Protein AF-A0A3M2T4Y4-F1 (afdb_monomer_lite)

Radius of gyration: 35.03 Å; chains: 1; bounding box: 98×77×94 Å

Foldseek 3Di:
DPPLLVLLVQLPPPDPVSVLVSLVVCLVCLQVPVVSCPPPNNVSLVSLLVQLVPDQSSVQSSLSSLLSNLVDPSSLVVQLPDPVSVVVLLVLLLDQARLCNQSSLSNVLSSLLDPSNLCLLVDFDDASVLFFPDRRSVVSLLSSQLCQAPNNSHVNDRSLSVLSSLLSLLLDPSSLCQQLDQDPRPRARSLLSLLVCCPPPDPSSVLSNLSNLLSNLLPVVSLVQCCDPVHRNNVLSLLQLLAAQDDDDPVLLVQADPSNHPDDNHRHHHPDVSSLLSSLSSLLSLLPDPVSLVSCVSNNVLVSLVVSLVPDPDPSSVVSSVSNVVSSPDDDPPDPDPDDDDDDDDDDPDDDPDDPVVVLVVVLVVLVVVVVVLVVVVVPVPDDDPPDDDLVVVLLVLLVVCCVLPVQLQEDALSLLVNLVSCVVNVVLVSNCSNLVHHHLYYAAEPPQPVLVVDQDDSPDDDPDSNSQSHPVNPNHDDDDPVSQLSSLLSSLVSCVSVVVLVSSLVSLLCNQQDDDDPDDDVSNLLSLLVNLLSCCLPPVARDDRPRGDPVSVVVSCVVNVLSVQLRVCLVVLDLVSNVVSCVVCVVVCVVSVNNVSSVSSSVCSLVVQLVVCLVVDQKDWLVVSCVSRPPPDDDSVVSVVVVVVCVVVVNFQWDWDADDDDDGTTMIGGDDDDPPDDPVCVVVVVVVVVVVVVSVVSVVSSVVVVVVSVCSGPVNVVVVVVVVVVVVVVVVPPPDDDDDDDDDDDDDDDDDDD

Sequence (755 aa):
MSELQELVEFLHHGNTQIRQIACENLVGFSTAQPDLFKRHQLLPVRDLKLLIRDYTAIAKNALTMLINLSIDEEVLNNLAQDDVFLETLLNKMMNPKEPSADDASMLLANLIKSDELKRLLTLKRKAPESVSNSSNAIDQLMDCFVKGADGSLNKNANYNYLSYVFADISKSEEGRKYLTSRQEYDDVVPVTKLTVFTEHNSTIRRKGVASTLKNVAFDIPAHPMLFDEDEANILPYILLPI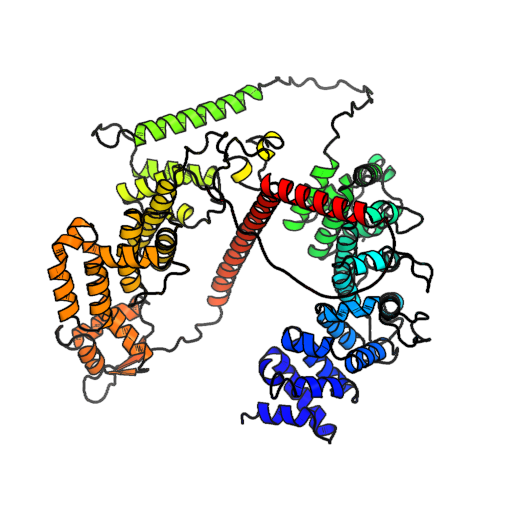MGPEEFGEEESMGMLPDLQLLPPDKKRDSDNTIIVSHLETLLLLTTTRDGRDRMRAIKVYPIIRECHLHVDDDEVREACDRLVQVLLRGEEGEETADGGRIGEGSRGRMMTSNDGDYDRQIRDYVAHLKQALSREASNISAADDSLLDPLLSVLLVRNAILRLDPSGATFTSTHLLLTKLCLHSKAYSHALPVLGKYICHFPPGADQAYLKYDKPRLCAQHESSATFITGASGLSSKLSHKDYQLYFLYGGMIYMAVKEWGKALHFLSIVISSPVINSVSMIMVEAYKKWILASLLKNGELSTPGMITSHVMRVCQSLAKPYIALANAFKSGNLQRLNSEVEVAKPVWDMDNNAGLVSQVVGAFHKHTLFGLGRSFAALTMADVAASISPHMGTAGDTESFVTSLIMSGSLNATLSHLRDHCDSTMLHFSATAPQSSILQDTHVQTQLAQGVRLLKILAGGIKESNHALELNDEHIDHLKRNQRRADTFKGRASIGDMPGGIGMDEDIMGDIH

Secondary structure (DSSP, 8-state):
--HHHHHHHGGG-S-HHHHHHHHHHHTTHHHH-GGGGGHHHHHHHHHHHHHTTS-HHHHHHHHHHHHHHTTSHHHHHHHHT-HHHHHHHHHHHT-TT-TTHHHHHHHHHHHTTSGGGGGGGT-B----TTT-S-SBHHHHHHHHHHHTGGGSSBTTB--TTHHHHHHHHTTSHHHHHHHHS--TTTS--HHHHHHGGGG-S-HHHHHHHHHHHHHHTT-GGGHHHHH-TTTT--HHHHHGGG--SPPPPHHHHHTS-GGGSS--TT----S-HHHHHHHHHHHHHHTTSHHHHHHHHHTTHHHHHHHHHHH---HHHHHHHHHHHHHHH---TT---------------------HHHHHHHHHHHHHHHHHHHHHHHH-TTS--TTPPPHHHHHHHHHHHHHHH-SS--B--HHHHHHHHHHHHHT-GGGGHHHHTSPP-BPPPPTT-THHHH----TTS--S-GGGTS-TTSSSSPPP-HHHHHHHHHHHHHHHHHTT-HHHHHHHHHHHHTS--SS---HHHHHHHHHHHHHHHHHHSS----SS--HHHHHHHHHH-HHHHHHHHHHHTT-HHHHHHHHHHTHHHHHHTT-HHHHHHHHHHHHHHHHHHHHHH-SEEEHHHHHHHH-SSS--HHHHHHHHHHHHHTTSS-EEEEE--SSS--EEEEEPP-----TTHHHHHHHHHHHHHHHHHHHHHHHHHHHHHHHHT-HHHHHHHHHHHHHHHHHHHHTTS------------------

pLDDT: mean 81.45, std 19.3, range [24.45, 98.44]

Structure (mmCIF, N/CA/C/O backbone):
data_AF-A0A3M2T4Y4-F1
#
_entry.id   AF-A0A3M2T4Y4-F1
#
loop_
_atom_site.group_PDB
_atom_site.id
_atom_site.type_symbol
_atom_site.label_atom_id
_atom_site.label_alt_id
_atom_site.label_comp_id
_atom_site.label_asym_id
_atom_site.label_entity_id
_atom_site.label_seq_id
_atom_site.pdbx_PDB_ins_code
_atom_site.Cartn_x
_atom_site.Cartn_y
_atom_site.Cartn_z
_atom_site.occupancy
_atom_site.B_iso_or_equiv
_atom_site.auth_seq_id
_atom_site.auth_comp_id
_atom_site.auth_asym_id
_atom_site.auth_atom_id
_atom_site.pdbx_PDB_model_num
ATOM 1 N N . MET A 1 1 ? -17.079 1.157 35.905 1.00 51.19 1 MET A N 1
ATOM 2 C CA . MET A 1 1 ? -15.906 0.548 35.253 1.00 51.19 1 MET A CA 1
ATOM 3 C C . MET A 1 1 ? -16.379 -0.701 34.539 1.00 51.19 1 MET A C 1
ATOM 5 O O . MET A 1 1 ? -17.252 -1.367 35.076 1.00 51.19 1 MET A O 1
ATOM 9 N N . SER A 1 2 ? -15.917 -0.978 33.318 1.00 74.44 2 SER A N 1
ATOM 10 C CA . SER A 1 2 ? -16.124 -2.315 32.739 1.00 74.44 2 SER A CA 1
ATOM 11 C C . SER A 1 2 ? -15.151 -3.306 33.392 1.00 74.44 2 SER A C 1
ATOM 13 O O . SER A 1 2 ? -14.063 -2.905 33.793 1.00 74.44 2 SER A O 1
ATOM 15 N N . GLU A 1 3 ? -15.513 -4.585 33.485 1.00 80.12 3 GLU A N 1
ATOM 16 C CA . GLU A 1 3 ? -14.696 -5.639 34.126 1.00 80.12 3 GLU A CA 1
ATOM 17 C C . GLU A 1 3 ? -13.259 -5.698 33.561 1.00 80.12 3 GLU A C 1
ATOM 19 O O . GLU A 1 3 ? -12.288 -5.898 34.286 1.00 80.12 3 GLU A O 1
ATOM 24 N N . LEU A 1 4 ? -13.096 -5.409 32.264 1.00 82.50 4 LEU A N 1
ATOM 25 C CA . LEU A 1 4 ? -11.790 -5.319 31.599 1.00 82.50 4 LEU A CA 1
ATOM 26 C C . LEU A 1 4 ? -10.922 -4.145 32.080 1.00 82.50 4 LEU A C 1
ATOM 28 O O . LEU A 1 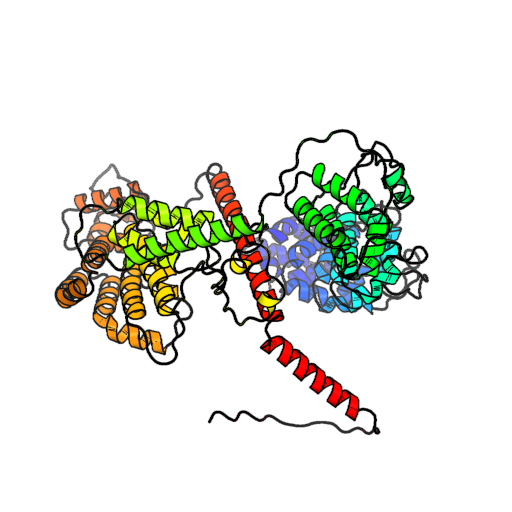4 ? -9.703 -4.222 31.987 1.00 82.50 4 LEU A O 1
ATOM 32 N N . GLN A 1 5 ? -11.517 -3.048 32.559 1.00 82.56 5 GLN A N 1
ATOM 33 C CA . GLN A 1 5 ? -10.749 -1.900 33.064 1.00 82.56 5 GLN A CA 1
ATOM 34 C C . GLN A 1 5 ? -10.069 -2.254 34.386 1.00 82.56 5 GLN A C 1
ATOM 36 O O . GLN A 1 5 ? -8.901 -1.937 34.566 1.00 82.56 5 GLN A O 1
ATOM 41 N N . GLU A 1 6 ? -10.788 -2.954 35.263 1.00 84.56 6 GLU A N 1
ATOM 42 C CA . GLU A 1 6 ? -10.277 -3.426 36.554 1.00 84.56 6 GLU A CA 1
ATOM 43 C C . GLU A 1 6 ? -9.183 -4.482 36.353 1.00 84.56 6 GLU A C 1
ATOM 45 O O . GLU A 1 6 ? -8.159 -4.466 37.031 1.00 84.56 6 GLU A O 1
ATOM 50 N N . LEU A 1 7 ? -9.342 -5.350 35.348 1.00 88.56 7 LEU A N 1
ATOM 51 C CA . LEU A 1 7 ? -8.345 -6.369 35.024 1.00 88.56 7 LEU A CA 1
ATOM 52 C C . LEU A 1 7 ? -6.979 -5.777 34.636 1.00 88.56 7 LEU A C 1
ATOM 54 O O . LEU A 1 7 ? -5.942 -6.356 34.953 1.00 88.56 7 LEU A O 1
ATOM 58 N N . VAL A 1 8 ? -6.964 -4.621 33.971 1.00 90.62 8 VAL A N 1
ATOM 59 C CA . VAL A 1 8 ? -5.728 -3.924 33.578 1.00 90.62 8 VAL A CA 1
ATOM 60 C C . VAL A 1 8 ? -4.999 -3.331 34.778 1.00 90.62 8 VAL A C 1
ATOM 62 O O . VAL A 1 8 ? -3.770 -3.332 34.801 1.00 90.62 8 VAL A O 1
ATOM 65 N N . GLU A 1 9 ? -5.726 -2.872 35.797 1.00 89.50 9 GLU A N 1
ATOM 66 C CA . GLU A 1 9 ? -5.121 -2.360 37.034 1.00 89.50 9 GLU A CA 1
ATOM 67 C C . GLU A 1 9 ? -4.342 -3.455 37.779 1.00 89.50 9 GLU A C 1
ATOM 69 O O . GLU A 1 9 ? -3.377 -3.178 38.489 1.00 89.50 9 GLU A O 1
ATOM 74 N N . PHE A 1 10 ? -4.673 -4.729 37.553 1.00 93.31 10 PHE A N 1
ATOM 75 C CA . PHE A 1 10 ? -3.935 -5.842 38.141 1.00 93.31 10 PHE A CA 1
ATOM 76 C C . PHE A 1 10 ? -2.550 -6.090 37.525 1.00 93.31 10 PHE A C 1
ATOM 78 O O . PHE A 1 10 ? -1.784 -6.870 38.097 1.00 93.31 10 PHE A O 1
ATOM 85 N N . LEU A 1 11 ? -2.174 -5.415 36.430 1.00 93.38 11 LEU A N 1
ATOM 86 C CA . LEU A 1 11 ? -0.836 -5.539 35.835 1.00 93.38 11 LEU A CA 1
ATOM 87 C C . LEU A 1 11 ? 0.282 -5.047 36.769 1.00 93.38 11 LEU A C 1
ATOM 89 O O . LEU A 1 11 ? 1.344 -5.662 36.811 1.00 93.38 11 LEU A O 1
ATOM 93 N N . HIS A 1 12 ? 0.045 -4.013 37.579 1.00 93.19 12 HIS A N 1
ATOM 94 C CA . HIS A 1 12 ? 1.016 -3.512 38.565 1.00 93.19 12 HIS A CA 1
ATOM 95 C C . HIS A 1 12 ? 0.760 -4.017 39.994 1.00 93.19 12 HIS A C 1
ATOM 97 O O . HIS A 1 12 ? 1.322 -3.493 40.959 1.00 93.19 12 HIS A O 1
ATOM 103 N N . HIS A 1 13 ? -0.079 -5.042 40.168 1.00 93.38 13 HIS A N 1
ATOM 104 C CA . HIS A 1 13 ? -0.392 -5.567 41.494 1.00 93.38 13 HIS A CA 1
ATOM 105 C C . HIS A 1 13 ? 0.840 -6.224 42.148 1.00 93.38 13 HIS A C 1
ATOM 107 O O . HIS A 1 13 ? 1.588 -6.944 41.492 1.00 93.38 13 HIS A O 1
ATOM 113 N N . GLY A 1 14 ? 1.048 -6.058 43.460 1.00 89.88 14 GLY A N 1
ATOM 114 C CA . GLY A 1 14 ? 2.232 -6.599 44.156 1.00 89.88 14 GLY A CA 1
ATOM 115 C C . GLY A 1 14 ? 2.326 -8.136 44.173 1.00 89.88 14 GLY A C 1
ATOM 116 O O . GLY A 1 14 ? 3.421 -8.696 44.188 1.00 89.88 14 GLY A O 1
ATOM 117 N N . ASN A 1 15 ? 1.187 -8.832 44.109 1.00 92.06 15 ASN A N 1
ATOM 118 C CA . ASN A 1 15 ? 1.121 -10.298 44.062 1.00 92.06 15 ASN A CA 1
ATOM 119 C C . ASN A 1 15 ? 1.325 -10.852 42.640 1.00 92.06 15 ASN A C 1
ATOM 121 O O . ASN A 1 15 ? 0.502 -10.634 41.752 1.00 92.06 15 ASN A O 1
ATOM 125 N N . THR A 1 16 ? 2.373 -11.656 42.476 1.00 92.56 16 THR A N 1
ATOM 126 C CA . THR A 1 16 ? 2.764 -12.341 41.239 1.00 92.56 16 THR A CA 1
ATOM 127 C C . THR A 1 16 ? 1.666 -13.221 40.624 1.00 92.56 16 THR A C 1
ATOM 129 O O . THR A 1 16 ? 1.507 -13.221 39.407 1.00 92.56 16 THR A O 1
ATOM 132 N N . GLN A 1 17 ? 0.869 -13.936 41.427 1.00 91.94 17 GLN A N 1
ATOM 133 C CA . GLN A 1 17 ? -0.225 -14.778 40.911 1.00 91.94 17 GLN A CA 1
ATOM 134 C C . GLN A 1 17 ? -1.346 -13.938 40.289 1.00 91.94 17 GLN A C 1
ATOM 136 O O . GLN A 1 17 ? -1.927 -14.319 39.279 1.00 91.94 17 GLN A O 1
ATOM 141 N N . ILE A 1 18 ? -1.623 -12.766 40.865 1.00 92.50 18 ILE A N 1
ATOM 142 C CA . ILE A 1 18 ? -2.643 -11.848 40.345 1.00 92.50 18 ILE A CA 1
ATOM 143 C C . ILE A 1 18 ? -2.182 -11.264 39.007 1.00 92.50 18 ILE A C 1
ATOM 145 O O . ILE A 1 18 ? -2.941 -11.286 38.040 1.00 92.50 18 ILE A O 1
ATOM 149 N N . ARG A 1 19 ? -0.913 -10.844 38.914 1.00 94.56 19 ARG A N 1
ATOM 150 C CA . ARG A 1 19 ? -0.331 -10.369 37.650 1.00 94.56 19 ARG A CA 1
ATOM 151 C C . ARG A 1 19 ? -0.342 -11.441 36.561 1.00 94.56 19 ARG A C 1
ATOM 153 O O . ARG A 1 19 ? -0.587 -11.122 35.402 1.00 94.56 19 ARG A O 1
ATOM 160 N N . GLN A 1 20 ? -0.107 -12.703 36.928 1.00 93.19 20 GLN A N 1
ATOM 161 C CA . GLN A 1 20 ? -0.177 -13.835 36.004 1.00 93.19 20 GLN A CA 1
ATOM 162 C C . GLN A 1 20 ? -1.555 -13.962 35.370 1.00 93.19 20 GLN A C 1
ATOM 164 O O . GLN A 1 20 ? -1.670 -13.923 34.148 1.00 93.19 20 GLN A O 1
ATOM 169 N N . ILE A 1 21 ? -2.584 -14.075 36.211 1.00 93.12 21 ILE A N 1
ATOM 170 C CA . ILE A 1 21 ? -3.970 -14.234 35.770 1.00 93.12 21 ILE A CA 1
ATOM 171 C C . ILE A 1 21 ? -4.384 -13.020 34.934 1.00 93.12 21 ILE A C 1
ATOM 173 O O . ILE A 1 21 ? -5.008 -13.183 33.886 1.00 93.12 21 ILE A O 1
ATOM 177 N N . ALA A 1 22 ? -3.993 -11.810 35.346 1.00 93.88 22 ALA A N 1
ATOM 178 C CA . ALA A 1 22 ? -4.243 -10.599 34.575 1.00 93.88 22 ALA A CA 1
ATOM 179 C C . ALA A 1 22 ? -3.610 -10.680 33.178 1.00 93.88 22 ALA A C 1
ATOM 181 O O . ALA A 1 22 ? -4.310 -10.515 32.183 1.00 93.88 22 ALA A O 1
ATOM 182 N N . CYS A 1 23 ? -2.319 -11.012 33.082 1.00 94.06 23 CYS A N 1
ATOM 183 C CA . CYS A 1 23 ? -1.632 -11.149 31.798 1.00 94.06 23 CYS A CA 1
ATOM 184 C C . CYS A 1 23 ? -2.268 -12.226 30.911 1.00 94.06 23 CYS A C 1
ATOM 186 O O . CYS A 1 23 ? -2.516 -11.966 29.740 1.00 94.06 23 CYS A O 1
ATOM 188 N N . GLU A 1 24 ? -2.559 -13.412 31.451 1.00 94.50 24 GLU A N 1
ATOM 189 C CA . GLU A 1 24 ? -3.163 -14.524 30.701 1.00 94.50 24 GLU A CA 1
ATOM 190 C C . GLU A 1 24 ? -4.511 -14.140 30.079 1.00 94.50 24 GLU A C 1
ATOM 192 O O . GLU A 1 24 ? -4.768 -14.454 28.918 1.00 94.50 24 GLU A O 1
ATOM 197 N N . ASN A 1 25 ? -5.346 -13.408 30.819 1.00 93.88 25 ASN A N 1
ATOM 198 C CA . ASN A 1 25 ? -6.647 -12.967 30.323 1.00 93.88 25 ASN A CA 1
ATOM 199 C C . ASN A 1 25 ? -6.543 -11.759 29.377 1.00 93.88 25 ASN A C 1
ATOM 201 O O . ASN A 1 25 ? -7.358 -11.634 28.468 1.00 93.88 25 ASN A O 1
ATOM 205 N N . LEU A 1 26 ? -5.545 -10.884 29.549 1.00 95.19 26 LEU A N 1
ATOM 206 C CA . LEU A 1 26 ? -5.385 -9.663 28.750 1.00 95.19 26 LEU A CA 1
ATOM 207 C C . LEU A 1 26 ? -4.717 -9.884 27.385 1.00 95.19 26 LEU A C 1
ATOM 209 O O . LEU A 1 26 ? -4.945 -9.081 26.479 1.00 95.19 26 LEU A O 1
ATOM 213 N N . VAL A 1 27 ? -3.950 -10.967 27.191 1.00 94.56 27 VAL A N 1
ATOM 214 C CA . VAL A 1 27 ? -3.234 -11.235 25.924 1.00 94.56 27 VAL A CA 1
ATOM 215 C C . VAL A 1 27 ? -4.166 -11.181 24.712 1.00 94.56 27 VAL A C 1
ATOM 217 O O . VAL A 1 27 ? -3.851 -10.494 23.741 1.00 94.56 27 VAL A O 1
ATOM 220 N N . GLY A 1 28 ? -5.338 -11.821 24.771 1.00 92.38 28 GLY A N 1
ATOM 221 C CA . GLY A 1 28 ? -6.305 -11.808 23.664 1.00 92.38 28 GLY A CA 1
ATOM 222 C C . GLY A 1 28 ? -6.863 -10.414 23.344 1.00 92.38 28 GLY A C 1
ATOM 223 O O . GLY A 1 28 ? -7.173 -10.112 22.194 1.00 92.38 28 GLY A O 1
ATOM 224 N N . PHE A 1 29 ? -6.926 -9.525 24.337 1.00 93.88 29 PHE A N 1
ATOM 225 C CA . PHE A 1 29 ? -7.435 -8.164 24.162 1.00 93.88 29 PHE A CA 1
ATOM 226 C C . PHE A 1 29 ? -6.395 -7.193 23.606 1.00 93.88 29 PHE A C 1
ATOM 228 O O . PHE A 1 29 ? -6.779 -6.143 23.100 1.00 93.88 29 PHE A O 1
ATOM 235 N N . SER A 1 30 ? -5.104 -7.539 23.621 1.00 94.00 30 SER A N 1
ATOM 236 C CA . SER A 1 30 ? -4.065 -6.709 22.989 1.00 94.00 30 SER A CA 1
ATOM 237 C C . SER A 1 30 ? -4.238 -6.563 21.471 1.00 94.00 30 SER A C 1
ATOM 239 O O . SER A 1 30 ? -3.761 -5.588 20.901 1.00 94.00 30 SER A O 1
ATOM 241 N N . THR A 1 31 ? -4.964 -7.485 20.827 1.00 92.06 31 THR A N 1
ATOM 242 C CA . THR A 1 31 ? -5.370 -7.383 19.413 1.00 92.06 31 THR A CA 1
ATOM 243 C C . THR A 1 31 ? -6.818 -6.921 19.257 1.00 92.06 31 THR A C 1
ATOM 245 O O . THR A 1 31 ? -7.104 -6.087 18.405 1.00 92.06 31 THR A O 1
ATOM 248 N N . ALA A 1 32 ? -7.739 -7.431 20.084 1.00 91.88 32 ALA A N 1
ATOM 249 C CA . ALA A 1 32 ? -9.166 -7.136 19.952 1.00 91.88 32 ALA A CA 1
ATOM 250 C C . ALA A 1 32 ? -9.566 -5.730 20.442 1.00 91.88 32 ALA A C 1
ATOM 252 O O . ALA A 1 32 ? -10.526 -5.158 19.929 1.00 91.88 32 ALA A O 1
ATOM 253 N N . GLN A 1 33 ? -8.882 -5.189 21.457 1.00 92.56 33 GLN A N 1
ATOM 254 C CA . GLN A 1 33 ? -9.189 -3.899 22.094 1.00 92.56 33 GLN A CA 1
ATOM 255 C C . GLN A 1 33 ? -7.903 -3.156 22.528 1.00 92.56 33 GLN A C 1
ATOM 257 O O . GLN A 1 33 ? -7.696 -2.930 23.724 1.00 92.56 33 GLN A O 1
ATOM 262 N N . PRO A 1 34 ? -7.028 -2.745 21.588 1.00 91.25 34 PRO A N 1
ATOM 263 C CA . PRO A 1 34 ? -5.736 -2.125 21.908 1.00 91.25 34 PRO A CA 1
ATOM 264 C C . PRO A 1 34 ? -5.858 -0.814 22.707 1.00 91.25 34 PRO A C 1
ATOM 266 O O . PRO A 1 34 ? -5.016 -0.530 23.559 1.00 91.25 34 PRO A O 1
ATOM 269 N N . ASP A 1 35 ? -6.946 -0.054 22.527 1.00 92.00 35 ASP A N 1
ATOM 270 C CA . ASP A 1 35 ? -7.212 1.197 23.259 1.00 92.00 35 ASP A CA 1
ATOM 271 C C . ASP A 1 35 ? -7.280 1.017 24.783 1.00 92.00 35 ASP A C 1
ATOM 273 O O . ASP A 1 35 ? -7.044 1.956 25.549 1.00 92.00 35 ASP A O 1
ATOM 277 N N . LEU A 1 36 ? -7.575 -0.200 25.250 1.00 92.94 36 LEU A N 1
ATOM 278 C CA . LEU A 1 36 ? -7.569 -0.543 26.668 1.00 92.94 36 LEU A CA 1
ATOM 279 C C . LEU A 1 36 ? -6.196 -0.281 27.312 1.00 92.94 36 LEU A C 1
ATOM 281 O O . LEU A 1 36 ? -6.127 0.167 28.458 1.00 92.94 36 LEU A O 1
ATOM 285 N N . PHE A 1 37 ? -5.117 -0.498 26.558 1.00 94.31 37 PHE A N 1
ATOM 286 C CA . PHE A 1 37 ? -3.741 -0.386 27.036 1.00 94.31 37 PHE A CA 1
ATOM 287 C C . PHE A 1 37 ? -3.184 1.038 26.954 1.00 94.31 37 PHE A C 1
ATOM 289 O O . PHE A 1 37 ? -2.142 1.319 27.542 1.00 94.31 37 PHE A O 1
ATOM 296 N N . LYS A 1 38 ? -3.888 1.966 26.294 1.00 93.12 38 LYS A N 1
ATOM 297 C CA . LYS A 1 38 ? -3.447 3.365 26.168 1.00 93.12 38 LYS A CA 1
ATOM 298 C C . LYS A 1 38 ? -3.859 4.271 27.328 1.00 93.12 38 LYS A C 1
ATOM 300 O O . LYS A 1 38 ? -3.525 5.455 27.388 1.00 93.12 38 LYS A O 1
ATOM 305 N N . ARG A 1 39 ? -4.609 3.729 28.280 1.00 88.19 39 ARG A N 1
ATOM 306 C CA . ARG A 1 39 ? -5.213 4.501 29.365 1.00 88.19 39 ARG A CA 1
ATOM 307 C C . ARG A 1 39 ? -4.194 5.061 30.338 1.00 88.19 39 ARG A C 1
ATOM 309 O O . ARG A 1 39 ? -3.086 4.549 30.472 1.00 88.19 39 ARG A O 1
ATOM 316 N N . HIS A 1 40 ? -4.613 6.114 31.038 1.00 89.12 40 HIS A N 1
ATOM 317 C CA . HIS A 1 40 ? -3.801 6.792 32.048 1.00 89.12 40 HIS A CA 1
ATOM 318 C C . HIS A 1 40 ? -2.394 7.130 31.528 1.00 89.12 40 HIS A C 1
ATOM 320 O O . HIS A 1 40 ? -1.407 6.910 32.221 1.00 89.12 40 HIS A O 1
ATOM 326 N N . GLN A 1 41 ? -2.317 7.653 30.295 1.00 91.00 41 GLN A N 1
ATOM 327 C CA . GLN A 1 41 ? -1.059 7.995 29.618 1.00 91.00 41 GLN A CA 1
ATOM 328 C C . GLN A 1 41 ? -0.141 6.772 29.443 1.00 91.00 41 GLN A C 1
ATOM 330 O O . GLN A 1 41 ? 1.027 6.789 29.842 1.00 91.00 41 GLN A O 1
ATOM 335 N N . LEU A 1 42 ? -0.694 5.708 28.848 1.00 94.38 42 LEU A N 1
ATOM 336 C CA . LEU A 1 42 ? -0.008 4.438 28.594 1.00 94.38 42 LEU A CA 1
ATOM 337 C C . LEU A 1 42 ? 0.491 3.726 29.869 1.00 94.38 42 LEU A C 1
ATOM 339 O O . LEU A 1 42 ? 1.489 3.006 29.817 1.00 94.38 42 LEU A O 1
ATOM 343 N N . LEU A 1 43 ? -0.171 3.903 31.020 1.00 94.62 43 LEU A N 1
ATOM 344 C CA . LEU A 1 43 ? 0.202 3.196 32.255 1.00 94.62 43 LEU A CA 1
ATOM 345 C C . LEU A 1 43 ? 0.266 1.667 32.057 1.00 94.62 43 LEU A C 1
ATOM 347 O O . LEU A 1 43 ? 1.287 1.090 32.421 1.00 94.62 43 LEU A O 1
ATOM 351 N N . PRO A 1 44 ? -0.711 1.011 31.395 1.00 96.06 44 PRO A N 1
ATOM 352 C CA . PRO A 1 44 ? -0.635 -0.428 31.144 1.00 96.06 44 PRO A CA 1
ATOM 353 C C . PRO A 1 44 ? 0.596 -0.826 30.325 1.00 96.06 44 PRO A C 1
ATOM 355 O O . PRO A 1 44 ? 1.242 -1.819 30.631 1.00 96.06 44 PRO A O 1
ATOM 358 N N . VAL A 1 45 ? 0.976 -0.035 29.316 1.00 96.88 45 VAL A N 1
ATOM 359 C CA . VAL A 1 45 ? 2.203 -0.272 28.535 1.00 96.88 45 VAL A CA 1
ATOM 360 C C . VAL A 1 45 ? 3.445 -0.142 29.419 1.00 96.88 45 VAL A C 1
ATOM 362 O O . VAL A 1 45 ? 4.361 -0.957 29.319 1.00 96.88 45 VAL A O 1
ATOM 365 N N . ARG A 1 46 ? 3.483 0.847 30.320 1.00 95.56 46 ARG A N 1
ATOM 366 C CA . ARG A 1 46 ? 4.582 1.012 31.287 1.00 95.56 46 ARG A CA 1
ATOM 367 C C . ARG A 1 46 ? 4.671 -0.167 32.253 1.00 95.56 46 ARG A C 1
ATOM 369 O O . ARG A 1 46 ? 5.778 -0.624 32.524 1.00 95.56 46 ARG A O 1
ATOM 376 N N . ASP A 1 47 ? 3.536 -0.694 32.702 1.00 95.94 47 ASP A N 1
ATOM 377 C CA . ASP A 1 47 ? 3.489 -1.896 33.533 1.00 95.94 47 ASP A CA 1
ATOM 378 C C . ASP A 1 47 ? 4.021 -3.104 32.751 1.00 95.94 47 ASP A C 1
ATOM 380 O O . ASP A 1 47 ? 4.915 -3.804 33.224 1.00 95.94 47 ASP A O 1
ATOM 384 N N . LEU A 1 48 ? 3.581 -3.294 31.501 1.00 97.25 48 LEU A N 1
ATOM 385 C CA . LEU A 1 48 ? 4.079 -4.359 30.624 1.00 97.25 48 LEU A CA 1
ATOM 386 C C . LEU A 1 48 ? 5.604 -4.295 30.423 1.00 97.25 48 LEU A C 1
ATOM 388 O O . LEU A 1 48 ? 6.257 -5.339 30.463 1.00 97.25 48 LEU A O 1
ATOM 392 N N . LYS A 1 49 ? 6.195 -3.095 30.294 1.00 96.75 49 LYS A N 1
ATOM 393 C CA . LYS A 1 49 ? 7.662 -2.913 30.235 1.00 96.75 49 LYS A CA 1
ATOM 394 C C . LYS A 1 49 ? 8.388 -3.437 31.474 1.00 96.75 49 LYS A C 1
ATOM 396 O O . LYS A 1 49 ? 9.533 -3.870 31.374 1.00 96.75 49 LYS A O 1
ATOM 401 N N . LEU A 1 50 ? 7.759 -3.393 32.645 1.00 95.25 50 LEU A N 1
ATOM 402 C CA . LEU A 1 50 ? 8.329 -3.953 33.870 1.00 95.25 50 LEU A CA 1
ATOM 403 C C . LEU A 1 50 ? 8.114 -5.467 33.932 1.00 95.25 50 LEU A C 1
ATOM 405 O O . LEU A 1 50 ? 9.023 -6.204 34.318 1.00 95.25 50 LEU A O 1
ATOM 409 N N . LEU A 1 51 ? 6.945 -5.936 33.495 1.00 96.06 51 LEU A N 1
ATOM 410 C CA . LEU A 1 51 ? 6.548 -7.342 33.558 1.00 96.06 51 LEU A CA 1
ATOM 411 C C . LEU A 1 51 ? 7.377 -8.269 32.675 1.00 96.06 51 LEU A C 1
ATOM 413 O O . LEU A 1 51 ? 7.490 -9.453 32.989 1.00 96.06 51 LEU A O 1
ATOM 417 N N . ILE A 1 52 ? 8.051 -7.760 31.639 1.00 96.06 52 ILE A N 1
ATOM 418 C CA . ILE A 1 52 ? 9.011 -8.590 30.898 1.00 96.06 52 ILE A CA 1
ATOM 419 C C . ILE A 1 52 ? 10.158 -9.094 31.793 1.00 96.06 52 ILE A C 1
ATOM 421 O O . ILE A 1 52 ? 10.775 -10.107 31.478 1.00 96.06 52 ILE A O 1
ATOM 425 N N . ARG A 1 53 ? 10.462 -8.414 32.908 1.00 93.25 53 ARG A N 1
ATOM 426 C CA . ARG A 1 53 ? 11.516 -8.801 33.867 1.00 93.25 53 ARG A CA 1
ATOM 427 C C . ARG A 1 53 ? 11.027 -9.777 34.937 1.00 93.25 53 ARG A C 1
ATOM 429 O O . ARG A 1 53 ? 11.827 -10.204 35.766 1.00 93.25 53 ARG A O 1
ATOM 436 N N . ASP A 1 54 ? 9.735 -10.083 34.942 1.00 92.75 54 ASP A N 1
ATOM 437 C CA . ASP A 1 54 ? 9.125 -11.035 35.862 1.00 92.75 54 ASP A CA 1
ATOM 438 C C . ASP A 1 54 ? 9.456 -12.482 35.444 1.00 92.75 54 ASP A C 1
ATOM 440 O O . ASP A 1 54 ? 10.227 -12.729 34.510 1.00 92.75 54 ASP A O 1
ATOM 444 N N . TYR A 1 55 ? 8.896 -13.469 36.140 1.00 89.31 55 TYR A N 1
ATOM 445 C CA . TYR A 1 55 ? 9.117 -14.870 35.787 1.00 89.31 55 TYR A CA 1
ATOM 446 C C . TYR A 1 55 ? 8.517 -15.226 34.409 1.00 89.31 55 TYR A C 1
ATOM 448 O O . TYR A 1 55 ? 7.627 -14.558 33.877 1.00 89.31 55 TYR A O 1
ATOM 456 N N . THR A 1 56 ? 9.006 -16.324 33.829 1.00 90.19 56 THR A N 1
ATOM 457 C CA . THR A 1 56 ? 8.889 -16.647 32.397 1.00 90.19 56 THR A CA 1
ATOM 458 C C . THR A 1 56 ? 7.471 -16.589 31.817 1.00 90.19 56 THR A C 1
ATOM 460 O O . THR A 1 56 ? 7.311 -16.111 30.696 1.00 90.19 56 THR A O 1
ATOM 463 N N . ALA A 1 57 ? 6.437 -17.043 32.539 1.00 90.31 57 ALA A N 1
ATOM 464 C CA . ALA A 1 57 ? 5.074 -17.060 31.992 1.00 90.31 57 ALA A CA 1
ATOM 465 C C . ALA A 1 57 ? 4.486 -15.646 31.845 1.00 90.31 57 ALA A C 1
ATOM 467 O O . ALA A 1 57 ? 3.903 -15.330 30.808 1.00 90.31 57 ALA A O 1
ATOM 468 N N . ILE A 1 58 ? 4.697 -14.773 32.840 1.00 94.44 58 ILE A N 1
ATOM 469 C CA . ILE A 1 58 ? 4.299 -13.361 32.747 1.00 94.44 58 ILE A CA 1
ATOM 470 C C . ILE A 1 58 ? 5.099 -12.669 31.656 1.00 94.44 58 ILE A C 1
ATOM 472 O O . ILE A 1 58 ? 4.510 -12.005 30.808 1.00 94.44 58 ILE A O 1
ATOM 476 N N . ALA A 1 59 ? 6.422 -12.851 31.646 1.00 95.06 59 ALA A N 1
ATOM 477 C CA . ALA A 1 59 ? 7.290 -12.182 30.687 1.00 95.06 59 ALA A CA 1
ATOM 478 C C . ALA A 1 59 ? 6.895 -12.495 29.236 1.00 95.06 59 ALA A C 1
ATOM 480 O O . ALA A 1 59 ? 6.841 -11.590 28.405 1.00 95.06 59 ALA A O 1
ATOM 481 N N . LYS A 1 60 ? 6.550 -13.756 28.947 1.00 94.94 60 LYS A N 1
ATOM 482 C CA . LYS A 1 60 ? 6.081 -14.186 27.625 1.00 94.94 60 LYS A CA 1
ATOM 483 C C . LYS A 1 60 ? 4.764 -13.514 27.223 1.00 94.94 60 LYS A C 1
ATOM 485 O O . LYS A 1 60 ? 4.653 -12.987 26.116 1.00 94.94 60 LYS A O 1
ATOM 490 N N . ASN A 1 61 ? 3.780 -13.490 28.122 1.00 96.50 61 ASN A N 1
ATOM 491 C CA . ASN A 1 61 ? 2.496 -12.831 27.867 1.00 96.50 61 ASN A CA 1
ATOM 492 C C . ASN A 1 61 ? 2.665 -11.312 27.704 1.00 96.50 61 ASN A C 1
ATOM 494 O O . ASN A 1 61 ? 2.073 -10.718 26.805 1.00 96.50 61 ASN A O 1
ATOM 498 N N . ALA A 1 62 ? 3.521 -10.692 28.520 1.00 97.56 62 ALA A N 1
ATOM 499 C CA . ALA A 1 62 ? 3.846 -9.274 28.426 1.00 97.56 62 ALA A CA 1
ATOM 500 C C . ALA A 1 62 ? 4.518 -8.926 27.092 1.00 97.56 62 ALA A C 1
ATOM 502 O O . ALA A 1 62 ? 4.082 -7.991 26.425 1.00 97.56 62 ALA A O 1
ATOM 503 N N . LEU A 1 63 ? 5.514 -9.707 26.658 1.00 97.75 63 LEU A N 1
ATOM 504 C CA . LEU A 1 63 ? 6.147 -9.535 25.347 1.00 97.75 63 LEU A CA 1
ATOM 505 C C . LEU A 1 63 ? 5.135 -9.699 24.211 1.00 97.75 63 LEU A C 1
ATOM 507 O O . LEU A 1 63 ? 5.099 -8.859 23.321 1.00 97.75 63 LEU A O 1
ATOM 511 N N . THR A 1 64 ? 4.264 -10.708 24.278 1.00 97.44 64 THR A N 1
ATOM 512 C CA . THR A 1 64 ? 3.204 -10.922 23.276 1.00 97.44 64 THR A CA 1
ATOM 513 C C . THR A 1 64 ? 2.279 -9.708 23.164 1.00 97.44 64 THR A C 1
ATOM 515 O O . THR A 1 64 ? 2.008 -9.233 22.062 1.00 97.44 64 THR A O 1
ATOM 518 N N . MET A 1 65 ? 1.830 -9.159 24.298 1.00 97.88 65 MET A N 1
ATOM 519 C CA . MET A 1 65 ? 1.010 -7.945 24.307 1.00 97.88 65 MET A CA 1
ATOM 520 C C . MET A 1 65 ? 1.769 -6.747 23.732 1.00 97.88 65 MET A C 1
ATOM 522 O O . MET A 1 65 ? 1.220 -6.028 22.906 1.00 97.88 65 MET A O 1
ATOM 526 N N . LEU A 1 66 ? 3.036 -6.548 24.108 1.00 98.19 66 LEU A N 1
ATOM 527 C CA . LEU A 1 66 ? 3.854 -5.456 23.574 1.00 98.19 66 LEU A CA 1
ATOM 528 C C . LEU A 1 66 ? 4.084 -5.585 22.063 1.00 98.19 66 LEU A C 1
ATOM 530 O O . LEU A 1 66 ? 4.016 -4.577 21.369 1.00 98.19 66 LEU A O 1
ATOM 534 N N . ILE A 1 67 ? 4.289 -6.797 21.536 1.00 98.06 67 ILE A N 1
ATOM 535 C CA . ILE A 1 67 ? 4.405 -7.043 20.089 1.00 98.06 67 ILE A CA 1
ATOM 536 C C . ILE A 1 67 ? 3.131 -6.582 19.379 1.00 98.06 67 ILE A C 1
ATOM 538 O O . ILE A 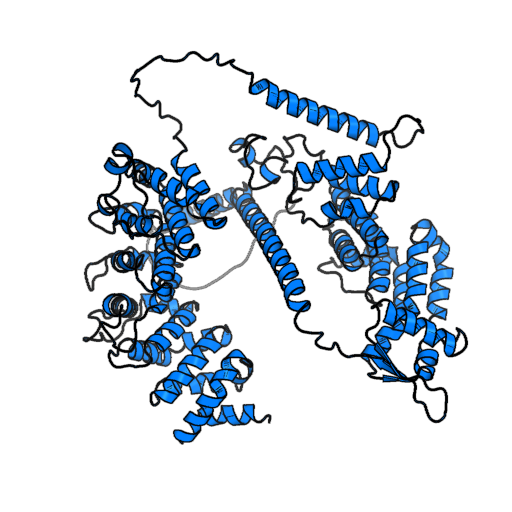1 67 ? 3.215 -5.796 18.437 1.00 98.06 67 ILE A O 1
ATOM 542 N N . ASN A 1 68 ? 1.961 -6.997 19.867 1.00 97.50 68 ASN A N 1
ATOM 543 C CA . ASN A 1 68 ? 0.676 -6.627 19.271 1.00 97.50 68 ASN A CA 1
ATOM 544 C C . ASN A 1 68 ? 0.413 -5.115 19.351 1.00 97.50 68 ASN A C 1
ATOM 546 O O . ASN A 1 68 ? -0.037 -4.510 18.382 1.00 97.50 68 ASN A O 1
ATOM 550 N N . LEU A 1 69 ? 0.729 -4.496 20.491 1.00 97.12 69 LEU A N 1
ATOM 551 C CA . LEU A 1 69 ? 0.487 -3.071 20.729 1.00 97.12 69 LEU A CA 1
ATOM 552 C C . LEU A 1 69 ? 1.496 -2.166 20.009 1.00 97.12 69 LEU A C 1
ATOM 554 O O . LEU A 1 69 ? 1.151 -1.045 19.658 1.00 97.12 69 LEU A O 1
ATOM 558 N N . SER A 1 70 ? 2.717 -2.641 19.743 1.00 96.69 70 SER A N 1
ATOM 559 C CA . SER A 1 70 ? 3.777 -1.877 19.055 1.00 96.69 70 SER A CA 1
ATOM 560 C C . SER A 1 70 ? 3.500 -1.572 17.576 1.00 96.69 70 SER A C 1
ATOM 562 O O . SER A 1 70 ? 4.308 -0.912 16.929 1.00 96.69 70 SER A O 1
ATOM 564 N N . ILE A 1 71 ? 2.375 -2.047 17.030 1.00 92.38 71 ILE A N 1
ATOM 565 C CA . ILE A 1 71 ? 1.873 -1.646 15.706 1.00 92.38 71 ILE A CA 1
ATOM 566 C C . ILE A 1 71 ? 1.350 -0.200 15.744 1.00 92.38 71 ILE A C 1
ATOM 568 O O . ILE A 1 71 ? 1.343 0.485 14.724 1.00 92.38 71 ILE A O 1
ATOM 572 N N . ASP A 1 72 ? 0.919 0.264 16.917 1.00 95.25 72 ASP A N 1
ATOM 573 C CA . ASP A 1 72 ? 0.466 1.628 17.134 1.00 95.25 72 ASP A CA 1
ATOM 574 C C . ASP A 1 72 ? 1.637 2.597 17.341 1.00 95.25 72 ASP A C 1
ATOM 576 O O . ASP A 1 72 ? 2.534 2.336 18.142 1.00 95.25 72 ASP A O 1
ATOM 580 N N . GLU A 1 73 ? 1.600 3.744 16.662 1.00 94.62 73 GLU A N 1
ATOM 581 C CA . GLU A 1 73 ? 2.692 4.726 16.643 1.00 94.62 73 GLU A CA 1
ATOM 582 C C . GLU A 1 73 ? 2.969 5.356 18.021 1.00 94.62 73 GLU A C 1
ATOM 584 O O . GLU A 1 73 ? 4.123 5.561 18.395 1.00 94.62 73 GLU A O 1
ATOM 589 N N . GLU A 1 74 ? 1.932 5.615 18.826 1.00 95.12 74 GLU A N 1
ATOM 590 C CA . GLU A 1 74 ? 2.093 6.202 20.163 1.00 95.12 74 GLU A CA 1
ATOM 591 C C . GLU A 1 74 ? 2.801 5.223 21.112 1.00 95.12 74 GLU A C 1
ATOM 593 O O . GLU A 1 74 ? 3.719 5.594 21.852 1.00 95.12 74 GLU A O 1
ATOM 598 N N . VAL A 1 75 ? 2.399 3.948 21.062 1.00 96.38 75 VAL A N 1
ATOM 599 C CA . VAL A 1 75 ? 3.027 2.872 21.836 1.00 96.38 75 VAL A CA 1
ATOM 600 C C . VAL A 1 75 ? 4.451 2.619 21.346 1.00 96.38 75 VAL A C 1
ATOM 602 O O . VAL A 1 75 ? 5.363 2.540 22.167 1.00 96.38 75 VAL A O 1
ATOM 605 N N . LEU A 1 76 ? 4.653 2.528 20.029 1.00 96.50 76 LEU A N 1
ATOM 606 C CA . LEU A 1 76 ? 5.958 2.338 19.398 1.00 96.50 76 LEU A CA 1
ATOM 607 C C . LEU A 1 76 ? 6.974 3.371 19.900 1.00 96.50 76 LEU A C 1
ATOM 609 O O . LEU A 1 76 ? 8.009 2.989 20.450 1.00 96.50 76 LEU A O 1
ATOM 613 N N . ASN A 1 77 ? 6.636 4.658 19.802 1.00 94.50 77 ASN A N 1
ATOM 614 C CA . ASN A 1 77 ? 7.508 5.752 20.229 1.00 94.50 77 ASN A CA 1
ATOM 615 C C . ASN A 1 77 ? 7.779 5.701 21.744 1.00 94.50 77 ASN A C 1
ATOM 617 O O . ASN A 1 77 ? 8.912 5.908 22.184 1.00 94.50 77 ASN A O 1
ATOM 621 N N . ASN A 1 78 ? 6.776 5.347 22.563 1.00 95.50 78 ASN A N 1
ATOM 622 C CA . ASN A 1 78 ? 6.963 5.194 24.011 1.00 95.50 78 ASN A CA 1
ATOM 623 C C . ASN A 1 78 ? 7.956 4.081 24.380 1.00 95.50 78 ASN A C 1
ATOM 625 O O . ASN A 1 78 ? 8.715 4.223 25.343 1.00 95.50 78 ASN A O 1
ATOM 629 N N . LEU A 1 79 ? 7.917 2.963 23.654 1.00 96.81 79 LEU A N 1
ATOM 630 C CA . LEU A 1 79 ? 8.823 1.837 23.865 1.00 96.81 79 LEU A CA 1
ATOM 631 C C . LEU A 1 79 ? 10.227 2.153 23.331 1.00 96.81 79 LEU A C 1
ATOM 633 O O . LEU A 1 79 ? 11.215 1.865 24.003 1.00 96.81 79 LEU A O 1
ATOM 637 N N . ALA A 1 80 ? 10.317 2.770 22.152 1.00 95.50 80 ALA A N 1
ATOM 638 C CA . ALA A 1 80 ? 11.573 3.068 21.473 1.00 95.50 80 ALA A CA 1
ATOM 639 C C . ALA A 1 80 ? 12.417 4.141 22.190 1.00 95.50 80 ALA A C 1
ATOM 641 O O . ALA A 1 80 ? 13.649 4.108 22.148 1.00 95.50 80 ALA A O 1
ATOM 642 N N . GLN A 1 81 ? 11.790 5.091 22.882 1.00 95.31 81 GLN A N 1
ATOM 643 C CA . GLN A 1 81 ? 12.495 6.151 23.616 1.00 95.31 81 GLN A CA 1
ATOM 644 C C . GLN A 1 81 ? 13.030 5.706 24.992 1.00 95.31 81 GLN A C 1
ATOM 646 O O . GLN A 1 81 ? 13.823 6.419 25.601 1.00 95.31 81 GLN A O 1
ATOM 651 N N . ASP A 1 82 ? 12.636 4.533 25.492 1.00 96.00 82 ASP A N 1
ATOM 652 C CA . ASP A 1 82 ? 13.021 4.047 26.820 1.00 96.00 82 ASP A CA 1
ATOM 653 C C . ASP A 1 82 ? 14.315 3.212 26.771 1.00 96.00 82 ASP A C 1
ATOM 655 O O . ASP A 1 82 ? 14.304 2.018 26.466 1.00 96.00 82 ASP A O 1
ATOM 659 N N . ASP A 1 83 ? 15.448 3.840 27.100 1.00 95.06 83 ASP A N 1
ATOM 660 C CA . ASP A 1 83 ? 16.768 3.188 27.100 1.00 95.06 83 ASP A CA 1
ATOM 661 C C . ASP A 1 83 ? 16.870 2.018 28.089 1.00 95.06 83 ASP A C 1
ATOM 663 O O . ASP A 1 83 ? 17.553 1.029 27.818 1.00 95.06 83 ASP A O 1
ATOM 667 N N . VAL A 1 84 ? 16.177 2.089 29.231 1.00 96.00 84 VAL A N 1
ATOM 668 C CA . VAL A 1 84 ? 16.199 1.021 30.244 1.00 96.00 84 VAL A CA 1
ATOM 669 C C . VAL A 1 84 ? 15.447 -0.202 29.730 1.00 96.00 84 VAL A C 1
ATOM 671 O O . VAL A 1 84 ? 15.879 -1.345 29.925 1.00 96.00 84 VAL A O 1
ATOM 674 N N . PHE A 1 85 ? 14.324 0.032 29.058 1.00 97.12 85 PHE A N 1
ATOM 675 C CA . PHE A 1 85 ? 13.561 -1.018 28.404 1.00 97.12 85 PHE A CA 1
ATOM 676 C C . PHE A 1 85 ? 14.342 -1.649 27.247 1.00 97.12 85 PHE A C 1
ATOM 678 O O . PHE A 1 85 ? 14.441 -2.877 27.186 1.00 97.12 85 PHE A O 1
ATOM 685 N N . LEU A 1 86 ? 14.967 -0.837 26.389 1.00 96.62 86 LEU A N 1
ATOM 686 C CA . LEU A 1 86 ? 15.804 -1.326 25.293 1.00 96.62 86 LEU A CA 1
ATOM 687 C C . LEU A 1 86 ? 16.967 -2.185 25.811 1.00 96.62 86 LEU A C 1
ATOM 689 O O . LEU A 1 86 ? 17.180 -3.295 25.327 1.00 96.62 86 LEU A O 1
ATOM 693 N N . GLU A 1 87 ? 17.672 -1.728 26.847 1.00 96.19 87 GLU A N 1
ATOM 694 C CA . GLU A 1 87 ? 18.754 -2.488 27.482 1.00 96.19 87 GLU A CA 1
ATOM 695 C C . GLU A 1 87 ? 18.244 -3.804 28.099 1.00 96.19 87 GLU A C 1
ATOM 697 O O . GLU A 1 87 ? 18.914 -4.837 28.030 1.00 96.19 87 GLU A O 1
ATOM 702 N N . THR A 1 88 ? 17.029 -3.813 28.654 1.00 96.31 88 THR A N 1
ATOM 703 C CA . THR A 1 88 ? 16.380 -5.038 29.150 1.00 96.31 88 THR A CA 1
ATOM 704 C C . THR A 1 88 ? 16.098 -6.025 28.012 1.00 96.31 88 THR A C 1
ATOM 706 O O . THR A 1 88 ? 16.373 -7.220 28.155 1.00 96.31 88 THR A O 1
ATOM 709 N N . LEU A 1 89 ? 15.588 -5.538 26.878 1.00 97.00 89 LEU A N 1
ATOM 710 C CA . LEU A 1 89 ? 15.297 -6.347 25.694 1.00 97.00 89 LEU A CA 1
ATOM 711 C C . LEU A 1 89 ? 16.578 -6.951 25.103 1.00 97.00 89 LEU A C 1
ATOM 713 O O . LEU A 1 89 ? 16.638 -8.155 24.849 1.00 97.00 89 LEU A O 1
ATOM 717 N N . LEU A 1 90 ? 17.625 -6.132 24.954 1.00 96.88 90 LEU A N 1
ATOM 718 C CA . LEU A 1 90 ? 18.937 -6.571 24.482 1.00 96.88 90 LEU A CA 1
ATOM 719 C C . LEU A 1 90 ? 19.527 -7.632 25.419 1.00 96.88 90 LEU A C 1
ATOM 721 O O . LEU A 1 90 ? 19.951 -8.683 24.950 1.00 96.88 90 LEU A O 1
ATOM 725 N N . ASN A 1 91 ? 19.490 -7.435 26.740 1.00 95.62 91 ASN A N 1
ATOM 726 C CA . ASN A 1 91 ? 19.981 -8.434 27.697 1.00 95.62 91 ASN A CA 1
ATOM 727 C C . ASN A 1 91 ? 19.247 -9.778 27.611 1.00 95.62 91 ASN A C 1
ATOM 729 O O . ASN A 1 91 ? 19.884 -10.823 27.736 1.00 95.62 91 ASN A O 1
ATOM 733 N N . LYS A 1 92 ? 17.934 -9.767 27.359 1.00 95.25 92 LYS A N 1
ATOM 734 C CA . LYS A 1 92 ? 17.165 -10.995 27.120 1.00 95.25 92 LYS A CA 1
ATOM 735 C C . LYS A 1 92 ? 17.619 -11.723 25.861 1.00 95.25 92 LYS A C 1
ATOM 737 O O . LYS A 1 92 ? 17.850 -12.926 25.914 1.00 95.25 92 LYS A O 1
ATOM 742 N N . MET A 1 93 ? 17.797 -11.010 24.749 1.00 95.81 93 MET A N 1
ATOM 743 C CA . MET A 1 93 ? 18.262 -11.626 23.499 1.00 95.81 93 MET A CA 1
ATOM 744 C C . MET A 1 93 ? 19.683 -12.187 23.621 1.00 95.81 93 MET A C 1
ATOM 746 O O . MET A 1 93 ? 19.950 -13.271 23.108 1.00 95.81 93 MET A O 1
ATOM 750 N N . MET A 1 94 ? 20.570 -11.495 24.343 1.00 94.88 94 MET A N 1
ATOM 751 C CA . MET A 1 94 ? 21.962 -11.918 24.556 1.00 94.88 94 MET A CA 1
ATOM 752 C C . MET A 1 94 ? 22.126 -13.008 25.627 1.00 94.88 94 MET A C 1
ATOM 754 O O . MET A 1 94 ? 23.253 -13.403 25.916 1.00 94.88 94 MET A O 1
ATOM 758 N N . ASN A 1 95 ? 21.046 -13.486 26.250 1.00 94.25 95 ASN A N 1
ATOM 759 C CA . ASN A 1 95 ? 21.097 -14.562 27.234 1.00 94.25 95 ASN A CA 1
ATOM 760 C C . ASN A 1 95 ? 20.786 -15.915 26.557 1.00 94.25 95 ASN A C 1
ATOM 762 O O . ASN A 1 95 ? 19.626 -16.174 26.228 1.00 94.25 95 ASN A O 1
ATOM 766 N N . PRO A 1 96 ? 21.768 -16.834 26.425 1.00 94.12 96 PRO A N 1
ATOM 767 C CA . PRO A 1 96 ? 21.573 -18.145 25.790 1.00 94.12 96 PRO A CA 1
ATOM 768 C C . PRO A 1 96 ? 20.536 -19.052 26.469 1.00 94.12 96 PRO A C 1
ATOM 770 O O . PRO A 1 96 ? 20.148 -20.078 25.914 1.00 94.12 96 PRO A O 1
ATOM 773 N N . LYS A 1 97 ? 20.124 -18.718 27.698 1.00 93.25 97 LYS A N 1
ATOM 774 C CA . LYS A 1 97 ? 19.134 -19.469 28.480 1.00 93.25 97 LYS A CA 1
ATOM 775 C C . LYS A 1 97 ? 17.754 -18.814 28.493 1.00 93.25 97 LYS A C 1
ATOM 777 O O . LYS A 1 97 ? 16.859 -19.355 29.134 1.00 93.25 97 LYS A O 1
ATOM 782 N N . GLU A 1 98 ? 17.578 -17.663 27.846 1.00 94.56 98 GLU A N 1
ATOM 783 C CA . GLU A 1 98 ? 16.313 -16.931 27.862 1.00 94.56 98 GLU A CA 1
ATOM 784 C C . GLU A 1 98 ? 15.265 -17.629 26.980 1.00 94.56 98 GLU A C 1
ATOM 786 O O . GLU A 1 98 ? 15.457 -17.708 25.765 1.00 94.56 98 GLU A O 1
ATOM 791 N N . PRO A 1 99 ? 14.136 -18.107 27.535 1.00 94.12 99 PRO A N 1
ATOM 792 C CA . PRO A 1 99 ? 13.126 -18.808 26.741 1.00 94.12 99 PRO A CA 1
ATOM 793 C C . PRO A 1 99 ? 12.360 -17.901 25.772 1.00 94.12 99 PRO A C 1
ATOM 795 O O . PRO A 1 99 ? 11.851 -18.382 24.769 1.00 94.12 99 PRO A O 1
ATOM 798 N N . SER A 1 100 ? 12.267 -16.602 26.068 1.00 94.69 100 SER A N 1
ATOM 799 C CA . SER A 1 100 ? 11.524 -15.611 25.278 1.00 94.69 100 SER A CA 1
ATOM 800 C C . SER A 1 100 ? 12.444 -14.703 24.450 1.00 94.69 100 SER A C 1
ATOM 802 O O . SER A 1 100 ? 12.130 -13.533 24.224 1.00 94.69 100 SER A O 1
ATOM 804 N N . ALA A 1 101 ? 13.623 -15.196 24.049 1.00 96.00 101 ALA A N 1
ATOM 805 C CA . ALA A 1 101 ? 14.550 -14.427 23.215 1.00 96.00 101 ALA A CA 1
ATOM 806 C C . ALA A 1 101 ? 13.979 -14.170 21.806 1.00 96.00 101 ALA A C 1
ATOM 808 O O . ALA A 1 101 ? 14.145 -13.069 21.280 1.00 96.00 101 ALA A O 1
ATOM 809 N N . ASP A 1 102 ? 13.233 -15.124 21.234 1.00 95.88 102 ASP A N 1
ATOM 810 C CA . ASP A 1 102 ? 12.536 -14.915 19.958 1.00 95.88 102 ASP A CA 1
ATOM 811 C C . ASP A 1 102 ? 11.424 -13.863 20.090 1.00 95.88 102 ASP A C 1
ATOM 813 O O . ASP A 1 102 ? 11.338 -12.975 19.244 1.00 95.88 102 ASP A O 1
ATOM 817 N N . ASP A 1 103 ? 10.647 -13.873 21.179 1.00 96.69 103 ASP A N 1
ATOM 818 C CA . ASP A 1 103 ? 9.644 -12.833 21.459 1.00 96.69 103 ASP A CA 1
ATOM 819 C C . ASP A 1 103 ? 10.280 -11.441 21.579 1.00 96.69 103 ASP A C 1
ATOM 821 O O . ASP A 1 103 ? 9.776 -10.458 21.035 1.00 96.69 103 ASP A O 1
ATOM 825 N N . ALA A 1 104 ? 11.443 -11.353 22.227 1.00 97.44 104 ALA A N 1
ATOM 826 C CA . ALA A 1 104 ? 12.204 -10.114 22.291 1.00 97.44 104 ALA A CA 1
ATOM 827 C C . ALA A 1 104 ? 12.680 -9.645 20.901 1.00 97.44 104 ALA A C 1
ATOM 829 O O . ALA A 1 104 ? 12.599 -8.453 20.598 1.00 97.44 104 ALA A O 1
ATOM 830 N N . SER A 1 105 ? 13.116 -10.571 20.039 1.00 97.31 105 SER A N 1
ATOM 831 C CA . SER A 1 105 ? 13.518 -10.257 18.660 1.00 97.31 105 SER A CA 1
ATOM 832 C C . SER A 1 105 ? 12.343 -9.803 17.785 1.00 97.31 105 SER A C 1
ATOM 834 O O . SER A 1 105 ? 12.496 -8.870 16.998 1.00 97.31 105 SER A O 1
ATOM 836 N N . MET A 1 106 ? 11.157 -10.398 17.970 1.00 97.44 106 MET A N 1
ATOM 837 C CA . MET A 1 106 ? 9.916 -9.984 17.306 1.00 97.44 106 MET A CA 1
ATOM 838 C C . MET A 1 106 ? 9.529 -8.563 17.703 1.00 97.44 106 MET A C 1
ATOM 840 O O . MET A 1 106 ? 9.203 -7.748 16.842 1.00 97.44 106 MET A O 1
ATOM 844 N N . LEU A 1 107 ? 9.605 -8.249 18.999 1.00 98.12 107 LEU A N 1
ATOM 845 C CA . LEU A 1 107 ? 9.326 -6.902 19.473 1.00 98.12 107 LEU A CA 1
ATOM 846 C C . LEU A 1 107 ? 10.335 -5.904 18.902 1.00 98.12 107 LEU A C 1
ATOM 848 O O . LEU A 1 107 ? 9.924 -4.875 18.374 1.00 98.12 107 LEU A O 1
ATOM 852 N N . LEU A 1 108 ? 11.636 -6.218 18.927 1.00 98.06 108 LEU A N 1
ATOM 853 C CA . LEU A 1 108 ? 12.662 -5.338 18.365 1.00 98.06 108 LEU A CA 1
ATOM 854 C C . LEU A 1 108 ? 12.434 -5.057 16.869 1.00 98.06 108 LEU A C 1
ATOM 856 O O . LEU A 1 108 ? 12.609 -3.920 16.437 1.00 98.06 108 LEU A O 1
ATOM 860 N N . ALA A 1 109 ? 11.996 -6.054 16.096 1.00 97.00 109 ALA A N 1
ATOM 861 C CA . ALA A 1 109 ? 11.649 -5.891 14.682 1.00 97.00 109 ALA A CA 1
ATOM 862 C C . ALA A 1 109 ? 10.455 -4.945 14.443 1.00 97.00 109 ALA A C 1
ATOM 864 O O . ALA A 1 109 ? 10.323 -4.379 13.361 1.00 97.00 109 ALA A O 1
ATOM 865 N N . ASN A 1 110 ? 9.592 -4.730 15.439 1.00 96.56 110 ASN A N 1
ATOM 866 C CA . ASN A 1 110 ? 8.610 -3.648 15.391 1.00 96.56 110 ASN A CA 1
ATOM 867 C C . ASN A 1 110 ? 9.217 -2.316 15.839 1.00 96.56 110 ASN A C 1
ATOM 869 O O . ASN A 1 110 ? 9.014 -1.314 15.161 1.00 96.56 110 ASN A O 1
ATOM 873 N N . LEU A 1 111 ? 9.997 -2.309 16.927 1.00 97.06 111 LEU A N 1
ATOM 874 C CA . LEU A 1 111 ? 10.590 -1.087 17.485 1.00 97.06 111 LEU A CA 1
ATOM 875 C C . LEU A 1 111 ? 11.538 -0.371 16.520 1.00 97.06 111 LEU A C 1
ATOM 877 O O . LEU A 1 111 ? 11.582 0.855 16.507 1.00 97.06 111 LEU A O 1
ATOM 881 N N . ILE A 1 112 ? 12.275 -1.118 15.696 1.00 95.94 112 ILE A N 1
ATOM 882 C CA . ILE A 1 112 ? 13.246 -0.558 14.747 1.00 95.94 112 ILE A CA 1
ATOM 883 C C . ILE A 1 112 ? 12.615 0.349 13.678 1.00 95.94 112 ILE A C 1
ATOM 885 O O . ILE A 1 112 ? 13.320 1.128 13.043 1.00 95.94 112 ILE A O 1
ATOM 889 N N . LYS A 1 113 ? 11.290 0.273 13.494 1.00 93.56 113 LYS A N 1
ATOM 890 C CA . LYS A 1 113 ? 10.533 1.150 12.589 1.00 93.56 113 LYS A CA 1
ATOM 891 C C . LYS A 1 113 ? 10.460 2.596 13.100 1.00 93.56 113 LYS A C 1
ATOM 893 O O . LYS A 1 113 ? 10.178 3.490 12.312 1.00 93.56 113 LYS A O 1
ATOM 898 N N . SER A 1 114 ? 10.715 2.815 14.392 1.00 94.75 114 SER A N 1
ATOM 899 C CA . SER A 1 114 ? 10.854 4.136 15.017 1.00 94.75 114 SER A CA 1
ATOM 900 C C . SER A 1 114 ? 12.198 4.756 14.637 1.00 94.75 114 SER A C 1
ATOM 902 O O . SER A 1 114 ? 13.244 4.116 14.791 1.00 94.75 114 SER A O 1
ATOM 904 N N . ASP A 1 115 ? 12.209 6.023 14.222 1.00 89.75 115 ASP A N 1
ATOM 905 C CA . ASP A 1 115 ? 13.451 6.729 13.878 1.00 89.75 115 ASP A CA 1
ATOM 906 C C . ASP A 1 115 ? 14.427 6.814 15.068 1.00 89.75 115 ASP A C 1
ATOM 908 O O . ASP A 1 115 ? 15.647 6.797 14.891 1.00 89.75 115 ASP A O 1
ATOM 912 N N . GLU A 1 116 ? 13.911 6.815 16.297 1.00 92.00 116 GLU A N 1
ATOM 913 C CA . GLU A 1 116 ? 14.679 6.834 17.539 1.00 92.00 116 GLU A CA 1
ATOM 914 C C . GLU A 1 116 ? 15.555 5.593 17.730 1.00 92.00 116 GLU A C 1
ATOM 916 O O . GLU A 1 116 ? 16.560 5.664 18.444 1.00 92.00 116 GLU A O 1
ATOM 921 N N . LEU A 1 117 ? 15.207 4.462 17.107 1.00 93.25 117 LEU A N 1
ATOM 922 C CA . LEU A 1 117 ? 15.971 3.216 17.207 1.00 93.25 117 LEU A CA 1
ATOM 923 C C . LEU A 1 117 ? 17.117 3.120 16.199 1.00 93.25 117 LEU A C 1
ATOM 925 O O . LEU A 1 117 ? 17.962 2.234 16.342 1.00 93.25 117 LEU A O 1
ATOM 929 N N . LYS A 1 118 ? 17.270 4.093 15.289 1.00 89.38 118 LYS A N 1
ATOM 930 C CA . LYS A 1 118 ? 18.491 4.230 14.471 1.00 89.38 118 LYS A CA 1
ATOM 931 C C . LYS A 1 118 ? 19.753 4.377 15.330 1.00 89.38 118 LYS A C 1
ATOM 933 O O . LYS A 1 118 ? 20.836 3.988 14.898 1.00 89.38 118 LYS A O 1
ATOM 938 N N . ARG A 1 119 ? 19.615 4.838 16.585 1.00 93.75 119 ARG A N 1
ATOM 939 C CA . ARG A 1 119 ? 20.714 4.905 17.568 1.00 93.75 119 ARG A CA 1
ATOM 940 C C . ARG A 1 119 ? 21.366 3.552 17.870 1.00 93.75 119 ARG A C 1
ATOM 942 O O . ARG A 1 119 ? 22.489 3.527 18.360 1.00 93.75 119 ARG A O 1
ATOM 949 N N . LEU A 1 120 ? 20.720 2.426 17.544 1.00 95.38 120 LEU A N 1
ATOM 950 C CA . LEU A 1 120 ? 21.318 1.092 17.672 1.00 95.38 120 LEU A CA 1
ATOM 951 C C . LEU A 1 120 ? 22.603 0.914 16.854 1.00 95.38 120 LEU A C 1
ATOM 953 O O . LEU A 1 120 ? 23.461 0.135 17.265 1.00 95.38 120 LEU A O 1
ATOM 957 N N . LEU A 1 121 ? 22.762 1.653 15.750 1.00 94.25 121 LEU A N 1
ATOM 958 C CA . LEU A 1 121 ? 23.974 1.628 14.922 1.00 94.25 121 LEU A CA 1
ATOM 959 C C . LEU A 1 121 ? 25.220 2.131 15.664 1.00 94.25 121 LEU A C 1
ATOM 961 O O . LEU A 1 121 ? 26.332 1.736 15.333 1.00 94.25 121 LEU A O 1
ATOM 965 N N . THR A 1 122 ? 25.046 3.000 16.662 1.00 94.50 122 THR A N 1
ATOM 966 C CA . THR A 1 122 ? 26.150 3.633 17.402 1.00 94.50 122 THR A CA 1
ATOM 967 C C . THR A 1 122 ? 26.139 3.314 18.897 1.00 94.50 122 THR A C 1
ATOM 969 O O . THR A 1 122 ? 27.086 3.659 19.608 1.00 94.50 122 THR A O 1
ATOM 972 N N . LEU A 1 123 ? 25.092 2.645 19.392 1.00 96.19 123 LEU A N 1
ATOM 973 C CA . LEU A 1 123 ? 24.933 2.295 20.798 1.00 96.19 123 LEU A CA 1
ATOM 974 C C . LEU A 1 123 ? 26.033 1.330 21.253 1.00 96.19 123 LEU A C 1
ATOM 976 O O . LEU A 1 123 ? 26.123 0.198 20.776 1.00 96.19 123 LEU A O 1
ATOM 980 N N . LYS A 1 124 ? 26.810 1.757 22.251 1.00 95.88 124 LYS A N 1
ATOM 981 C CA . LYS A 1 124 ? 27.803 0.921 22.929 1.00 95.88 124 LYS A CA 1
ATOM 982 C C . LYS A 1 124 ? 27.263 0.377 24.243 1.00 95.88 124 LYS A C 1
ATOM 984 O O . LYS A 1 124 ? 26.660 1.106 25.027 1.00 95.88 124 LYS A O 1
ATOM 989 N N . ARG A 1 125 ? 27.528 -0.899 24.502 1.00 94.88 125 ARG A N 1
ATOM 990 C CA . ARG A 1 125 ? 27.136 -1.618 25.715 1.00 94.88 125 ARG A CA 1
ATOM 991 C C . ARG A 1 125 ? 28.160 -2.687 26.082 1.00 94.88 125 ARG A C 1
ATOM 993 O O . ARG A 1 125 ? 29.095 -2.967 25.333 1.00 94.88 125 ARG A O 1
ATOM 1000 N N . LYS A 1 126 ? 28.002 -3.282 27.266 1.00 92.81 126 LYS A N 1
ATOM 1001 C CA . LYS A 1 126 ? 28.890 -4.355 27.729 1.00 92.81 126 LYS A CA 1
ATOM 1002 C C . LYS A 1 126 ? 28.822 -5.537 26.756 1.00 92.81 126 LYS A C 1
ATOM 1004 O O . LYS A 1 126 ? 27.727 -5.973 26.407 1.00 92.81 126 LYS A O 1
ATOM 1009 N N . ALA A 1 127 ? 29.982 -6.048 26.348 1.00 90.88 127 ALA A N 1
ATOM 1010 C CA . ALA A 1 127 ? 30.065 -7.223 25.490 1.00 90.88 127 ALA A CA 1
ATOM 1011 C C . ALA A 1 127 ? 29.546 -8.470 26.240 1.00 90.88 127 ALA A C 1
ATOM 1013 O O . ALA A 1 127 ? 30.028 -8.765 27.342 1.00 90.88 127 ALA A O 1
ATOM 1014 N N . PRO A 1 128 ? 28.549 -9.189 25.698 1.00 89.38 128 PRO A N 1
ATOM 1015 C CA . PRO A 1 128 ? 28.109 -10.463 26.244 1.00 89.38 128 PRO A CA 1
ATOM 1016 C C . PRO A 1 128 ? 29.085 -11.563 25.809 1.00 89.38 128 PRO A C 1
ATOM 1018 O O . PRO A 1 128 ? 28.905 -12.150 24.749 1.00 89.38 128 PRO A O 1
ATOM 1021 N N . GLU A 1 129 ? 30.090 -11.871 26.636 1.00 85.31 129 GLU A N 1
ATOM 1022 C CA . GLU A 1 129 ? 31.188 -12.811 26.313 1.00 85.31 129 GLU A CA 1
ATOM 1023 C C . GLU A 1 129 ? 30.726 -14.181 25.771 1.00 85.31 129 GLU A C 1
ATOM 1025 O O . GLU A 1 129 ? 31.435 -14.809 24.991 1.00 85.31 129 GLU A O 1
ATOM 1030 N N . SER A 1 130 ? 29.528 -14.655 26.137 1.00 86.69 130 SER A N 1
ATOM 1031 C CA . SER A 1 130 ? 28.966 -15.917 25.628 1.00 86.69 130 SER A CA 1
ATOM 1032 C C . SER A 1 130 ? 28.361 -15.834 24.221 1.00 86.69 130 SER A C 1
ATOM 1034 O O . SER A 1 130 ? 27.975 -16.862 23.673 1.00 86.69 130 SER A O 1
ATOM 1036 N N . VAL A 1 131 ? 28.208 -14.632 23.662 1.00 90.56 131 VAL A N 1
ATOM 1037 C CA . VAL A 1 131 ? 27.506 -14.369 22.394 1.00 90.56 131 VAL A CA 1
ATOM 1038 C C . VAL A 1 131 ? 28.376 -13.569 21.426 1.00 90.56 131 VAL A C 1
ATOM 1040 O O . VAL A 1 131 ? 28.526 -13.961 20.266 1.00 90.56 131 VAL A O 1
ATOM 1043 N N . SER A 1 132 ? 28.961 -12.462 21.888 1.00 93.69 132 SER A N 1
ATOM 1044 C CA . SER A 1 132 ? 29.692 -11.508 21.056 1.00 93.69 132 SER A CA 1
ATOM 1045 C C . SER A 1 132 ? 30.829 -10.834 21.818 1.00 93.69 132 SER A C 1
ATOM 1047 O O . SER A 1 132 ? 30.704 -10.513 23.000 1.00 93.69 132 SER A O 1
ATOM 1049 N N . ASN A 1 133 ? 31.913 -10.557 21.096 1.00 93.12 133 ASN A N 1
ATOM 1050 C CA . ASN A 1 133 ? 33.063 -9.809 21.601 1.00 93.12 133 ASN A CA 1
ATOM 1051 C C . ASN A 1 133 ? 32.966 -8.304 21.294 1.00 93.12 133 ASN A C 1
ATOM 1053 O O . ASN A 1 133 ? 33.820 -7.539 21.740 1.00 93.12 133 ASN A O 1
ATOM 1057 N N . SER A 1 134 ? 31.945 -7.862 20.547 1.00 94.81 134 SER A N 1
ATOM 1058 C CA . SER A 1 134 ? 31.772 -6.446 20.220 1.00 94.81 134 SER A CA 1
ATOM 1059 C C . SER A 1 134 ? 31.103 -5.675 21.356 1.00 94.81 134 SER A C 1
ATOM 1061 O O . SER A 1 134 ? 30.207 -6.163 22.053 1.00 94.81 134 SER A O 1
ATOM 1063 N N . SER A 1 135 ? 31.516 -4.417 21.508 1.00 95.25 135 SER A N 1
ATOM 1064 C CA . SER A 1 135 ? 30.840 -3.451 22.376 1.00 95.25 135 SER A CA 1
ATOM 1065 C C . SER A 1 135 ? 29.664 -2.748 21.690 1.00 95.25 135 SER A C 1
ATOM 1067 O O . SER A 1 135 ? 28.858 -2.135 22.383 1.00 95.25 135 SER A O 1
ATOM 1069 N N . ASN A 1 136 ? 29.522 -2.835 20.363 1.00 96.12 136 ASN A N 1
ATOM 1070 C CA . ASN A 1 136 ? 28.413 -2.199 19.651 1.00 96.12 136 ASN A CA 1
ATOM 1071 C C . ASN A 1 136 ? 27.173 -3.098 19.676 1.00 96.12 136 ASN A C 1
ATOM 1073 O O . ASN A 1 136 ? 27.251 -4.293 19.393 1.00 96.12 136 ASN A O 1
ATOM 1077 N N . ALA A 1 137 ? 26.006 -2.526 19.969 1.00 96.69 137 ALA A N 1
ATOM 1078 C CA . ALA A 1 137 ? 24.758 -3.277 20.064 1.00 96.69 137 ALA A CA 1
ATOM 1079 C C . ALA A 1 137 ? 24.374 -3.955 18.737 1.00 96.69 137 ALA A C 1
ATOM 1081 O O . ALA A 1 137 ? 23.918 -5.097 18.751 1.00 96.69 137 ALA A O 1
ATOM 1082 N N . ILE A 1 138 ? 24.585 -3.282 17.600 1.00 97.12 138 ILE A N 1
ATOM 1083 C CA . ILE A 1 138 ? 24.254 -3.840 16.283 1.00 97.12 138 ILE A CA 1
ATOM 1084 C C . ILE A 1 138 ? 25.100 -5.073 15.929 1.00 97.12 138 ILE A C 1
ATOM 1086 O O . ILE A 1 138 ? 24.560 -6.054 15.423 1.00 97.12 138 ILE A O 1
ATOM 1090 N N . ASP A 1 139 ? 26.383 -5.083 16.297 1.00 97.25 139 ASP A N 1
ATOM 1091 C CA . ASP A 1 139 ? 27.275 -6.234 16.101 1.00 97.25 139 ASP A CA 1
ATOM 1092 C C . ASP A 1 139 ? 26.852 -7.419 16.971 1.00 97.25 139 ASP A C 1
ATOM 1094 O O . ASP A 1 139 ? 26.841 -8.564 16.529 1.00 97.25 139 ASP A O 1
ATOM 1098 N N . GLN A 1 140 ? 26.433 -7.145 18.209 1.00 97.00 140 GLN A N 1
ATOM 1099 C CA . GLN A 1 140 ? 25.907 -8.180 19.097 1.00 97.00 140 GLN A CA 1
ATOM 1100 C C . GLN A 1 140 ? 24.620 -8.800 18.529 1.00 97.00 140 GLN A C 1
ATOM 1102 O O . GLN A 1 140 ? 24.418 -10.010 18.626 1.00 97.00 140 GLN A O 1
ATOM 1107 N N . LEU A 1 141 ? 23.745 -7.988 17.919 1.00 97.75 141 LEU A N 1
ATOM 1108 C CA . LEU A 1 141 ? 22.543 -8.476 17.235 1.00 97.75 141 LEU A CA 1
ATOM 1109 C C . LEU A 1 141 ? 22.901 -9.301 15.993 1.00 97.75 141 LEU A C 1
ATOM 1111 O O . LEU A 1 141 ? 22.271 -10.333 15.758 1.00 97.75 141 LEU A O 1
ATOM 1115 N N . MET A 1 142 ? 23.919 -8.887 15.232 1.00 97.62 142 MET A N 1
ATOM 1116 C CA . MET A 1 142 ? 24.436 -9.652 14.093 1.00 97.62 142 MET A CA 1
ATOM 1117 C C . MET A 1 142 ? 24.950 -11.020 14.546 1.00 97.62 142 MET A C 1
ATOM 1119 O O . MET A 1 142 ? 24.564 -12.042 13.985 1.00 97.62 142 MET A O 1
ATOM 1123 N N . ASP A 1 143 ? 25.723 -11.067 15.628 1.00 96.94 143 ASP A N 1
ATOM 1124 C CA . ASP A 1 143 ? 26.216 -12.318 16.201 1.00 96.94 143 ASP A CA 1
ATOM 1125 C C . ASP A 1 143 ? 25.078 -13.224 16.697 1.00 96.94 143 ASP A C 1
ATOM 1127 O O . ASP A 1 143 ? 25.121 -14.430 16.454 1.00 96.94 143 ASP A O 1
ATOM 1131 N N . CYS A 1 144 ? 24.034 -12.674 17.329 1.00 97.00 144 CYS A N 1
ATOM 1132 C CA . CYS A 1 144 ? 22.823 -13.430 17.675 1.00 97.00 144 CYS A CA 1
ATOM 1133 C C . CYS A 1 144 ? 22.147 -14.026 16.438 1.00 97.00 144 CYS A C 1
ATOM 1135 O O . CYS A 1 144 ? 21.770 -15.197 16.436 1.00 97.00 144 CYS A O 1
ATOM 1137 N N . PHE A 1 145 ? 21.994 -13.234 15.378 1.00 97.81 145 PHE A N 1
ATOM 1138 C CA . PHE A 1 145 ? 21.368 -13.690 14.145 1.00 97.81 145 PHE A CA 1
ATOM 1139 C C . PHE A 1 145 ? 22.181 -14.795 13.466 1.00 97.81 145 PHE A C 1
ATOM 1141 O O . PHE A 1 145 ? 21.610 -15.810 13.072 1.00 97.81 145 PHE A O 1
ATOM 1148 N N . VAL A 1 146 ? 23.498 -14.632 13.355 1.00 96.38 146 VAL A N 1
ATOM 1149 C CA . VAL A 1 146 ? 24.377 -15.577 12.653 1.00 96.38 146 VAL A CA 1
ATOM 1150 C C . VAL A 1 146 ? 24.593 -16.842 13.484 1.00 96.38 146 VAL A C 1
ATOM 1152 O O . VAL A 1 146 ? 24.329 -17.947 13.018 1.00 96.38 146 VAL A O 1
ATOM 1155 N N . LYS A 1 147 ? 25.026 -16.694 14.741 1.00 95.06 147 LYS A N 1
ATOM 1156 C CA . LYS A 1 147 ? 25.381 -17.820 15.621 1.00 95.06 147 LYS A CA 1
ATOM 1157 C C . LYS A 1 147 ? 24.167 -18.484 16.258 1.00 95.06 147 LYS A C 1
ATOM 1159 O O . LYS A 1 147 ? 24.332 -19.531 16.876 1.00 95.06 147 LYS A O 1
ATOM 1164 N N . GLY A 1 148 ? 22.985 -17.872 16.183 1.00 94.44 148 GLY A N 1
ATOM 1165 C CA . GLY A 1 148 ? 21.742 -18.373 16.771 1.00 94.44 148 GLY A CA 1
ATOM 1166 C C . GLY A 1 148 ? 20.807 -19.094 15.805 1.00 94.44 148 GLY A C 1
ATOM 1167 O O . GLY A 1 148 ? 19.730 -19.502 16.232 1.00 94.44 148 GLY A O 1
ATOM 1168 N N . ALA A 1 149 ? 21.181 -19.253 14.533 1.00 92.88 149 ALA A N 1
ATOM 1169 C CA . ALA A 1 149 ? 20.407 -20.051 13.585 1.00 92.88 149 ALA A CA 1
ATOM 1170 C C . ALA A 1 149 ? 20.245 -21.504 14.078 1.00 92.88 149 ALA A C 1
ATOM 1172 O O . ALA A 1 149 ? 21.134 -22.051 14.723 1.00 92.88 149 ALA A O 1
ATOM 1173 N N . ASP A 1 150 ? 19.089 -22.117 13.819 1.00 90.75 150 ASP A N 1
ATOM 1174 C CA . ASP A 1 150 ? 18.793 -23.515 14.180 1.00 90.75 150 ASP A CA 1
ATOM 1175 C C . ASP A 1 150 ? 19.080 -23.899 15.654 1.00 90.75 150 ASP A C 1
ATOM 1177 O O . ASP A 1 150 ? 19.409 -25.043 15.984 1.00 90.75 150 ASP A O 1
ATOM 1181 N N . GLY A 1 151 ? 18.954 -22.939 16.575 1.00 91.62 151 GLY A N 1
ATOM 1182 C CA . GLY A 1 151 ? 19.060 -23.156 18.016 1.00 91.62 151 GLY A CA 1
ATOM 1183 C C . GLY A 1 151 ? 20.478 -23.492 18.491 1.00 91.62 151 GLY A C 1
ATOM 1184 O O . GLY A 1 151 ? 20.660 -24.160 19.524 1.00 91.62 151 GLY A O 1
ATOM 1185 N N . SER A 1 152 ? 21.506 -23.080 17.742 1.00 93.06 152 SER A N 1
ATOM 1186 C CA . SER A 1 152 ? 22.911 -23.278 18.119 1.00 93.06 152 SER A CA 1
ATOM 1187 C C . SER A 1 152 ? 23.324 -22.419 19.315 1.00 93.06 152 SER A C 1
ATOM 1189 O O . SER A 1 152 ? 24.018 -22.924 20.197 1.00 93.06 152 SER A O 1
ATOM 1191 N N . LEU A 1 153 ? 22.852 -21.169 19.393 1.00 93.88 153 LEU A N 1
ATOM 1192 C CA . LEU A 1 153 ? 23.141 -20.266 20.515 1.00 93.88 153 LEU A CA 1
ATOM 1193 C C . LEU A 1 153 ? 22.194 -20.479 21.702 1.00 93.88 153 LEU A C 1
ATOM 1195 O O . LEU A 1 153 ? 22.639 -20.566 22.842 1.00 93.88 153 LEU A O 1
ATOM 1199 N N . ASN A 1 154 ? 20.891 -20.572 21.440 1.00 94.94 154 ASN A N 1
ATOM 1200 C CA . ASN A 1 154 ? 19.850 -20.722 22.453 1.00 94.94 154 ASN A CA 1
ATOM 1201 C C . ASN A 1 154 ? 18.895 -21.839 22.024 1.00 94.94 154 ASN A C 1
ATOM 1203 O O . ASN A 1 154 ? 18.337 -21.802 20.935 1.00 94.94 154 ASN A O 1
ATOM 1207 N N . LYS A 1 155 ? 18.666 -22.837 22.882 1.00 94.25 155 LYS A N 1
ATOM 1208 C CA . LYS A 1 155 ? 17.801 -23.983 22.542 1.00 94.25 155 LYS A CA 1
ATOM 1209 C C . LYS A 1 155 ? 16.319 -23.632 22.400 1.00 94.25 155 LYS A C 1
ATOM 1211 O O . LYS A 1 155 ? 15.563 -24.446 21.884 1.00 94.25 155 LYS A O 1
ATOM 1216 N N . ASN A 1 156 ? 15.918 -22.447 22.851 1.00 92.81 156 ASN A N 1
ATOM 1217 C CA . ASN A 1 156 ? 14.544 -21.959 22.794 1.00 92.81 156 ASN A CA 1
ATOM 1218 C C . ASN A 1 156 ? 14.341 -20.854 21.747 1.00 92.81 156 ASN A C 1
ATOM 1220 O O . ASN A 1 156 ? 13.226 -20.355 21.635 1.00 92.81 156 ASN A O 1
ATOM 1224 N N . ALA A 1 157 ? 15.391 -20.431 21.033 1.00 95.00 157 ALA A N 1
ATOM 1225 C CA . ALA A 1 157 ? 15.311 -19.288 20.132 1.00 95.00 157 ALA A CA 1
ATOM 1226 C C . ALA A 1 157 ? 16.191 -19.460 18.895 1.00 95.00 157 ALA A C 1
ATOM 1228 O O . ALA A 1 157 ? 17.334 -19.905 18.986 1.00 95.00 157 ALA A O 1
ATOM 1229 N N . ASN A 1 158 ? 15.648 -19.048 17.751 1.00 95.56 158 ASN A N 1
ATOM 1230 C CA . ASN A 1 158 ? 16.324 -19.114 16.458 1.00 95.56 158 ASN A CA 1
ATOM 1231 C C . ASN A 1 158 ? 16.637 -17.731 15.885 1.00 95.56 158 ASN A C 1
ATOM 1233 O O . ASN A 1 158 ? 17.188 -17.653 14.794 1.00 95.56 158 ASN A O 1
ATOM 1237 N N . TYR A 1 159 ? 16.261 -16.640 16.556 1.00 97.25 159 TYR A N 1
ATOM 1238 C CA . TYR A 1 159 ? 16.568 -15.250 16.199 1.00 97.25 159 TYR A CA 1
ATOM 1239 C C . TYR A 1 159 ? 16.143 -14.842 14.780 1.00 97.25 159 TYR A C 1
ATOM 1241 O O . TYR A 1 159 ? 16.679 -13.895 14.206 1.00 97.25 159 TYR A O 1
ATOM 1249 N N . ASN A 1 160 ? 15.163 -15.542 14.198 1.00 97.56 160 ASN A N 1
ATOM 1250 C CA . ASN A 1 160 ? 14.763 -15.356 12.803 1.00 97.56 160 ASN A CA 1
ATOM 1251 C C . ASN A 1 160 ? 14.322 -13.915 12.514 1.00 97.56 160 ASN A C 1
ATOM 1253 O O . ASN A 1 160 ? 14.672 -13.380 11.471 1.00 97.56 160 ASN A O 1
ATOM 1257 N N . TYR A 1 161 ? 13.598 -13.282 13.442 1.00 97.31 161 TYR A N 1
ATOM 1258 C CA . TYR A 1 161 ? 13.034 -11.940 13.268 1.00 97.31 161 TYR A CA 1
ATOM 1259 C C . TYR A 1 161 ? 14.071 -10.812 13.287 1.00 97.31 161 TYR A C 1
ATOM 1261 O O . TYR A 1 161 ? 13.760 -9.708 12.842 1.00 97.31 161 TYR A O 1
ATOM 1269 N N . LEU A 1 162 ? 15.315 -11.075 13.709 1.00 98.31 162 LEU A N 1
ATOM 1270 C CA . LEU A 1 162 ? 16.400 -10.108 13.516 1.00 98.31 162 LEU A CA 1
ATOM 1271 C C . LEU A 1 162 ? 16.687 -9.860 12.026 1.00 98.31 162 LEU A C 1
ATOM 1273 O O . LEU A 1 162 ? 17.203 -8.799 11.689 1.00 98.31 162 LEU A O 1
ATOM 1277 N N . SER A 1 163 ? 16.277 -10.760 11.119 1.00 97.81 163 SER A N 1
ATOM 1278 C CA . SER A 1 163 ? 16.336 -10.500 9.675 1.00 97.81 163 SER A CA 1
ATOM 1279 C C . SER A 1 163 ? 15.567 -9.228 9.293 1.00 97.81 163 SER A C 1
ATOM 1281 O O . SER A 1 163 ? 16.050 -8.440 8.483 1.00 97.81 163 SER A O 1
ATOM 1283 N N . TYR A 1 164 ? 14.413 -8.971 9.919 1.00 97.69 164 TYR A N 1
ATOM 1284 C CA . TYR A 1 164 ? 13.635 -7.754 9.681 1.00 97.69 164 TYR A CA 1
ATOM 1285 C C . TYR A 1 164 ? 14.273 -6.516 10.313 1.00 97.69 164 TYR A C 1
ATOM 1287 O O . TYR A 1 164 ? 14.167 -5.438 9.741 1.00 97.69 164 TYR A O 1
ATOM 1295 N N . VAL A 1 165 ? 15.019 -6.668 11.412 1.00 97.81 165 VAL A N 1
ATOM 1296 C CA . VAL A 1 165 ? 15.814 -5.570 11.987 1.00 97.81 165 VAL A CA 1
ATOM 1297 C C . VAL A 1 165 ? 16.864 -5.085 10.984 1.00 97.81 165 VAL A C 1
ATOM 1299 O O . VAL A 1 165 ? 16.958 -3.886 10.727 1.00 97.81 165 VAL A O 1
ATOM 1302 N N . PHE A 1 166 ? 17.609 -5.996 10.352 1.00 98.06 166 PHE A N 1
ATOM 1303 C CA . PHE A 1 166 ? 18.585 -5.621 9.320 1.00 98.06 166 PHE A CA 1
ATOM 1304 C C . PHE A 1 166 ? 17.919 -5.114 8.035 1.00 98.06 166 PHE A C 1
ATOM 1306 O O . PHE A 1 166 ? 18.431 -4.195 7.389 1.00 98.06 166 PHE A O 1
ATOM 1313 N N . ALA A 1 167 ? 16.761 -5.664 7.661 1.00 97.62 167 ALA A N 1
ATOM 1314 C CA . ALA A 1 167 ? 15.974 -5.161 6.538 1.00 97.62 167 ALA A CA 1
ATOM 1315 C C . ALA A 1 167 ? 15.508 -3.714 6.766 1.00 97.62 167 ALA A C 1
ATOM 1317 O O . ALA A 1 167 ? 15.612 -2.898 5.855 1.00 97.62 167 ALA A O 1
ATOM 1318 N N . ASP A 1 168 ? 15.053 -3.361 7.969 1.00 96.88 168 ASP A N 1
ATOM 1319 C CA . ASP A 1 168 ? 14.638 -1.992 8.289 1.00 96.88 168 ASP A CA 1
ATOM 1320 C C . ASP A 1 168 ? 15.829 -1.031 8.401 1.00 96.88 168 ASP A C 1
ATOM 1322 O O . ASP A 1 168 ? 15.804 0.039 7.793 1.00 96.88 168 ASP A O 1
ATOM 1326 N N . ILE A 1 169 ? 16.914 -1.422 9.080 1.00 96.00 169 ILE A N 1
ATOM 1327 C CA . ILE A 1 169 ? 18.125 -0.590 9.206 1.00 96.00 169 ILE A CA 1
ATOM 1328 C C . ILE A 1 169 ? 18.737 -0.273 7.836 1.00 96.00 169 ILE A C 1
ATOM 1330 O O . ILE A 1 169 ? 19.120 0.865 7.576 1.00 96.00 169 ILE A O 1
ATOM 1334 N N . SER A 1 170 ? 18.785 -1.251 6.927 1.00 96.62 170 SER A N 1
ATOM 1335 C CA . SER A 1 170 ? 19.339 -1.069 5.574 1.00 96.62 170 SER A CA 1
ATOM 1336 C C . SER A 1 170 ? 18.561 -0.082 4.692 1.00 96.62 170 SER A C 1
ATOM 1338 O O . SER A 1 170 ? 19.044 0.300 3.625 1.00 96.62 170 SER A O 1
ATOM 1340 N N . LYS A 1 171 ? 17.381 0.389 5.114 1.00 94.88 171 LYS A N 1
ATOM 1341 C CA . LYS A 1 171 ? 16.666 1.464 4.409 1.00 94.88 171 LYS A CA 1
ATOM 1342 C C . LYS A 1 171 ? 17.384 2.812 4.536 1.00 94.88 171 LYS A C 1
ATOM 1344 O O . LYS A 1 171 ? 17.287 3.631 3.621 1.00 94.88 171 LYS A O 1
ATOM 1349 N N . SER A 1 172 ? 18.122 3.047 5.625 1.00 94.38 172 SER A N 1
ATOM 1350 C CA . SER A 1 172 ? 18.901 4.277 5.820 1.00 94.38 172 SER A CA 1
ATOM 1351 C C . SER A 1 172 ? 20.299 4.175 5.199 1.00 94.38 172 SER A C 1
ATOM 1353 O O . SER A 1 172 ? 20.833 3.082 5.003 1.00 94.38 172 SER A O 1
ATOM 1355 N N . GLU A 1 173 ? 20.900 5.319 4.871 1.00 94.38 173 GLU A N 1
ATOM 1356 C CA . GLU A 1 173 ? 22.258 5.374 4.314 1.00 94.38 173 GLU A CA 1
ATOM 1357 C C . GLU A 1 173 ? 23.301 4.868 5.320 1.00 94.38 173 GLU A C 1
ATOM 1359 O O . GLU A 1 173 ? 24.184 4.090 4.965 1.00 94.38 173 GLU A O 1
ATOM 1364 N N . GLU A 1 174 ? 23.156 5.229 6.595 1.00 94.50 174 GLU A N 1
ATOM 1365 C CA . GLU A 1 174 ? 24.039 4.793 7.679 1.00 94.50 174 GLU A CA 1
ATOM 1366 C C . GLU A 1 174 ? 23.972 3.277 7.881 1.00 94.50 174 GLU A C 1
ATOM 1368 O O . GLU A 1 174 ? 25.000 2.629 8.083 1.00 94.50 174 GLU A O 1
ATOM 1373 N N . GLY A 1 175 ? 22.770 2.702 7.786 1.00 95.94 175 GLY A N 1
ATOM 1374 C CA . GLY A 1 175 ? 22.565 1.264 7.874 1.00 95.94 175 GLY A CA 1
ATOM 1375 C C . GLY A 1 175 ? 23.174 0.504 6.698 1.00 95.94 175 GLY A C 1
ATOM 1376 O O . GLY A 1 175 ? 23.834 -0.513 6.912 1.00 95.94 175 GLY A O 1
ATOM 1377 N N . ARG A 1 176 ? 23.023 1.006 5.461 1.00 96.25 176 ARG A N 1
ATOM 1378 C CA . ARG A 1 176 ? 23.717 0.425 4.294 1.00 96.25 176 ARG A CA 1
ATOM 1379 C C . ARG A 1 176 ? 25.223 0.495 4.464 1.00 96.25 176 ARG A C 1
ATOM 1381 O O . ARG A 1 176 ? 25.883 -0.523 4.295 1.00 96.25 176 ARG A O 1
ATOM 1388 N N . LYS A 1 177 ? 25.743 1.647 4.890 1.00 95.50 177 LYS A N 1
ATOM 1389 C CA . LYS A 1 177 ? 27.173 1.840 5.130 1.00 95.50 177 LYS A CA 1
ATOM 139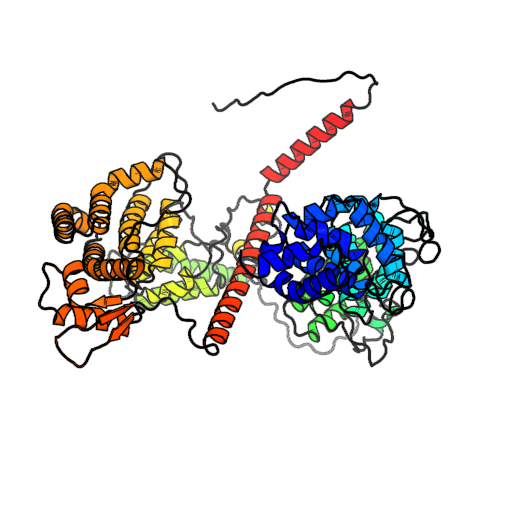0 C C . LYS A 1 177 ? 27.720 0.872 6.176 1.00 95.50 177 LYS A C 1
ATOM 1392 O O . LYS A 1 177 ? 28.797 0.326 5.972 1.00 95.50 177 LYS A O 1
ATOM 1397 N N . TYR A 1 178 ? 26.995 0.625 7.269 1.00 96.50 178 TYR A N 1
ATOM 1398 C CA . TYR A 1 178 ? 27.363 -0.412 8.239 1.00 96.50 178 TYR A CA 1
ATOM 1399 C C . TYR A 1 178 ? 27.476 -1.789 7.571 1.00 96.50 178 TYR A C 1
ATOM 1401 O O . TYR A 1 178 ? 28.482 -2.475 7.734 1.00 96.50 178 TYR A O 1
ATOM 1409 N N . LEU A 1 179 ? 26.474 -2.169 6.773 1.00 97.25 179 LEU A N 1
ATOM 1410 C CA . LEU A 1 179 ? 26.430 -3.472 6.109 1.00 97.25 179 LEU A CA 1
ATOM 1411 C C . LEU A 1 179 ? 27.509 -3.652 5.034 1.00 97.25 179 LEU A C 1
ATOM 1413 O O . LEU A 1 179 ? 27.921 -4.787 4.799 1.00 97.25 179 LEU A O 1
ATOM 1417 N N . THR A 1 180 ? 27.968 -2.565 4.408 1.00 95.69 180 THR A N 1
ATOM 1418 C CA . THR A 1 180 ? 28.974 -2.566 3.331 1.00 95.69 180 THR A CA 1
ATOM 1419 C C . THR A 1 180 ? 30.383 -2.186 3.788 1.00 95.69 180 THR A C 1
ATOM 1421 O O . THR A 1 180 ? 31.302 -2.183 2.975 1.00 95.69 180 THR A O 1
ATOM 1424 N N . SER A 1 181 ? 30.590 -1.899 5.077 1.00 94.06 181 SER A N 1
ATOM 1425 C CA . SER A 1 181 ? 31.907 -1.553 5.628 1.00 94.06 181 SER A CA 1
ATOM 1426 C C . SER A 1 181 ? 32.442 -2.662 6.524 1.00 94.06 181 SER A C 1
ATOM 1428 O O . SER A 1 181 ? 31.708 -3.224 7.338 1.00 94.06 181 SER A O 1
ATOM 1430 N N . ARG A 1 182 ? 33.742 -2.942 6.414 1.00 94.75 182 ARG A N 1
ATOM 1431 C CA . ARG A 1 182 ? 34.450 -3.894 7.278 1.00 94.75 182 ARG A CA 1
ATOM 1432 C C . ARG A 1 182 ? 34.397 -3.425 8.734 1.00 94.75 182 ARG A C 1
ATOM 1434 O O . ARG A 1 182 ? 34.682 -2.260 9.012 1.00 94.75 182 ARG A O 1
ATOM 1441 N N . GLN A 1 183 ? 33.989 -4.308 9.646 1.00 95.12 183 GLN A N 1
ATOM 1442 C CA . GLN A 1 183 ? 33.829 -3.967 11.062 1.00 95.12 183 GLN A CA 1
ATOM 1443 C C . GLN A 1 183 ? 35.067 -4.353 11.872 1.00 95.12 183 GLN A C 1
ATOM 1445 O O . GLN A 1 183 ? 35.602 -5.444 11.719 1.00 95.12 183 GLN A O 1
ATOM 1450 N N . GLU A 1 184 ? 35.487 -3.483 12.791 1.00 92.94 184 GLU A N 1
ATOM 1451 C CA . GLU A 1 184 ? 36.723 -3.668 13.572 1.00 92.94 184 GLU A CA 1
ATOM 1452 C C . GLU A 1 184 ? 36.706 -4.905 14.487 1.00 92.94 184 GLU A C 1
ATOM 1454 O O . GLU A 1 184 ? 37.763 -5.414 14.849 1.00 92.94 184 GLU A O 1
ATOM 1459 N N . TYR A 1 185 ? 35.524 -5.376 14.905 1.00 94.19 185 TYR A N 1
ATOM 1460 C CA . TYR A 1 185 ? 35.416 -6.421 15.930 1.00 94.19 185 TYR A CA 1
ATOM 1461 C C . TYR A 1 185 ? 35.716 -7.833 15.414 1.00 94.19 185 TYR A C 1
ATOM 1463 O O . TYR A 1 185 ? 36.118 -8.691 16.203 1.00 94.19 185 TYR A O 1
ATOM 1471 N N . ASP A 1 186 ? 35.495 -8.085 14.124 1.00 93.81 186 ASP A N 1
ATOM 1472 C CA . ASP A 1 186 ? 35.740 -9.382 13.494 1.00 93.81 186 ASP A CA 1
ATOM 1473 C C . ASP A 1 186 ? 36.381 -9.298 12.107 1.00 93.81 186 ASP A C 1
ATOM 1475 O O . ASP A 1 186 ? 36.611 -10.334 11.493 1.00 93.81 186 ASP A O 1
ATOM 1479 N N . ASP A 1 187 ? 36.720 -8.091 11.648 1.00 93.25 187 ASP A N 1
ATOM 1480 C CA . ASP A 1 187 ? 37.373 -7.808 10.368 1.00 93.25 187 ASP A CA 1
ATOM 1481 C C . ASP A 1 187 ? 36.582 -8.298 9.141 1.00 93.25 187 ASP A C 1
ATOM 1483 O O . ASP A 1 187 ? 37.145 -8.549 8.077 1.00 93.25 187 ASP A O 1
ATOM 1487 N N . VAL A 1 188 ? 35.254 -8.412 9.266 1.00 93.75 188 VAL A N 1
ATOM 1488 C CA . VAL A 1 188 ? 34.359 -8.908 8.209 1.00 93.75 188 VAL A CA 1
ATOM 1489 C C . VAL A 1 188 ? 33.332 -7.844 7.817 1.00 93.75 188 VAL A C 1
ATOM 1491 O O . VAL A 1 188 ? 32.838 -7.077 8.648 1.00 93.75 188 VAL A O 1
ATOM 1494 N N . VAL A 1 189 ? 32.973 -7.807 6.531 1.00 94.69 189 VAL A N 1
ATOM 1495 C CA . VAL A 1 189 ? 31.883 -6.968 6.011 1.00 94.69 189 VAL A CA 1
ATOM 1496 C C . VAL A 1 189 ? 30.529 -7.612 6.366 1.00 94.69 189 VAL A C 1
ATOM 1498 O O . VAL A 1 189 ? 30.280 -8.746 5.950 1.00 94.69 189 VAL A O 1
ATOM 1501 N N . PRO A 1 190 ? 29.621 -6.953 7.114 1.00 96.69 190 PRO A N 1
ATOM 1502 C CA . PRO A 1 190 ? 28.442 -7.615 7.678 1.00 96.69 190 PRO A CA 1
ATOM 1503 C C . PRO A 1 190 ? 27.480 -8.236 6.663 1.00 96.69 190 PRO A C 1
ATOM 1505 O O . PRO A 1 190 ? 26.877 -9.260 6.976 1.00 96.69 190 PRO A O 1
ATOM 1508 N N . VAL A 1 191 ? 27.350 -7.679 5.451 1.00 96.56 191 VAL A N 1
ATOM 1509 C CA . VAL A 1 191 ? 26.470 -8.248 4.413 1.00 96.56 191 VAL A CA 1
ATOM 1510 C C . VAL A 1 191 ? 26.832 -9.699 4.065 1.00 96.56 191 VAL A C 1
ATOM 1512 O O . VAL A 1 191 ? 25.940 -10.514 3.844 1.00 96.56 191 VAL A O 1
ATOM 1515 N N . THR A 1 192 ? 28.116 -10.061 4.120 1.00 96.06 192 THR A N 1
ATOM 1516 C CA . THR A 1 192 ? 28.616 -11.423 3.833 1.00 96.06 192 THR A CA 1
ATOM 1517 C C . THR A 1 192 ? 28.138 -12.457 4.846 1.00 96.06 192 THR A C 1
ATOM 1519 O O . THR A 1 192 ? 27.928 -13.620 4.522 1.00 96.06 192 THR A O 1
ATOM 1522 N N . LYS A 1 193 ? 27.879 -12.024 6.084 1.00 96.50 193 LYS A N 1
ATOM 1523 C CA . LYS A 1 193 ? 27.345 -12.882 7.145 1.00 96.50 193 LYS A CA 1
ATOM 1524 C C . LYS A 1 193 ? 25.864 -13.196 6.916 1.00 96.50 193 LYS A C 1
ATOM 1526 O O . LYS A 1 193 ? 25.335 -14.126 7.518 1.00 96.50 193 LYS A O 1
ATOM 1531 N N . LEU A 1 194 ? 25.184 -12.409 6.076 1.00 97.06 194 LEU A N 1
ATOM 1532 C CA . LEU A 1 194 ? 23.765 -12.561 5.762 1.00 97.06 194 LEU A CA 1
ATOM 1533 C C . LEU A 1 194 ? 23.529 -13.448 4.536 1.00 97.06 194 LEU A C 1
ATOM 1535 O O . LEU A 1 194 ? 22.531 -14.165 4.509 1.00 97.06 194 LEU A O 1
ATOM 1539 N N . THR A 1 195 ? 24.419 -13.416 3.540 1.00 95.12 195 THR A N 1
ATOM 1540 C CA . THR A 1 195 ? 24.221 -14.080 2.237 1.00 95.12 195 THR A CA 1
ATOM 1541 C C . THR A 1 195 ? 23.974 -15.582 2.358 1.00 95.12 195 THR A C 1
ATOM 1543 O O . THR A 1 195 ? 23.093 -16.108 1.688 1.00 95.12 195 THR A O 1
ATOM 1546 N N . VAL A 1 196 ? 24.647 -16.263 3.286 1.00 93.00 196 VAL A N 1
ATOM 1547 C CA . VAL A 1 196 ? 24.466 -17.705 3.541 1.00 93.00 196 VAL A CA 1
ATOM 1548 C C . VAL A 1 196 ? 23.035 -18.094 3.932 1.00 93.00 196 VAL A C 1
ATOM 1550 O O . VAL A 1 196 ? 22.656 -19.259 3.838 1.00 93.00 196 VAL A O 1
ATOM 1553 N N . PHE A 1 197 ? 22.217 -17.133 4.371 1.00 97.06 197 PHE A N 1
ATOM 1554 C CA . PHE A 1 197 ? 20.845 -17.374 4.803 1.00 97.06 197 PHE A CA 1
ATOM 1555 C C . PHE A 1 197 ? 19.800 -17.207 3.692 1.00 97.06 197 PHE A C 1
ATOM 1557 O O . PHE A 1 197 ? 18.611 -17.347 3.986 1.00 97.06 197 PHE A O 1
ATOM 1564 N N . THR A 1 198 ? 20.192 -16.939 2.440 1.00 96.81 198 THR A N 1
ATOM 1565 C CA . THR A 1 198 ? 19.247 -16.863 1.309 1.00 96.81 198 THR A CA 1
ATOM 1566 C C . THR A 1 198 ? 18.619 -18.212 0.959 1.00 96.81 198 THR A C 1
ATOM 1568 O O . THR A 1 198 ? 17.509 -18.230 0.451 1.00 96.81 198 THR A O 1
ATOM 1571 N N . GLU A 1 199 ? 19.252 -19.332 1.323 1.00 93.19 199 GLU A N 1
ATOM 1572 C CA . GLU A 1 199 ? 18.743 -20.707 1.141 1.00 93.19 199 GLU A CA 1
ATOM 1573 C C . GLU A 1 199 ? 18.355 -21.375 2.481 1.00 93.19 199 GLU A C 1
ATOM 1575 O O . GLU A 1 199 ? 18.211 -22.591 2.587 1.00 93.19 199 GLU A O 1
ATOM 1580 N N . HIS A 1 200 ? 18.189 -20.596 3.554 1.00 96.00 200 HIS A N 1
ATOM 1581 C CA . HIS A 1 200 ? 17.902 -21.137 4.886 1.00 96.00 200 HIS A CA 1
ATOM 1582 C C . HIS A 1 200 ? 16.480 -21.718 4.999 1.00 96.00 200 HIS A C 1
ATOM 1584 O O . HIS A 1 200 ? 15.538 -21.175 4.433 1.00 96.00 200 HIS A O 1
ATOM 1590 N N . ASN A 1 201 ? 16.257 -22.739 5.836 1.00 94.12 201 ASN A N 1
ATOM 1591 C CA . ASN A 1 201 ? 14.939 -23.383 6.008 1.00 94.12 201 ASN A CA 1
ATOM 1592 C C . ASN A 1 201 ? 13.809 -22.415 6.426 1.00 94.12 201 ASN A C 1
ATOM 1594 O O . ASN A 1 201 ? 12.657 -22.552 6.012 1.00 94.12 201 ASN A O 1
ATOM 1598 N N . SER A 1 202 ? 14.137 -21.415 7.246 1.00 96.31 202 SER A N 1
ATOM 1599 C CA . SER A 1 202 ? 13.202 -20.379 7.715 1.00 96.31 202 SER A CA 1
ATOM 1600 C C . SER A 1 202 ? 12.895 -19.321 6.649 1.00 96.31 202 SER A C 1
ATOM 1602 O O . SER A 1 202 ? 13.762 -18.516 6.304 1.00 96.31 202 SER A O 1
ATOM 1604 N N . THR A 1 203 ? 11.630 -19.244 6.226 1.00 96.81 203 THR A N 1
ATOM 1605 C CA . THR A 1 203 ? 11.113 -18.218 5.298 1.00 96.81 203 THR A CA 1
ATOM 1606 C C . THR A 1 203 ? 11.315 -16.794 5.823 1.00 96.81 203 THR A C 1
ATOM 1608 O O . THR A 1 203 ? 11.652 -15.898 5.058 1.00 96.81 203 THR A O 1
ATOM 1611 N N . ILE A 1 204 ? 11.182 -16.581 7.139 1.00 96.31 204 ILE A N 1
ATOM 1612 C CA . ILE A 1 204 ? 11.382 -15.274 7.792 1.00 96.31 204 ILE A CA 1
ATOM 1613 C C . ILE A 1 204 ? 12.826 -14.786 7.607 1.00 96.31 204 ILE A C 1
ATOM 1615 O O . ILE A 1 204 ? 13.058 -13.607 7.327 1.00 96.31 204 ILE A O 1
ATOM 1619 N N . ARG A 1 205 ? 13.809 -15.689 7.740 1.00 97.38 205 ARG A N 1
ATOM 1620 C CA . ARG A 1 205 ? 15.224 -15.351 7.523 1.00 97.38 205 ARG A CA 1
ATOM 1621 C C . ARG A 1 205 ? 15.475 -14.994 6.070 1.00 97.38 205 ARG A C 1
ATOM 1623 O O . ARG A 1 205 ? 15.955 -13.893 5.818 1.00 97.38 205 ARG A O 1
ATOM 1630 N N . ARG A 1 206 ? 15.079 -15.880 5.148 1.00 98.06 206 ARG A N 1
ATOM 1631 C CA . ARG A 1 206 ? 15.253 -15.668 3.705 1.00 98.06 206 ARG A CA 1
ATOM 1632 C C . ARG A 1 206 ? 14.639 -14.340 3.259 1.00 98.06 206 ARG A C 1
ATOM 1634 O O . ARG A 1 206 ? 15.312 -13.542 2.621 1.00 98.06 206 ARG A O 1
ATOM 1641 N N . LYS A 1 207 ? 13.412 -14.039 3.698 1.00 97.88 207 LYS A N 1
ATOM 1642 C CA . LYS A 1 207 ? 12.696 -12.804 3.348 1.00 97.88 207 LYS A CA 1
ATOM 1643 C C . LYS A 1 207 ? 13.377 -11.535 3.857 1.00 97.88 207 LYS A C 1
ATOM 1645 O O . LYS A 1 207 ? 13.545 -10.585 3.095 1.00 97.88 207 LYS A O 1
ATOM 1650 N N . GLY A 1 208 ? 13.776 -11.505 5.131 1.00 97.38 208 GLY A N 1
ATOM 1651 C CA . GLY A 1 208 ? 14.481 -10.346 5.683 1.00 97.38 208 GLY A CA 1
ATOM 1652 C C . GLY A 1 208 ? 15.848 -10.145 5.026 1.00 97.38 208 GLY A C 1
ATOM 1653 O O . GLY A 1 208 ? 16.161 -9.034 4.616 1.00 97.38 208 GLY A O 1
ATOM 1654 N N . VAL A 1 209 ? 16.607 -11.225 4.815 1.00 98.38 209 VAL A N 1
ATOM 1655 C CA . VAL A 1 209 ? 17.917 -11.188 4.143 1.00 98.38 209 VAL A CA 1
ATOM 1656 C C . VAL A 1 209 ? 17.793 -10.724 2.693 1.00 98.38 209 VAL A C 1
ATOM 1658 O O . VAL A 1 209 ? 18.527 -9.826 2.292 1.00 98.38 209 VAL A O 1
ATOM 1661 N N . ALA A 1 210 ? 16.841 -11.255 1.921 1.00 98.38 210 ALA A N 1
ATOM 1662 C CA . ALA A 1 210 ? 16.591 -10.813 0.550 1.00 98.38 210 ALA A CA 1
ATOM 1663 C C . ALA A 1 210 ? 16.252 -9.313 0.495 1.00 98.38 210 ALA A C 1
ATOM 1665 O O . ALA A 1 210 ? 16.790 -8.584 -0.339 1.00 98.38 210 ALA A O 1
ATOM 1666 N N . SER A 1 211 ? 15.435 -8.822 1.436 1.00 98.31 211 SER A N 1
ATOM 1667 C CA . SER A 1 211 ? 15.157 -7.389 1.562 1.00 98.31 211 SER A CA 1
ATOM 1668 C C . SER A 1 211 ? 16.404 -6.579 1.930 1.00 98.31 211 SER A C 1
ATOM 1670 O O . SER A 1 211 ? 16.581 -5.484 1.398 1.00 98.31 211 SER A O 1
ATOM 1672 N N . THR A 1 212 ? 17.269 -7.079 2.818 1.00 98.44 212 THR A N 1
ATOM 1673 C CA . THR A 1 212 ? 18.530 -6.414 3.173 1.00 98.44 212 THR A CA 1
ATOM 1674 C C . THR A 1 212 ? 19.475 -6.326 1.975 1.00 98.44 212 THR A C 1
ATOM 1676 O O . THR A 1 212 ? 20.022 -5.255 1.723 1.00 98.44 212 THR A O 1
ATOM 1679 N N . LEU A 1 213 ? 19.638 -7.411 1.210 1.00 98.25 213 LEU A N 1
ATOM 1680 C CA . LEU A 1 213 ? 20.484 -7.440 0.011 1.00 98.25 213 LEU A CA 1
ATOM 1681 C C . LEU A 1 213 ? 19.977 -6.464 -1.056 1.00 98.25 213 LEU A C 1
ATOM 1683 O O . LEU A 1 213 ? 20.764 -5.678 -1.585 1.00 98.25 213 LEU A O 1
ATOM 1687 N N . LYS A 1 214 ? 18.660 -6.436 -1.299 1.00 98.31 214 LYS A N 1
ATOM 1688 C CA . LYS A 1 214 ? 18.026 -5.448 -2.182 1.00 98.31 214 LYS A CA 1
ATOM 1689 C C . LYS A 1 214 ? 18.323 -4.019 -1.729 1.00 98.31 214 LYS A C 1
ATOM 1691 O O . LYS A 1 214 ? 18.714 -3.187 -2.540 1.00 98.31 214 LYS A O 1
ATOM 1696 N N . ASN A 1 215 ? 18.149 -3.733 -0.438 1.00 97.69 215 ASN A N 1
ATOM 1697 C CA . ASN A 1 215 ? 18.394 -2.404 0.115 1.00 97.69 215 ASN A CA 1
ATOM 1698 C C . ASN A 1 215 ? 19.864 -1.990 -0.039 1.00 97.69 215 ASN A C 1
ATOM 1700 O O . ASN A 1 215 ? 20.138 -0.874 -0.465 1.00 97.69 215 ASN A O 1
ATOM 1704 N N . VAL A 1 216 ? 20.809 -2.890 0.242 1.00 97.06 216 VAL A N 1
ATOM 1705 C CA . VAL A 1 216 ? 22.248 -2.648 0.053 1.00 97.06 216 VAL A CA 1
ATOM 1706 C C . VAL A 1 216 ? 22.591 -2.384 -1.418 1.00 97.06 216 VAL A C 1
ATOM 1708 O O . VAL A 1 216 ? 23.380 -1.487 -1.697 1.00 97.06 216 VAL A O 1
ATOM 1711 N N . ALA A 1 217 ? 21.949 -3.072 -2.366 1.00 96.12 217 ALA A N 1
ATOM 1712 C CA . ALA A 1 217 ? 22.175 -2.867 -3.798 1.00 96.12 217 ALA A CA 1
ATOM 1713 C C . ALA A 1 217 ? 21.737 -1.483 -4.328 1.00 96.12 217 ALA A C 1
ATOM 1715 O O . ALA A 1 217 ? 22.121 -1.121 -5.439 1.00 96.12 217 ALA A O 1
ATOM 1716 N N . PHE A 1 218 ? 20.992 -0.673 -3.561 1.00 92.38 218 PHE A N 1
ATOM 1717 C CA . PHE A 1 218 ? 20.762 0.739 -3.912 1.00 92.38 218 PHE A CA 1
ATOM 1718 C C . PHE A 1 218 ? 22.027 1.603 -3.793 1.00 92.38 218 PHE A C 1
ATOM 1720 O O . PHE A 1 218 ? 22.088 2.678 -4.389 1.00 92.38 218 PHE A O 1
ATOM 1727 N N . ASP A 1 219 ? 23.032 1.163 -3.031 1.00 92.00 219 ASP A N 1
ATOM 1728 C CA . ASP A 1 219 ? 24.294 1.880 -2.862 1.00 92.00 219 ASP A CA 1
ATOM 1729 C C . ASP A 1 219 ? 25.256 1.556 -4.017 1.00 92.00 219 ASP A C 1
ATOM 1731 O O . ASP A 1 219 ? 26.053 0.621 -3.951 1.00 92.00 219 ASP A O 1
ATOM 1735 N N . ILE A 1 220 ? 25.155 2.319 -5.111 1.00 93.00 220 ILE A N 1
ATOM 1736 C CA . ILE A 1 220 ? 25.956 2.124 -6.336 1.00 93.00 220 ILE A CA 1
ATOM 1737 C C . ILE A 1 220 ? 27.474 2.054 -6.054 1.00 93.00 220 ILE A C 1
ATOM 1739 O O . ILE A 1 220 ? 28.125 1.156 -6.592 1.00 93.00 220 ILE A O 1
ATOM 1743 N N . PRO A 1 221 ? 28.068 2.919 -5.202 1.00 93.69 221 PRO A N 1
ATOM 1744 C CA . PRO A 1 221 ? 29.478 2.812 -4.818 1.00 93.69 221 PRO A CA 1
ATOM 1745 C C . PRO A 1 221 ? 29.893 1.466 -4.211 1.00 93.69 221 PRO A C 1
ATOM 1747 O O . PRO A 1 221 ? 31.069 1.118 -4.288 1.00 93.69 221 PRO A O 1
ATOM 1750 N N . ALA A 1 222 ? 28.965 0.707 -3.621 1.00 94.62 222 ALA A N 1
ATOM 1751 C CA . ALA A 1 222 ? 29.256 -0.600 -3.044 1.00 94.62 222 ALA A CA 1
ATOM 1752 C C . ALA A 1 222 ? 29.282 -1.730 -4.090 1.00 94.62 222 ALA A C 1
ATOM 1754 O O . ALA A 1 222 ? 29.841 -2.786 -3.804 1.00 94.62 222 ALA A O 1
ATOM 1755 N N . HIS A 1 223 ? 28.725 -1.533 -5.296 1.00 95.56 223 HIS A N 1
ATOM 1756 C CA . HIS A 1 223 ? 28.602 -2.584 -6.324 1.00 95.56 223 HIS A CA 1
ATOM 1757 C C . HIS A 1 223 ? 29.914 -3.323 -6.627 1.00 95.56 223 HIS A C 1
ATOM 1759 O O . HIS A 1 223 ? 29.863 -4.551 -6.663 1.00 95.56 223 HIS A O 1
ATOM 1765 N N . PRO A 1 224 ? 31.081 -2.659 -6.785 1.00 94.25 224 PRO A N 1
ATOM 1766 C CA . PRO A 1 224 ? 32.340 -3.368 -7.007 1.00 94.25 224 PRO A CA 1
ATOM 1767 C C . PRO A 1 224 ? 32.647 -4.391 -5.906 1.00 94.25 224 PRO A C 1
ATOM 1769 O O . PRO A 1 224 ? 32.897 -5.549 -6.211 1.00 94.25 224 PRO A O 1
ATOM 1772 N N . MET A 1 225 ? 32.522 -3.998 -4.634 1.00 94.31 225 MET A N 1
ATOM 1773 C CA . MET A 1 225 ? 32.747 -4.880 -3.480 1.00 94.31 225 MET A CA 1
ATOM 1774 C C . MET A 1 225 ? 31.702 -6.004 -3.395 1.00 94.31 225 MET A C 1
ATOM 1776 O O . MET A 1 225 ? 32.031 -7.128 -3.026 1.00 94.31 225 MET A O 1
ATOM 1780 N N . LEU A 1 226 ? 30.450 -5.732 -3.780 1.00 95.44 226 LEU A N 1
ATOM 1781 C CA . LEU A 1 226 ? 29.390 -6.747 -3.812 1.00 95.44 226 LEU A CA 1
ATOM 1782 C C . LEU A 1 226 ? 29.654 -7.851 -4.852 1.00 95.44 226 LEU A C 1
ATOM 1784 O O . LEU A 1 226 ? 29.238 -8.991 -4.642 1.00 95.44 226 LEU A O 1
ATOM 1788 N N . PHE A 1 227 ? 30.322 -7.523 -5.962 1.00 93.69 227 PHE A N 1
ATOM 1789 C CA . PHE A 1 227 ? 30.669 -8.473 -7.024 1.00 93.69 227 PHE A CA 1
ATOM 1790 C C . PHE A 1 227 ? 32.018 -9.170 -6.840 1.00 93.69 227 PHE A C 1
ATOM 1792 O O . PHE A 1 227 ? 32.251 -10.186 -7.496 1.00 93.69 227 PHE A O 1
ATOM 1799 N N . ASP A 1 228 ? 32.901 -8.607 -6.022 1.00 91.94 228 ASP A N 1
ATOM 1800 C CA . ASP A 1 228 ? 34.266 -9.088 -5.845 1.00 91.94 228 ASP A CA 1
ATOM 1801 C C . ASP A 1 228 ? 34.282 -10.459 -5.146 1.00 91.94 228 ASP A C 1
ATOM 1803 O O . ASP A 1 228 ? 33.588 -10.668 -4.146 1.00 91.94 228 ASP A O 1
ATOM 1807 N N . GLU A 1 229 ? 35.044 -11.397 -5.715 1.00 86.88 229 GLU A N 1
ATOM 1808 C CA . GLU A 1 229 ? 35.159 -12.788 -5.259 1.00 86.88 229 GLU A CA 1
ATOM 1809 C C . GLU A 1 229 ? 35.899 -12.910 -3.919 1.00 86.88 229 GLU A C 1
ATOM 1811 O O . GLU A 1 229 ? 35.601 -13.829 -3.155 1.00 86.88 229 GLU A O 1
ATOM 1816 N N . ASP A 1 230 ? 36.803 -11.971 -3.620 1.00 86.62 230 ASP A N 1
ATOM 1817 C CA . ASP A 1 230 ? 37.600 -11.925 -2.391 1.00 86.62 230 ASP A CA 1
ATOM 1818 C C . ASP A 1 230 ? 36.931 -11.086 -1.281 1.00 86.62 230 ASP A C 1
ATOM 1820 O O . ASP A 1 230 ? 37.375 -11.106 -0.128 1.00 86.62 230 ASP A O 1
ATOM 1824 N N . GLU A 1 231 ? 35.853 -10.360 -1.600 1.00 89.12 231 GLU A N 1
ATOM 1825 C CA . GLU A 1 231 ? 35.076 -9.565 -0.642 1.00 89.12 231 GLU A CA 1
ATOM 1826 C C . GLU A 1 231 ? 33.701 -10.191 -0.361 1.00 89.12 231 GLU A C 1
ATOM 1828 O O . GLU A 1 231 ? 33.603 -11.145 0.413 1.00 89.12 231 GLU A O 1
ATOM 1833 N N . ALA A 1 232 ? 32.609 -9.641 -0.915 1.00 91.25 232 ALA A N 1
ATOM 1834 C CA . ALA A 1 232 ? 31.262 -10.067 -0.538 1.00 91.25 232 ALA A CA 1
ATOM 1835 C C . ALA A 1 232 ? 30.632 -11.116 -1.448 1.00 91.25 232 ALA A C 1
ATOM 1837 O O . ALA A 1 232 ? 29.762 -11.850 -0.973 1.00 91.25 232 ALA A O 1
ATOM 1838 N N . ASN A 1 233 ? 31.033 -11.165 -2.721 1.00 93.31 233 ASN A N 1
ATOM 1839 C CA . ASN A 1 233 ? 30.572 -12.109 -3.736 1.00 93.31 233 ASN A CA 1
ATOM 1840 C C . ASN A 1 233 ? 29.096 -12.530 -3.588 1.00 93.31 233 ASN A C 1
ATOM 1842 O O . ASN A 1 233 ? 28.772 -13.691 -3.326 1.00 93.31 233 ASN A O 1
ATOM 1846 N N . ILE A 1 234 ? 28.167 -11.577 -3.703 1.00 95.88 234 ILE A N 1
ATOM 1847 C CA . ILE A 1 234 ? 26.755 -11.836 -3.368 1.00 95.88 234 ILE A CA 1
ATOM 1848 C C . ILE A 1 234 ? 25.993 -12.603 -4.463 1.00 95.88 234 ILE A C 1
ATOM 1850 O O . ILE A 1 234 ? 24.886 -13.083 -4.219 1.00 95.88 234 ILE A O 1
ATOM 1854 N N . LEU A 1 235 ? 26.557 -12.717 -5.672 1.00 95.38 235 LEU A N 1
ATOM 1855 C CA . LEU A 1 235 ? 25.867 -13.258 -6.848 1.00 95.38 235 LEU A CA 1
ATOM 1856 C C . LEU A 1 235 ? 25.426 -14.726 -6.709 1.00 95.38 235 LEU A C 1
ATOM 1858 O O . LEU A 1 235 ? 24.248 -14.976 -6.978 1.00 95.38 235 LEU A O 1
ATOM 1862 N N . PRO A 1 236 ? 26.266 -15.682 -6.255 1.00 95.75 236 PRO A N 1
ATOM 1863 C CA . PRO A 1 236 ? 25.820 -17.057 -6.016 1.00 95.75 236 PRO A CA 1
ATOM 1864 C C . PRO A 1 236 ? 24.582 -17.119 -5.116 1.00 95.75 236 PRO A C 1
ATOM 1866 O O . PRO A 1 236 ? 23.598 -17.784 -5.426 1.00 95.75 236 PRO A O 1
ATOM 1869 N N . TYR A 1 237 ? 24.584 -16.338 -4.037 1.00 96.94 237 TYR A N 1
ATOM 1870 C CA . TYR A 1 237 ? 23.540 -16.355 -3.015 1.00 96.94 237 TYR A CA 1
ATOM 1871 C C . TYR A 1 237 ? 22.220 -15.719 -3.462 1.00 96.94 237 TYR A C 1
ATOM 1873 O O . TYR A 1 237 ? 21.179 -16.022 -2.885 1.00 96.94 237 TYR A O 1
ATOM 1881 N N . ILE A 1 238 ? 22.246 -14.846 -4.470 1.00 97.31 238 ILE A N 1
ATOM 1882 C CA . ILE A 1 238 ? 21.044 -14.246 -5.072 1.00 97.31 238 ILE A CA 1
ATOM 1883 C C . ILE A 1 238 ? 20.506 -15.120 -6.209 1.00 97.31 238 ILE A C 1
ATOM 1885 O O . ILE A 1 238 ? 19.296 -15.164 -6.428 1.00 97.31 238 ILE A O 1
ATOM 1889 N N . LEU A 1 239 ? 21.391 -15.817 -6.928 1.00 97.44 239 LEU A N 1
ATOM 1890 C CA . LEU A 1 239 ? 21.030 -16.656 -8.069 1.00 97.44 239 LEU A CA 1
ATOM 1891 C C . LEU A 1 239 ? 20.532 -18.046 -7.641 1.00 97.44 239 LEU A C 1
ATOM 1893 O O . LEU A 1 239 ? 19.583 -18.557 -8.230 1.00 97.44 239 LEU A O 1
ATOM 1897 N N . LEU A 1 240 ? 21.085 -18.639 -6.580 1.00 96.50 240 LEU A N 1
ATOM 1898 C CA . LEU A 1 240 ? 20.647 -19.951 -6.087 1.00 96.50 240 LEU A CA 1
ATOM 1899 C C . LEU A 1 240 ? 19.137 -20.016 -5.758 1.00 96.50 240 LEU A C 1
ATOM 1901 O O . LEU A 1 240 ? 18.493 -20.967 -6.212 1.00 96.50 240 LEU A O 1
ATOM 1905 N N . PRO A 1 241 ? 18.516 -19.031 -5.075 1.00 97.12 241 PRO A N 1
ATOM 1906 C CA . PRO A 1 241 ? 17.076 -19.057 -4.784 1.00 97.12 241 PRO A CA 1
ATOM 1907 C C . PRO A 1 241 ? 16.162 -18.985 -6.009 1.00 97.12 241 PRO A C 1
ATOM 1909 O O . PRO A 1 241 ? 15.002 -19.389 -5.933 1.00 97.12 241 PRO A O 1
ATOM 1912 N N . ILE A 1 242 ? 16.656 -18.493 -7.149 1.00 97.25 242 ILE A N 1
ATOM 1913 C CA . ILE A 1 242 ? 15.871 -18.372 -8.389 1.00 97.25 242 ILE A CA 1
ATOM 1914 C C . ILE A 1 242 ? 16.109 -19.535 -9.369 1.00 97.25 242 ILE A C 1
ATOM 1916 O O . ILE A 1 242 ? 15.423 -19.634 -10.391 1.00 97.25 242 ILE A O 1
ATOM 1920 N N . MET A 1 243 ? 17.042 -20.439 -9.052 1.00 96.06 243 MET A N 1
ATOM 1921 C CA . MET A 1 243 ? 17.363 -21.628 -9.846 1.00 96.06 243 MET A CA 1
ATOM 1922 C C . MET A 1 243 ? 16.562 -22.856 -9.400 1.00 96.06 243 MET A C 1
ATOM 1924 O O . MET A 1 243 ? 16.361 -23.094 -8.208 1.00 96.06 243 MET A O 1
ATOM 1928 N N . GLY A 1 244 ? 16.093 -23.634 -10.376 1.00 93.44 244 GLY A N 1
ATOM 1929 C CA . GLY A 1 244 ? 15.444 -24.926 -10.170 1.00 93.44 244 GLY A CA 1
ATOM 1930 C C . GLY A 1 244 ? 16.355 -26.093 -10.572 1.00 93.44 244 GLY A C 1
ATOM 1931 O O . GLY A 1 244 ? 17.565 -25.906 -10.696 1.00 93.44 244 GLY A O 1
ATOM 1932 N N . PRO A 1 245 ? 15.789 -27.298 -10.758 1.00 92.06 245 PRO A N 1
ATOM 1933 C CA . PRO A 1 245 ? 16.536 -28.507 -11.104 1.00 92.06 245 PRO A CA 1
ATOM 1934 C C . PRO A 1 245 ? 16.846 -28.619 -12.609 1.00 92.06 245 PRO A C 1
ATOM 1936 O O . PRO A 1 245 ? 17.144 -29.709 -13.091 1.00 92.06 245 PRO A O 1
ATOM 1939 N N . GLU A 1 246 ? 16.690 -27.540 -13.382 1.00 91.31 246 GLU A N 1
ATOM 1940 C CA . GLU A 1 246 ? 16.885 -27.567 -14.831 1.00 91.31 246 GLU A CA 1
ATOM 1941 C C . GLU A 1 246 ? 18.364 -27.727 -15.211 1.00 91.31 246 GLU A C 1
ATOM 1943 O O . GLU A 1 246 ? 19.256 -27.159 -14.581 1.00 91.31 246 GLU A O 1
ATOM 1948 N N . GLU A 1 247 ? 18.618 -28.476 -16.287 1.00 86.12 247 GLU A N 1
ATOM 1949 C CA . GLU A 1 247 ? 19.951 -28.624 -16.870 1.00 86.12 247 GLU A CA 1
ATOM 1950 C C . GLU A 1 247 ? 20.188 -27.548 -17.937 1.00 86.12 247 GLU A C 1
ATOM 1952 O O . GLU A 1 247 ? 19.365 -27.343 -18.833 1.00 86.12 247 GLU A O 1
ATOM 1957 N N . PHE A 1 248 ? 21.337 -26.878 -17.864 1.00 89.31 248 PHE A N 1
ATOM 1958 C CA . PHE A 1 248 ? 21.773 -25.898 -18.858 1.00 89.31 248 PHE A CA 1
ATOM 1959 C C . PHE A 1 248 ? 22.694 -26.561 -19.885 1.00 89.31 248 PHE A C 1
ATOM 1961 O O . PHE A 1 248 ? 23.468 -27.457 -19.547 1.00 89.31 248 PHE A O 1
ATOM 1968 N N . GLY A 1 249 ? 22.636 -26.118 -21.145 1.00 87.00 249 GLY A N 1
ATOM 1969 C CA . GLY A 1 249 ? 23.533 -26.629 -22.188 1.00 87.00 249 GLY A CA 1
ATOM 1970 C C . GLY A 1 249 ? 25.006 -26.372 -21.849 1.00 87.00 249 GLY A C 1
ATOM 1971 O O . GLY A 1 249 ? 25.314 -25.406 -21.155 1.00 87.00 249 GLY A O 1
ATOM 1972 N N . GLU A 1 250 ? 25.926 -27.200 -22.357 1.00 85.94 250 GLU A N 1
ATOM 1973 C CA . GLU A 1 250 ? 27.358 -27.142 -21.998 1.00 85.94 250 GLU A CA 1
ATOM 1974 C C . GLU A 1 250 ? 27.963 -25.736 -22.166 1.00 85.94 250 GLU A C 1
ATOM 1976 O O . GLU A 1 250 ? 28.636 -25.241 -21.265 1.00 85.94 250 GLU A O 1
ATOM 1981 N N . GLU A 1 251 ? 27.657 -25.044 -23.268 1.00 85.25 251 GLU A N 1
ATOM 1982 C CA . GLU A 1 251 ? 28.136 -23.676 -23.524 1.00 85.25 251 GLU A CA 1
ATOM 1983 C C . GLU A 1 251 ? 27.548 -22.627 -22.561 1.00 85.25 251 GLU A C 1
ATOM 1985 O O . GLU A 1 251 ? 28.233 -21.669 -22.192 1.00 85.25 251 GLU A O 1
ATOM 1990 N N . GLU A 1 252 ? 26.285 -22.786 -22.145 1.00 87.38 252 GLU A N 1
ATOM 1991 C CA . GLU A 1 252 ? 25.656 -21.912 -21.146 1.00 87.38 252 GLU A CA 1
ATOM 1992 C C . GLU A 1 252 ? 26.260 -22.188 -19.762 1.00 87.38 252 GLU A C 1
ATOM 1994 O O . GLU A 1 252 ? 26.670 -21.251 -19.079 1.00 87.38 252 GLU A O 1
ATOM 1999 N N . SER A 1 253 ? 26.397 -23.464 -19.389 1.00 88.31 253 SER A N 1
ATOM 2000 C CA . SER A 1 253 ? 26.940 -23.897 -18.099 1.00 88.31 253 SER A CA 1
ATOM 2001 C C . SER A 1 253 ? 28.411 -23.516 -17.921 1.00 88.31 253 SER A C 1
ATOM 2003 O O . SER A 1 253 ? 28.793 -23.117 -16.826 1.00 88.31 253 SER A O 1
ATOM 2005 N N . MET A 1 254 ? 29.238 -23.582 -18.973 1.00 88.75 254 MET A N 1
ATOM 2006 C CA . MET A 1 254 ? 30.655 -23.187 -18.914 1.00 88.75 254 MET A CA 1
ATOM 2007 C C . MET A 1 254 ? 30.856 -21.717 -18.531 1.00 88.75 254 MET A C 1
ATOM 2009 O O . MET A 1 254 ? 31.887 -21.370 -17.959 1.00 88.75 254 MET A O 1
ATOM 2013 N N . GLY A 1 255 ? 29.896 -20.853 -18.870 1.00 89.00 255 GLY A N 1
ATOM 2014 C CA . GLY A 1 255 ? 29.943 -19.439 -18.516 1.00 89.00 255 GLY A CA 1
ATOM 2015 C C . GLY A 1 255 ? 29.364 -19.121 -17.138 1.00 89.00 255 GLY A C 1
ATOM 2016 O O . GLY A 1 255 ? 29.530 -17.998 -16.690 1.00 89.00 255 GLY A O 1
ATOM 2017 N N . MET A 1 256 ? 28.682 -20.051 -16.464 1.00 93.31 256 MET A N 1
ATOM 2018 C CA . MET A 1 256 ? 28.070 -19.798 -15.154 1.00 93.31 256 MET A CA 1
ATOM 2019 C C . MET A 1 256 ? 29.092 -19.811 -14.016 1.00 93.31 256 MET A C 1
ATOM 2021 O O . MET A 1 256 ? 30.145 -20.442 -14.114 1.00 93.31 256 MET A O 1
ATOM 2025 N N . LEU A 1 257 ? 28.748 -19.164 -12.898 1.00 92.56 257 LEU A N 1
ATOM 2026 C CA . LEU A 1 257 ? 29.527 -19.270 -11.661 1.00 92.56 257 LEU A CA 1
ATOM 2027 C C . LEU A 1 257 ? 29.631 -20.740 -11.211 1.00 92.56 257 LEU A C 1
ATOM 2029 O O . LEU A 1 257 ? 28.635 -21.458 -11.322 1.00 92.56 257 LEU A O 1
ATOM 2033 N N . PRO A 1 258 ? 30.780 -21.188 -10.665 1.00 90.31 258 PRO A N 1
ATOM 2034 C CA . PRO A 1 258 ? 30.975 -22.581 -10.252 1.00 90.31 258 PRO A CA 1
ATOM 2035 C C . PRO A 1 258 ? 29.899 -23.099 -9.292 1.00 90.31 258 PRO A C 1
ATOM 2037 O O . PRO A 1 258 ? 29.434 -24.222 -9.452 1.00 90.31 258 PRO A O 1
ATOM 2040 N N . ASP A 1 259 ? 29.449 -22.261 -8.353 1.00 89.62 259 ASP A N 1
ATOM 2041 C CA . ASP A 1 259 ? 28.409 -22.603 -7.371 1.00 89.62 259 ASP A CA 1
ATOM 2042 C C . ASP A 1 259 ? 27.026 -22.867 -7.994 1.00 89.62 259 ASP A C 1
ATOM 2044 O O . ASP A 1 259 ? 26.141 -23.412 -7.338 1.00 89.62 259 ASP A O 1
ATOM 2048 N N . LEU A 1 260 ? 26.821 -22.454 -9.249 1.00 91.31 260 LEU A N 1
ATOM 2049 C CA . LEU A 1 260 ? 25.559 -22.584 -9.984 1.00 91.31 260 LEU A CA 1
ATOM 2050 C C . LEU A 1 260 ? 25.579 -23.754 -10.977 1.00 91.31 260 LEU A C 1
ATOM 2052 O O . LEU A 1 260 ? 24.565 -24.045 -11.609 1.00 91.31 260 LEU A O 1
ATOM 2056 N N . GLN A 1 261 ? 26.724 -24.419 -11.131 1.00 89.62 261 GLN A N 1
ATOM 2057 C CA . GLN A 1 261 ? 26.881 -25.574 -12.007 1.00 89.62 261 GLN A CA 1
ATOM 2058 C C . GLN A 1 261 ? 26.584 -26.868 -11.240 1.00 89.62 261 GLN A C 1
ATOM 2060 O O . GLN A 1 261 ? 26.847 -26.970 -10.045 1.00 89.62 261 GLN A O 1
ATOM 2065 N N . LEU A 1 262 ? 26.081 -27.887 -11.948 1.00 87.25 262 LEU A N 1
ATOM 2066 C CA . LEU A 1 262 ? 25.857 -29.236 -11.401 1.00 87.25 262 LEU A CA 1
ATOM 2067 C C . LEU A 1 262 ? 25.017 -29.246 -10.109 1.00 87.25 262 LEU A C 1
ATOM 2069 O O . LEU A 1 262 ? 25.328 -29.961 -9.153 1.00 87.25 262 LEU A O 1
ATOM 2073 N N . LEU A 1 263 ? 23.947 -28.447 -10.084 1.00 90.12 263 LEU A N 1
ATOM 2074 C CA . LEU A 1 263 ? 23.012 -28.417 -8.964 1.00 90.12 263 LEU A CA 1
ATOM 2075 C C . LEU A 1 263 ? 22.374 -29.803 -8.755 1.00 90.12 263 LEU A C 1
ATOM 2077 O O . LEU A 1 263 ? 22.146 -30.539 -9.720 1.00 90.12 263 LEU A O 1
ATOM 2081 N N . PRO A 1 264 ? 22.085 -30.191 -7.502 1.00 89.88 264 PRO A N 1
ATOM 2082 C CA . PRO A 1 264 ? 21.522 -31.501 -7.225 1.00 89.88 264 PRO A CA 1
ATOM 2083 C C . PRO A 1 264 ? 20.080 -31.600 -7.764 1.00 89.88 264 PRO A C 1
ATOM 2085 O O . PRO A 1 264 ? 19.376 -30.591 -7.842 1.00 89.88 264 PRO A O 1
ATOM 2088 N N . PRO A 1 265 ? 19.594 -32.805 -8.117 1.00 89.06 265 PRO A N 1
ATOM 2089 C CA . PRO A 1 265 ? 18.294 -32.980 -8.775 1.00 89.06 265 PRO A CA 1
ATOM 2090 C C . PRO A 1 265 ? 17.092 -32.606 -7.892 1.00 89.06 265 PRO A C 1
ATOM 2092 O O . PRO A 1 265 ? 15.981 -32.431 -8.388 1.00 89.06 265 PRO A O 1
ATOM 2095 N N . ASP A 1 266 ? 17.285 -32.509 -6.578 1.00 91.56 266 ASP A N 1
ATOM 2096 C CA . ASP A 1 266 ? 16.291 -32.049 -5.611 1.00 91.56 266 ASP A CA 1
ATOM 2097 C C . ASP A 1 266 ? 16.328 -30.531 -5.371 1.00 91.56 266 ASP A C 1
ATOM 2099 O O . ASP A 1 266 ? 15.508 -30.027 -4.594 1.00 91.56 266 ASP A O 1
ATOM 2103 N N . LYS A 1 267 ? 17.216 -29.789 -6.054 1.00 94.88 267 LYS A N 1
ATOM 2104 C CA . LYS A 1 267 ? 17.256 -28.326 -6.008 1.00 94.88 267 LYS A CA 1
ATOM 2105 C C . LYS A 1 267 ? 15.922 -27.747 -6.467 1.00 94.88 267 LYS A C 1
ATOM 2107 O O . LYS A 1 267 ? 15.368 -28.105 -7.504 1.00 94.88 267 LYS A O 1
ATOM 2112 N N . LYS A 1 268 ? 15.406 -26.809 -5.679 1.00 94.31 268 LYS A N 1
ATOM 2113 C CA . LYS A 1 268 ? 14.177 -26.069 -5.964 1.00 94.31 268 LYS A CA 1
ATOM 2114 C C . LYS A 1 268 ? 14.435 -24.577 -5.868 1.00 94.31 268 LYS A C 1
ATOM 2116 O O . LYS A 1 268 ? 15.253 -24.142 -5.055 1.00 94.31 268 LYS A O 1
ATOM 2121 N N . ARG A 1 269 ? 13.670 -23.820 -6.651 1.00 96.12 269 ARG A N 1
ATOM 2122 C CA . ARG A 1 269 ? 13.495 -22.378 -6.450 1.00 96.12 269 ARG A CA 1
ATOM 2123 C C . ARG A 1 269 ? 12.886 -22.121 -5.076 1.00 96.12 269 ARG A C 1
ATOM 2125 O O . ARG A 1 269 ? 12.251 -23.017 -4.507 1.00 96.12 269 ARG A O 1
ATOM 2132 N N . ASP A 1 270 ? 13.042 -20.906 -4.562 1.00 97.44 270 ASP A N 1
ATOM 2133 C CA . ASP A 1 270 ? 12.333 -20.510 -3.350 1.00 97.44 270 ASP A CA 1
ATOM 2134 C C . ASP A 1 270 ? 10.823 -20.699 -3.547 1.00 97.44 270 ASP A C 1
ATOM 2136 O O . ASP A 1 270 ? 10.255 -20.390 -4.591 1.00 97.44 270 ASP A O 1
ATOM 2140 N N . SER A 1 271 ? 10.164 -21.245 -2.532 1.00 95.44 271 SER A N 1
ATOM 2141 C CA . SER A 1 271 ? 8.719 -21.451 -2.533 1.00 95.44 271 SER A CA 1
ATOM 2142 C C . SER A 1 271 ? 7.917 -20.151 -2.405 1.00 95.44 271 SER A C 1
ATOM 2144 O O . SER A 1 271 ? 6.721 -20.155 -2.681 1.00 95.44 271 SER A O 1
ATOM 2146 N N . ASP A 1 272 ? 8.529 -19.070 -1.905 1.00 97.12 272 ASP A N 1
ATOM 2147 C CA . ASP A 1 272 ? 7.879 -17.767 -1.742 1.00 97.12 272 ASP A CA 1
ATOM 2148 C C . ASP A 1 272 ? 8.262 -16.827 -2.897 1.00 97.12 272 ASP A C 1
ATOM 2150 O O . ASP A 1 272 ? 9.376 -16.298 -2.958 1.00 97.12 272 ASP A O 1
ATOM 2154 N N . ASN A 1 273 ? 7.301 -16.566 -3.786 1.00 97.69 273 ASN A N 1
ATOM 2155 C CA . ASN A 1 273 ? 7.474 -15.686 -4.945 1.00 97.69 273 ASN A CA 1
ATOM 2156 C C . ASN A 1 273 ? 7.926 -14.269 -4.555 1.00 97.69 273 ASN A C 1
ATOM 2158 O O . ASN A 1 273 ? 8.666 -13.636 -5.303 1.00 97.69 273 ASN A O 1
ATOM 2162 N N . THR A 1 274 ? 7.570 -13.775 -3.362 1.00 96.94 274 THR A N 1
ATOM 2163 C CA . THR A 1 274 ? 8.008 -12.443 -2.908 1.00 96.94 274 THR A CA 1
ATOM 2164 C C . THR A 1 274 ? 9.516 -12.380 -2.643 1.00 96.94 274 THR A C 1
ATOM 2166 O O . THR A 1 274 ? 10.130 -11.316 -2.777 1.00 96.94 274 THR A O 1
ATOM 2169 N N . ILE A 1 275 ? 10.137 -13.517 -2.310 1.00 97.94 275 ILE A N 1
ATOM 2170 C CA . ILE A 1 275 ? 11.590 -13.648 -2.148 1.00 97.94 275 ILE A CA 1
ATOM 2171 C C . ILE A 1 275 ? 12.266 -13.707 -3.521 1.00 97.94 275 ILE A C 1
ATOM 2173 O O . ILE A 1 275 ? 13.232 -12.977 -3.746 1.00 97.94 275 ILE A O 1
ATOM 2177 N N . ILE A 1 276 ? 11.708 -14.476 -4.466 1.00 98.25 276 ILE A N 1
ATOM 2178 C CA . ILE A 1 276 ? 12.172 -14.510 -5.865 1.00 98.25 276 ILE A CA 1
ATOM 2179 C C . ILE A 1 276 ? 12.172 -13.098 -6.463 1.00 98.25 276 ILE A C 1
ATOM 2181 O O . ILE A 1 276 ? 13.200 -12.648 -6.967 1.00 98.25 276 ILE A O 1
ATOM 2185 N N . VAL A 1 277 ? 11.057 -12.365 -6.350 1.00 98.25 277 VAL A N 1
ATOM 2186 C CA . VAL A 1 277 ? 10.953 -10.973 -6.821 1.00 98.25 277 VAL A CA 1
ATOM 2187 C C . VAL A 1 277 ? 12.024 -10.094 -6.171 1.00 98.25 277 VAL A C 1
ATOM 2189 O O . VAL A 1 277 ? 12.689 -9.332 -6.865 1.00 98.25 277 VAL A O 1
ATOM 2192 N N . SER A 1 278 ? 12.259 -10.232 -4.862 1.00 97.75 278 SER A N 1
ATOM 2193 C CA . SER A 1 278 ? 13.285 -9.448 -4.157 1.00 97.75 278 SER A CA 1
ATOM 2194 C C . SER A 1 278 ? 14.696 -9.704 -4.707 1.00 97.75 278 SER A C 1
ATOM 2196 O O . SER A 1 278 ? 15.476 -8.762 -4.866 1.00 97.75 278 SER A O 1
ATOM 2198 N N . HIS A 1 279 ? 15.025 -10.952 -5.052 1.00 98.38 279 HIS A N 1
ATOM 2199 C CA . HIS A 1 279 ? 16.299 -11.300 -5.683 1.00 98.38 279 HIS A CA 1
ATOM 2200 C C . HIS A 1 279 ? 16.404 -10.782 -7.123 1.00 98.38 279 HIS A C 1
ATOM 2202 O O . HIS A 1 279 ? 17.427 -10.197 -7.476 1.00 98.38 279 HIS A O 1
ATOM 2208 N N . LEU A 1 280 ? 15.341 -10.894 -7.927 1.00 98.31 280 LEU A N 1
ATOM 2209 C CA . LEU A 1 280 ? 15.288 -10.327 -9.282 1.00 98.31 280 LEU A CA 1
ATOM 2210 C C . LEU A 1 280 ? 15.449 -8.801 -9.274 1.00 98.31 280 LEU A C 1
ATOM 2212 O O . LEU A 1 280 ? 16.176 -8.246 -10.094 1.00 98.31 280 LEU A O 1
ATOM 2216 N N . GLU A 1 281 ? 14.833 -8.113 -8.314 1.00 97.56 281 GLU A N 1
ATOM 2217 C CA . GLU A 1 281 ? 15.002 -6.670 -8.136 1.00 97.56 281 GLU A CA 1
ATOM 2218 C C . GLU A 1 281 ? 16.401 -6.302 -7.642 1.00 97.56 281 GLU A C 1
ATOM 2220 O O . GLU A 1 281 ? 16.939 -5.277 -8.055 1.00 97.56 281 GLU A O 1
ATOM 2225 N N . THR A 1 282 ? 17.019 -7.143 -6.808 1.00 98.12 282 THR A N 1
ATOM 2226 C CA . THR A 1 282 ? 18.426 -6.969 -6.420 1.00 98.12 282 THR A CA 1
ATOM 2227 C C . THR A 1 282 ? 19.330 -7.055 -7.650 1.00 98.12 282 THR A C 1
ATOM 2229 O O . THR A 1 282 ? 20.171 -6.181 -7.850 1.00 98.12 282 THR A O 1
ATOM 2232 N N . LEU A 1 283 ? 19.119 -8.049 -8.523 1.00 98.00 283 LEU A N 1
ATOM 2233 C CA . LEU A 1 283 ? 19.848 -8.163 -9.789 1.00 98.00 283 LEU A CA 1
ATOM 2234 C C . LEU A 1 283 ? 19.603 -6.941 -10.686 1.00 98.00 283 LEU A C 1
ATOM 2236 O O . LEU A 1 283 ? 20.550 -6.370 -11.214 1.00 98.00 283 LEU A O 1
ATOM 2240 N N . LEU A 1 284 ? 18.359 -6.475 -10.803 1.00 96.94 284 LEU A N 1
ATOM 2241 C CA . LEU A 1 284 ? 18.039 -5.277 -11.580 1.00 96.94 284 LEU A CA 1
ATOM 2242 C C . LEU A 1 284 ? 18.782 -4.037 -11.055 1.00 96.94 284 LEU A C 1
ATOM 2244 O O . LEU A 1 284 ? 19.373 -3.306 -11.845 1.00 96.94 284 LEU A O 1
ATOM 2248 N N . LEU A 1 285 ? 18.829 -3.817 -9.740 1.00 96.00 285 LEU A N 1
ATOM 2249 C CA . LEU A 1 285 ? 19.595 -2.710 -9.150 1.00 96.00 285 LEU A CA 1
ATOM 2250 C C . LEU A 1 285 ? 21.089 -2.817 -9.471 1.00 96.00 285 LEU A C 1
ATOM 2252 O O . LEU A 1 285 ? 21.717 -1.827 -9.845 1.00 96.00 285 LEU A O 1
ATOM 2256 N N . LEU A 1 286 ? 21.644 -4.024 -9.409 1.00 95.56 286 LEU A N 1
ATOM 2257 C CA . LEU A 1 286 ? 23.035 -4.307 -9.757 1.00 95.56 286 LEU A CA 1
ATOM 2258 C C . LEU A 1 286 ? 23.347 -4.084 -11.256 1.00 95.56 286 LEU A C 1
ATOM 2260 O O . LEU A 1 286 ? 24.504 -3.878 -11.607 1.00 95.56 286 LEU A O 1
ATOM 2264 N N . THR A 1 287 ? 22.342 -4.035 -12.143 1.00 94.69 287 THR A N 1
ATOM 2265 C CA . THR A 1 287 ? 22.519 -3.651 -13.564 1.00 94.69 287 THR A CA 1
ATOM 2266 C C . THR A 1 287 ? 22.584 -2.139 -13.822 1.00 94.69 287 THR A C 1
ATOM 2268 O O . THR A 1 287 ? 22.746 -1.710 -14.972 1.00 94.69 287 THR A O 1
ATOM 2271 N N . THR A 1 288 ? 22.479 -1.310 -12.777 1.00 91.75 288 THR A N 1
ATOM 2272 C CA . THR A 1 288 ? 22.558 0.157 -12.903 1.00 91.75 288 THR A CA 1
ATOM 2273 C C . THR A 1 288 ? 23.903 0.599 -13.491 1.00 91.75 288 THR A C 1
ATOM 2275 O O . THR A 1 288 ? 23.958 1.520 -14.308 1.00 91.75 288 THR A O 1
ATOM 2278 N N . THR A 1 289 ? 24.992 -0.084 -13.131 1.00 88.62 289 THR A N 1
ATOM 2279 C CA . THR A 1 289 ? 26.330 0.162 -13.681 1.00 88.62 289 THR A CA 1
ATOM 2280 C C . THR A 1 289 ? 26.583 -0.685 -14.927 1.00 88.62 289 THR A C 1
ATOM 2282 O O . THR A 1 289 ? 26.025 -1.772 -15.090 1.00 88.62 289 THR A O 1
ATOM 2285 N N . ARG A 1 290 ? 27.440 -0.187 -15.828 1.00 88.81 290 ARG A N 1
ATOM 2286 C CA . ARG A 1 290 ? 27.893 -0.964 -16.991 1.00 88.81 290 ARG A CA 1
ATOM 2287 C C . ARG A 1 290 ? 28.627 -2.229 -16.554 1.00 88.81 290 ARG A C 1
ATOM 2289 O O . ARG A 1 290 ? 28.255 -3.311 -16.992 1.00 88.81 290 ARG A O 1
ATOM 2296 N N . ASP A 1 291 ? 29.572 -2.090 -15.629 1.00 89.44 291 ASP A N 1
ATOM 2297 C CA . ASP A 1 291 ? 30.349 -3.213 -15.098 1.00 89.44 291 ASP A CA 1
ATOM 2298 C C . ASP A 1 291 ? 29.445 -4.308 -14.516 1.00 89.44 291 ASP A C 1
ATOM 2300 O O . ASP A 1 291 ? 29.668 -5.492 -14.763 1.00 89.44 291 ASP A O 1
ATOM 2304 N N . GLY A 1 292 ? 28.370 -3.927 -13.816 1.00 92.94 292 GLY A N 1
ATOM 2305 C CA . GLY A 1 292 ? 27.378 -4.873 -13.313 1.00 92.94 292 GLY A CA 1
ATOM 2306 C C . GLY A 1 292 ? 26.648 -5.632 -14.424 1.00 92.94 292 GLY A C 1
ATOM 2307 O O . GLY A 1 292 ? 26.513 -6.854 -14.342 1.00 92.94 292 GLY A O 1
ATOM 2308 N N . ARG A 1 293 ? 26.232 -4.952 -15.505 1.00 93.25 293 ARG A N 1
ATOM 2309 C CA . ARG A 1 293 ? 25.638 -5.616 -16.684 1.00 93.25 293 ARG A CA 1
ATOM 2310 C C . ARG A 1 293 ? 26.622 -6.565 -17.353 1.00 93.25 293 ARG A C 1
ATOM 2312 O O . ARG A 1 293 ? 26.259 -7.701 -17.654 1.00 93.25 293 ARG A O 1
ATOM 2319 N N . ASP A 1 294 ? 27.851 -6.114 -17.569 1.00 91.81 294 ASP A N 1
ATOM 2320 C CA . ASP A 1 294 ? 28.883 -6.890 -18.254 1.00 91.81 294 ASP A CA 1
ATOM 2321 C C . ASP A 1 294 ? 29.268 -8.126 -17.435 1.00 91.81 294 ASP A C 1
ATOM 2323 O O . ASP A 1 294 ? 29.341 -9.227 -17.985 1.00 91.81 294 ASP A O 1
ATOM 2327 N N . ARG A 1 295 ? 29.373 -7.996 -16.106 1.00 92.69 295 ARG A N 1
ATOM 2328 C CA . ARG A 1 295 ? 29.572 -9.132 -15.199 1.00 92.69 295 ARG A CA 1
ATOM 2329 C C . ARG A 1 295 ? 28.411 -10.121 -15.275 1.00 92.69 295 ARG A C 1
ATOM 2331 O O . ARG A 1 295 ? 28.660 -11.311 -15.437 1.00 92.69 295 ARG A O 1
ATOM 2338 N N . MET A 1 296 ? 27.157 -9.662 -15.227 1.00 94.06 296 MET A N 1
ATOM 2339 C CA . MET A 1 296 ? 25.981 -10.542 -15.334 1.00 94.06 296 MET A CA 1
ATOM 2340 C C . MET A 1 296 ? 25.878 -11.264 -16.683 1.00 94.06 296 MET A C 1
ATOM 2342 O O . MET A 1 296 ? 25.465 -12.425 -16.737 1.00 94.06 296 MET A O 1
ATOM 2346 N N . ARG A 1 297 ? 26.264 -10.605 -17.781 1.00 93.62 297 ARG A N 1
ATOM 2347 C CA . ARG A 1 297 ? 26.355 -11.240 -19.105 1.00 93.62 297 ARG A CA 1
ATOM 2348 C C . ARG A 1 297 ? 27.468 -12.279 -19.146 1.00 93.62 297 ARG A C 1
ATOM 2350 O O . ARG A 1 297 ? 27.241 -13.377 -19.656 1.00 93.62 297 ARG A O 1
ATOM 2357 N N . ALA A 1 298 ? 28.636 -11.947 -18.591 1.00 92.50 298 ALA A N 1
ATOM 2358 C CA . ALA A 1 298 ? 29.789 -12.837 -18.537 1.00 92.50 298 ALA A CA 1
ATOM 2359 C C . ALA A 1 298 ? 29.459 -14.134 -17.793 1.00 92.50 298 ALA A C 1
ATOM 2361 O O . ALA A 1 298 ? 29.764 -15.206 -18.307 1.00 92.50 298 ALA A O 1
ATOM 2362 N N . ILE A 1 299 ? 28.750 -14.039 -16.660 1.00 94.06 299 ILE A N 1
ATOM 2363 C CA . ILE A 1 299 ? 28.378 -15.208 -15.851 1.00 94.06 299 ILE A CA 1
ATOM 2364 C C . ILE A 1 299 ? 27.080 -15.911 -16.296 1.00 94.06 299 ILE A C 1
ATOM 2366 O O . ILE A 1 299 ? 26.509 -16.699 -15.544 1.00 94.06 299 ILE A O 1
ATOM 2370 N N . LYS A 1 300 ? 26.555 -15.576 -17.482 1.00 93.50 300 LYS A N 1
ATOM 2371 C CA . LYS A 1 300 ? 25.331 -16.167 -18.050 1.00 93.50 300 LYS A CA 1
ATOM 2372 C C . LYS A 1 300 ? 24.114 -16.093 -17.107 1.00 93.50 300 LYS A C 1
ATOM 2374 O O . LYS A 1 300 ? 23.403 -17.077 -16.921 1.00 93.50 300 LYS A O 1
ATOM 2379 N N . VAL A 1 301 ? 23.799 -14.904 -16.576 1.00 95.44 301 VAL A N 1
ATOM 2380 C CA . VAL A 1 301 ? 22.555 -14.697 -15.798 1.00 95.44 301 VAL A CA 1
ATOM 2381 C C . VAL A 1 301 ? 21.299 -14.901 -16.657 1.00 95.44 301 VAL A C 1
ATOM 2383 O O . VAL A 1 301 ? 20.317 -15.454 -16.176 1.00 95.44 301 VAL A O 1
ATOM 2386 N N . TYR A 1 302 ? 21.306 -14.504 -17.935 1.00 94.31 302 TYR A N 1
ATOM 2387 C CA . TYR A 1 302 ? 20.112 -14.563 -18.798 1.00 94.31 302 TYR A CA 1
ATOM 2388 C C . TYR A 1 302 ? 19.438 -15.954 -18.868 1.00 94.31 302 TYR A C 1
ATOM 2390 O O . TYR A 1 302 ? 18.229 -16.010 -18.633 1.00 94.31 302 TYR A O 1
ATOM 2398 N N . PRO A 1 303 ? 20.157 -17.070 -19.126 1.00 94.50 303 PRO A N 1
ATOM 2399 C CA . PRO A 1 303 ? 19.575 -18.413 -19.067 1.00 94.50 303 PRO A CA 1
ATOM 2400 C C . PRO A 1 303 ? 18.863 -18.725 -17.746 1.00 94.50 303 PRO A C 1
ATOM 2402 O O . PRO A 1 303 ? 17.763 -19.267 -17.764 1.00 94.50 303 PRO A O 1
ATOM 2405 N N . ILE A 1 304 ? 19.428 -18.314 -16.607 1.00 95.38 304 ILE A N 1
ATOM 2406 C CA . ILE A 1 304 ? 18.818 -18.524 -15.284 1.00 95.38 304 ILE A CA 1
ATOM 2407 C C . ILE A 1 304 ? 17.462 -17.807 -15.197 1.00 95.38 304 ILE A C 1
ATOM 2409 O O . ILE A 1 304 ? 16.468 -18.387 -14.757 1.00 95.38 304 ILE A O 1
ATOM 2413 N N . ILE A 1 305 ? 17.404 -16.555 -15.663 1.00 97.44 305 ILE A N 1
ATOM 2414 C CA . ILE A 1 305 ? 16.175 -15.747 -15.653 1.00 97.44 305 ILE A CA 1
ATOM 2415 C C . ILE A 1 305 ? 15.130 -16.310 -16.618 1.00 97.44 305 ILE A C 1
ATOM 2417 O O . ILE A 1 305 ? 13.946 -16.342 -16.284 1.00 97.44 305 ILE A O 1
ATOM 2421 N N . ARG A 1 306 ? 15.559 -16.807 -17.785 1.00 94.94 306 ARG A N 1
ATOM 2422 C CA . ARG A 1 306 ? 14.693 -17.482 -18.761 1.00 94.94 306 ARG A CA 1
ATOM 2423 C C . ARG A 1 306 ? 14.011 -18.699 -18.138 1.00 94.94 306 ARG A C 1
ATOM 2425 O O . ARG A 1 306 ? 12.787 -18.794 -18.201 1.00 94.94 306 ARG A O 1
ATOM 2432 N N . GLU A 1 307 ? 14.771 -19.590 -17.500 1.00 95.19 307 GLU A N 1
ATOM 2433 C CA . GLU A 1 307 ? 14.193 -20.780 -16.864 1.00 95.19 307 GLU A CA 1
ATOM 2434 C C . GLU A 1 307 ? 13.286 -20.416 -15.682 1.00 95.19 307 GLU A C 1
ATOM 2436 O O . GLU A 1 307 ? 12.226 -21.021 -15.519 1.00 95.19 307 GLU A O 1
ATOM 2441 N N . CYS A 1 308 ? 13.641 -19.389 -14.900 1.00 96.19 308 CYS A N 1
ATOM 2442 C CA . CYS A 1 308 ? 12.778 -18.855 -13.843 1.00 96.19 308 CYS A CA 1
ATOM 2443 C C . CYS A 1 308 ? 11.438 -18.337 -14.396 1.00 96.19 308 CYS A C 1
ATOM 2445 O O . CYS A 1 308 ? 10.379 -18.744 -13.924 1.00 96.19 308 CYS A O 1
ATOM 2447 N N . HIS A 1 309 ? 11.467 -17.515 -15.449 1.00 96.25 309 HIS A N 1
ATOM 2448 C CA . HIS A 1 309 ? 10.266 -16.986 -16.106 1.00 96.25 309 HIS A CA 1
ATOM 2449 C C . HIS A 1 309 ? 9.358 -18.097 -16.673 1.00 96.25 309 HIS A C 1
ATOM 2451 O O . HIS A 1 309 ? 8.130 -18.001 -16.604 1.00 96.25 309 HIS A O 1
ATOM 2457 N N . LEU A 1 310 ? 9.948 -19.151 -17.252 1.00 95.38 310 LEU A N 1
ATOM 2458 C CA . LEU A 1 310 ? 9.207 -20.273 -17.838 1.00 95.38 310 LEU A CA 1
ATOM 2459 C C . LEU A 1 310 ? 8.513 -21.145 -16.784 1.00 95.38 310 LEU A C 1
ATOM 2461 O O . LEU A 1 310 ? 7.385 -21.584 -17.009 1.00 95.38 310 LEU A O 1
ATOM 2465 N N . HIS A 1 311 ? 9.174 -21.395 -15.651 1.00 95.06 311 HIS A N 1
ATOM 2466 C CA . HIS A 1 311 ? 8.730 -22.388 -14.669 1.00 95.06 311 HIS A CA 1
ATOM 2467 C C . HIS A 1 311 ? 7.990 -21.803 -13.460 1.00 95.06 311 HIS A C 1
ATOM 2469 O O . HIS A 1 311 ? 7.386 -22.564 -12.702 1.00 95.06 311 HIS A O 1
ATOM 2475 N N . VAL A 1 312 ? 8.000 -20.480 -13.269 1.00 93.75 312 VAL A N 1
ATOM 2476 C CA . VAL A 1 312 ? 7.239 -19.809 -12.205 1.00 93.75 312 VAL A CA 1
ATOM 2477 C C . VAL A 1 312 ? 5.995 -19.139 -12.796 1.00 93.75 312 VAL A C 1
ATOM 2479 O O . VAL A 1 312 ? 6.087 -18.206 -13.593 1.00 93.75 312 VAL A O 1
ATOM 2482 N N . ASP A 1 313 ? 4.812 -19.630 -12.416 1.00 93.44 313 ASP A N 1
ATOM 2483 C CA . ASP A 1 313 ? 3.515 -19.087 -12.849 1.00 93.44 313 ASP A CA 1
ATOM 2484 C C . ASP A 1 313 ? 3.012 -18.005 -11.887 1.00 93.44 313 ASP A C 1
ATOM 2486 O O . ASP A 1 313 ? 2.056 -18.195 -11.138 1.00 93.44 313 ASP A O 1
ATOM 2490 N N . ASP A 1 314 ? 3.719 -16.877 -11.878 1.00 96.25 314 ASP A N 1
ATOM 2491 C CA . ASP A 1 314 ? 3.403 -15.703 -11.069 1.00 96.25 314 ASP A CA 1
ATOM 2492 C C . ASP A 1 314 ? 3.687 -14.428 -11.868 1.00 96.25 314 ASP A C 1
ATOM 2494 O O . ASP A 1 314 ? 4.785 -14.249 -12.401 1.00 96.25 314 ASP A O 1
ATOM 2498 N N . ASP A 1 315 ? 2.684 -13.554 -11.974 1.00 93.19 315 ASP A N 1
ATOM 2499 C CA . ASP A 1 315 ? 2.764 -12.348 -12.803 1.00 93.19 315 ASP A CA 1
ATOM 2500 C C . ASP A 1 315 ? 3.856 -11.379 -12.314 1.00 93.19 315 ASP A C 1
ATOM 2502 O O . ASP A 1 315 ? 4.542 -10.775 -13.137 1.00 93.19 315 ASP A O 1
ATOM 2506 N N . GLU A 1 316 ? 4.064 -11.252 -10.995 1.00 90.31 316 GLU A N 1
ATOM 2507 C CA . GLU A 1 316 ? 5.058 -10.329 -10.426 1.00 90.31 316 GLU A CA 1
ATOM 2508 C C . GLU A 1 316 ? 6.486 -10.849 -10.653 1.00 90.31 316 GLU A C 1
ATOM 2510 O O . GLU A 1 316 ? 7.394 -10.072 -10.961 1.00 90.31 316 GLU A O 1
ATOM 2515 N N . VAL A 1 317 ? 6.684 -12.171 -10.575 1.00 92.44 317 VAL A N 1
ATOM 2516 C CA . VAL A 1 317 ? 7.959 -12.816 -10.931 1.00 92.44 317 VAL A CA 1
ATOM 2517 C C . VAL A 1 317 ? 8.262 -12.648 -12.419 1.00 92.44 317 VAL A C 1
ATOM 2519 O O . VAL A 1 317 ? 9.374 -12.246 -12.765 1.00 92.44 317 VAL A O 1
ATOM 2522 N N . ARG A 1 318 ? 7.292 -12.912 -13.307 1.00 93.88 318 ARG A N 1
ATOM 2523 C CA . ARG A 1 318 ? 7.487 -12.775 -14.761 1.00 93.88 318 ARG A CA 1
ATOM 2524 C C . ARG A 1 318 ? 7.808 -11.339 -15.163 1.00 93.88 318 ARG A C 1
ATOM 2526 O O . ARG A 1 318 ? 8.782 -11.123 -15.876 1.00 93.88 318 ARG A O 1
ATOM 2533 N N . GLU A 1 319 ? 7.081 -10.363 -14.621 1.00 92.19 319 GLU A N 1
ATOM 2534 C CA . GLU A 1 319 ? 7.361 -8.941 -14.844 1.00 92.19 319 GLU A CA 1
ATOM 2535 C C . GLU A 1 319 ? 8.774 -8.556 -14.366 1.00 92.19 319 GLU A C 1
ATOM 2537 O O . GLU A 1 319 ? 9.504 -7.837 -15.052 1.00 92.19 319 GLU A O 1
ATOM 2542 N N . ALA A 1 320 ? 9.202 -9.037 -13.193 1.00 89.06 320 ALA A N 1
ATOM 2543 C CA . ALA A 1 320 ? 10.553 -8.787 -12.693 1.00 89.06 320 ALA A CA 1
ATOM 2544 C C . ALA A 1 320 ? 11.637 -9.425 -13.586 1.00 89.06 320 ALA A C 1
ATOM 2546 O O . ALA A 1 320 ? 12.658 -8.782 -13.851 1.00 89.06 320 ALA A O 1
ATOM 2547 N N . CYS A 1 321 ? 11.404 -10.641 -14.094 1.00 93.81 321 CYS A N 1
ATOM 2548 C CA . CYS A 1 321 ? 12.268 -11.286 -15.083 1.00 93.81 321 CYS A CA 1
ATOM 2549 C C . CYS A 1 321 ? 12.360 -10.462 -16.377 1.00 93.81 321 CYS A C 1
ATOM 2551 O O . CYS A 1 321 ? 13.467 -10.193 -16.844 1.00 93.81 321 CYS A O 1
ATOM 2553 N N . ASP A 1 322 ? 11.226 -10.016 -16.924 1.00 88.19 322 ASP A N 1
ATOM 2554 C CA . ASP A 1 322 ? 11.166 -9.242 -18.169 1.00 88.19 322 ASP A CA 1
ATOM 2555 C C . ASP A 1 322 ? 11.937 -7.923 -18.057 1.00 88.19 322 ASP A C 1
ATOM 2557 O O . ASP A 1 322 ? 12.757 -7.605 -18.926 1.00 88.19 322 ASP A O 1
ATOM 2561 N N . ARG A 1 323 ? 11.755 -7.186 -16.950 1.00 88.88 323 ARG A N 1
ATOM 2562 C CA . ARG A 1 323 ? 12.505 -5.949 -16.670 1.00 88.88 323 ARG A CA 1
ATOM 2563 C C . ARG A 1 323 ? 14.014 -6.193 -16.645 1.00 88.88 323 ARG A C 1
ATOM 2565 O O . ARG A 1 323 ? 14.769 -5.442 -17.263 1.00 88.88 323 ARG A O 1
ATOM 2572 N N . LEU A 1 324 ? 14.463 -7.244 -15.958 1.00 91.19 324 LEU A N 1
ATOM 2573 C CA . LEU A 1 324 ? 15.883 -7.589 -15.867 1.00 91.19 324 LEU A CA 1
ATOM 2574 C C . LEU A 1 324 ? 16.461 -7.984 -17.234 1.00 91.19 324 LEU A C 1
ATOM 2576 O O . LEU A 1 324 ? 17.517 -7.489 -17.634 1.00 91.19 324 LEU A O 1
ATOM 2580 N N . VAL A 1 325 ? 15.750 -8.826 -17.986 1.00 90.38 325 VAL A N 1
ATOM 2581 C CA . VAL A 1 325 ? 16.148 -9.256 -19.334 1.00 90.38 325 VAL A CA 1
ATOM 2582 C C . VAL A 1 325 ? 16.239 -8.068 -20.287 1.00 90.38 325 VAL A C 1
ATOM 2584 O O . VAL A 1 325 ? 17.204 -7.971 -21.046 1.00 90.38 325 VAL A O 1
ATOM 2587 N N . GLN A 1 326 ? 15.288 -7.134 -20.230 1.00 86.50 326 GLN A N 1
ATOM 2588 C CA . GLN A 1 326 ? 15.300 -5.944 -21.075 1.00 86.50 326 GLN A CA 1
ATOM 2589 C C . GLN A 1 326 ? 16.568 -5.108 -20.861 1.00 86.50 326 GLN A C 1
ATOM 2591 O O . GLN A 1 326 ? 17.116 -4.578 -21.826 1.00 86.50 326 GLN A O 1
ATOM 2596 N N . VAL A 1 327 ? 17.057 -5.001 -19.623 1.00 87.19 327 VAL A N 1
ATOM 2597 C CA . VAL A 1 327 ? 18.302 -4.280 -19.324 1.00 87.19 327 VAL A CA 1
ATOM 2598 C C . VAL A 1 327 ? 19.534 -5.076 -19.765 1.00 87.19 327 VAL A C 1
ATOM 2600 O O . VAL A 1 327 ? 20.458 -4.498 -20.338 1.00 87.19 327 VAL A O 1
ATOM 2603 N N . LEU A 1 328 ? 19.547 -6.399 -19.574 1.00 84.44 328 LEU A N 1
ATOM 2604 C CA . LEU A 1 328 ? 20.674 -7.249 -19.977 1.00 84.44 328 LEU A CA 1
ATOM 2605 C C . LEU A 1 328 ? 20.827 -7.364 -21.506 1.00 84.44 328 LEU A C 1
ATOM 2607 O O . LEU A 1 328 ? 21.960 -7.407 -21.989 1.00 84.44 328 LEU A O 1
ATOM 2611 N N . LEU A 1 329 ? 19.725 -7.366 -22.268 1.00 75.50 329 LEU A N 1
ATOM 2612 C CA . LEU A 1 329 ? 19.716 -7.507 -23.735 1.00 75.50 329 LEU A CA 1
ATOM 2613 C C . LEU A 1 329 ? 19.920 -6.197 -24.509 1.00 75.50 329 LEU A C 1
ATOM 2615 O O . LEU A 1 329 ? 20.137 -6.236 -25.720 1.00 75.50 329 LEU A O 1
ATOM 2619 N N . ARG A 1 330 ? 19.861 -5.034 -23.852 1.00 70.56 330 ARG A N 1
ATOM 2620 C CA . ARG A 1 330 ? 20.233 -3.764 -24.493 1.00 70.56 330 ARG A CA 1
ATOM 2621 C C . ARG A 1 330 ? 21.738 -3.771 -24.785 1.00 70.56 330 ARG A C 1
ATOM 2623 O O . ARG A 1 330 ? 22.544 -3.669 -23.861 1.00 70.56 330 ARG A O 1
ATOM 2630 N N . GLY A 1 331 ? 22.106 -3.905 -26.060 1.00 56.06 331 GLY A N 1
ATOM 2631 C CA . GLY A 1 331 ? 23.456 -3.590 -26.532 1.00 56.06 331 GLY A CA 1
ATOM 2632 C C . GLY A 1 331 ? 23.730 -2.094 -26.377 1.00 56.06 331 GLY A C 1
ATOM 2633 O O . GLY A 1 331 ? 22.803 -1.284 -26.463 1.00 56.06 331 GLY A O 1
ATOM 2634 N N . GLU A 1 332 ? 24.977 -1.723 -26.106 1.00 51.84 332 GLU A N 1
ATOM 2635 C CA . GLU A 1 332 ? 25.359 -0.312 -26.019 1.00 51.84 332 GLU A CA 1
ATOM 2636 C C . GLU A 1 332 ? 25.583 0.265 -27.431 1.00 51.84 332 GLU A C 1
ATOM 2638 O O . GLU A 1 332 ? 26.076 -0.423 -28.329 1.00 51.84 332 GLU A O 1
ATOM 2643 N N . GLU A 1 333 ? 25.199 1.528 -27.656 1.00 40.06 333 GLU A N 1
ATOM 2644 C CA . GLU A 1 333 ? 25.484 2.231 -28.912 1.00 40.06 333 GLU A CA 1
ATOM 2645 C C . GLU A 1 333 ? 27.004 2.275 -29.145 1.00 40.06 333 GLU A C 1
ATOM 2647 O O . GLU A 1 333 ? 27.730 2.978 -28.444 1.00 40.06 333 GLU A O 1
ATOM 2652 N N . GLY A 1 334 ? 27.482 1.509 -30.131 1.00 44.53 334 GLY A N 1
ATOM 2653 C CA . GLY A 1 334 ? 28.896 1.453 -30.522 1.00 44.53 334 GLY A CA 1
ATOM 2654 C C . GLY A 1 334 ? 29.528 0.059 -30.543 1.00 44.53 334 GLY A C 1
ATOM 2655 O O . GLY A 1 334 ? 30.669 -0.062 -30.982 1.00 44.53 334 GLY A O 1
ATOM 2656 N N . GLU A 1 335 ? 28.824 -0.999 -30.135 1.00 37.28 335 GLU A N 1
ATOM 2657 C CA . GLU A 1 335 ? 29.334 -2.371 -30.261 1.00 37.28 335 GLU A CA 1
ATOM 2658 C C . GLU A 1 335 ? 29.023 -2.957 -31.648 1.00 37.28 335 GLU A C 1
ATOM 2660 O O . GLU A 1 335 ? 28.029 -3.652 -31.865 1.00 37.28 335 GLU A O 1
ATOM 2665 N N . GLU A 1 336 ? 29.908 -2.691 -32.614 1.00 35.34 336 GLU A N 1
ATOM 2666 C CA . GLU A 1 336 ? 30.086 -3.596 -33.751 1.00 35.34 336 GLU A CA 1
ATOM 2667 C C . GLU A 1 336 ? 30.606 -4.929 -33.201 1.00 35.34 336 GLU A C 1
ATOM 2669 O O . GLU A 1 336 ? 31.771 -5.059 -32.822 1.00 35.34 336 GLU A O 1
ATOM 2674 N N . THR A 1 337 ? 29.733 -5.932 -33.124 1.00 32.88 337 THR A N 1
ATOM 2675 C CA . THR A 1 337 ? 30.148 -7.296 -32.801 1.00 32.88 337 THR A CA 1
ATOM 2676 C C . THR A 1 337 ? 30.985 -7.845 -33.952 1.00 32.88 337 THR A C 1
ATOM 2678 O O . THR A 1 337 ? 30.491 -8.305 -34.981 1.00 32.88 337 THR A O 1
ATOM 2681 N N . ALA A 1 338 ? 32.298 -7.777 -33.761 1.00 36.03 338 ALA A N 1
ATOM 2682 C CA . ALA A 1 338 ? 33.274 -8.562 -34.486 1.00 36.03 338 ALA A CA 1
ATOM 2683 C C . ALA A 1 338 ? 33.171 -10.027 -34.036 1.00 36.03 338 ALA A C 1
ATOM 2685 O O . ALA A 1 338 ? 33.936 -10.469 -33.189 1.00 36.03 338 ALA A O 1
ATOM 2686 N N . ASP A 1 339 ? 32.240 -10.782 -34.615 1.00 29.23 339 ASP A N 1
ATOM 2687 C CA . ASP A 1 339 ? 32.476 -12.208 -34.842 1.00 29.23 339 ASP A CA 1
ATOM 2688 C C . ASP A 1 339 ? 31.757 -12.681 -36.110 1.00 29.23 339 ASP A C 1
ATOM 2690 O O . ASP A 1 339 ? 30.594 -13.088 -36.133 1.00 29.23 339 ASP A O 1
ATOM 2694 N N . GLY A 1 340 ? 32.469 -12.544 -37.227 1.00 38.25 340 GLY A N 1
ATOM 2695 C CA . GLY A 1 340 ? 32.101 -13.137 -38.500 1.00 38.25 340 GLY A CA 1
ATOM 2696 C C . GLY A 1 340 ? 32.619 -14.569 -38.575 1.00 38.25 340 GLY A C 1
ATOM 2697 O O . GLY A 1 340 ? 33.718 -14.793 -39.076 1.00 38.25 340 GLY A O 1
ATOM 2698 N N . GLY A 1 341 ? 31.804 -15.537 -38.156 1.00 27.52 341 GLY A N 1
ATOM 2699 C CA . GLY A 1 341 ? 32.090 -16.969 -38.271 1.00 27.52 341 GLY A CA 1
ATOM 2700 C C . GLY A 1 341 ? 30.985 -17.729 -39.008 1.00 27.52 341 GLY A C 1
ATOM 2701 O O . GLY A 1 341 ? 30.013 -18.174 -38.413 1.00 27.52 341 GLY A O 1
ATOM 2702 N N . ARG A 1 342 ? 31.127 -17.886 -40.329 1.00 33.34 342 ARG A N 1
ATOM 2703 C CA . ARG A 1 342 ? 30.263 -18.715 -41.195 1.00 33.34 342 ARG A CA 1
ATOM 2704 C C . ARG A 1 342 ? 30.270 -20.190 -40.774 1.00 33.34 342 ARG A C 1
ATOM 2706 O O . ARG A 1 342 ? 31.338 -20.784 -40.863 1.00 33.34 342 ARG A O 1
ATOM 2713 N N . ILE A 1 343 ? 29.099 -20.818 -40.600 1.00 29.61 343 ILE A N 1
ATOM 2714 C CA . ILE A 1 343 ? 28.849 -22.213 -41.028 1.00 29.61 343 ILE A CA 1
ATOM 2715 C C . ILE A 1 343 ? 27.394 -22.377 -41.520 1.00 29.61 343 ILE A C 1
ATOM 2717 O O . ILE A 1 343 ? 26.451 -22.183 -40.764 1.00 29.61 343 ILE A O 1
ATOM 2721 N N . GLY A 1 344 ? 27.239 -22.806 -42.782 1.00 28.02 344 GLY A N 1
ATOM 2722 C CA . GLY A 1 344 ? 26.193 -23.758 -43.190 1.00 28.02 344 GLY A CA 1
ATOM 2723 C C . GLY A 1 344 ? 24.896 -23.229 -43.812 1.00 28.02 344 GLY A C 1
ATOM 2724 O O . GLY A 1 344 ? 23.850 -23.246 -43.175 1.00 28.02 344 GLY A O 1
ATOM 2725 N N . GLU A 1 345 ? 24.924 -22.880 -45.103 1.00 29.92 345 GLU A N 1
ATOM 2726 C CA . GLU A 1 345 ? 23.717 -22.816 -45.940 1.00 29.92 345 GLU A CA 1
ATOM 2727 C C . GLU A 1 345 ? 23.010 -24.180 -45.996 1.00 29.92 345 GLU A C 1
ATOM 2729 O O . GLU A 1 345 ? 23.608 -25.183 -46.385 1.00 29.92 345 GLU A O 1
ATOM 2734 N N . GLY A 1 346 ? 21.712 -24.210 -45.680 1.00 26.94 346 GLY A N 1
ATOM 2735 C CA . GLY A 1 346 ? 20.931 -25.441 -45.776 1.00 26.94 346 GLY A CA 1
ATOM 2736 C C . GLY A 1 346 ? 19.434 -25.294 -45.529 1.00 26.94 346 GLY A C 1
ATOM 2737 O O . GLY A 1 346 ? 18.901 -26.071 -44.752 1.00 26.94 346 GLY A O 1
ATOM 2738 N N . SER A 1 347 ? 18.767 -24.310 -46.154 1.00 28.09 347 SER A N 1
ATOM 2739 C CA . SER A 1 347 ? 17.360 -24.368 -46.633 1.00 28.09 347 SER A CA 1
ATOM 2740 C C . SER A 1 347 ? 16.837 -22.965 -46.956 1.00 28.09 347 SER A C 1
ATOM 2742 O O . SER A 1 347 ? 16.315 -22.243 -46.111 1.00 28.09 347 SER A O 1
ATOM 2744 N N . ARG A 1 348 ? 16.967 -22.567 -48.226 1.00 27.31 348 ARG A N 1
ATOM 2745 C CA . ARG A 1 348 ? 16.398 -21.330 -48.779 1.00 27.31 348 ARG A CA 1
ATOM 2746 C C . ARG A 1 348 ? 14.874 -21.465 -48.925 1.00 27.31 348 ARG A C 1
ATOM 2748 O O . ARG A 1 348 ? 14.369 -21.816 -49.986 1.00 27.31 348 ARG A O 1
ATOM 2755 N N . GLY A 1 349 ? 14.144 -21.133 -47.864 1.00 26.84 349 GLY A N 1
ATOM 2756 C CA . GLY A 1 349 ? 12.728 -20.767 -47.910 1.00 26.84 349 GLY A CA 1
ATOM 2757 C C . GLY A 1 349 ? 12.579 -19.245 -47.971 1.00 26.84 349 GLY A C 1
ATOM 2758 O O . GLY A 1 349 ? 12.544 -18.588 -46.944 1.00 26.84 349 GLY A O 1
ATOM 2759 N N . ARG A 1 350 ? 12.567 -18.696 -49.191 1.00 26.95 350 ARG A N 1
ATOM 2760 C CA . ARG A 1 350 ? 12.149 -17.339 -49.611 1.00 26.95 350 ARG A CA 1
ATOM 2761 C C . ARG A 1 350 ? 11.675 -16.382 -48.491 1.00 26.95 350 ARG A C 1
ATOM 2763 O O . ARG A 1 350 ? 10.484 -16.300 -48.208 1.00 26.95 350 ARG A O 1
ATOM 2770 N N . MET A 1 351 ? 12.588 -15.575 -47.950 1.00 24.55 351 MET A N 1
ATOM 2771 C CA . MET A 1 351 ? 12.249 -14.424 -47.108 1.00 24.55 351 MET A CA 1
ATOM 2772 C C . MET A 1 351 ? 12.000 -13.211 -48.020 1.00 24.55 351 MET A C 1
ATOM 2774 O O . MET A 1 351 ? 12.918 -12.688 -48.649 1.00 24.55 351 MET A O 1
ATOM 2778 N N . MET A 1 352 ? 10.731 -12.823 -48.160 1.00 24.45 352 MET A N 1
ATOM 2779 C CA . MET A 1 352 ? 10.337 -11.529 -48.717 1.00 24.45 352 MET A CA 1
ATOM 2780 C C . MET A 1 352 ? 10.694 -10.454 -47.689 1.00 24.45 352 MET A C 1
ATOM 2782 O O . MET A 1 352 ? 10.219 -10.494 -46.559 1.00 24.45 352 MET A O 1
ATOM 2786 N N . THR A 1 353 ? 11.507 -9.481 -48.080 1.00 30.78 353 THR A N 1
ATOM 2787 C CA . THR A 1 353 ? 11.649 -8.215 -47.358 1.00 30.78 353 THR A CA 1
ATOM 2788 C C . THR A 1 353 ? 10.321 -7.459 -47.453 1.00 30.78 353 THR A C 1
ATOM 2790 O O . THR A 1 353 ? 10.000 -6.926 -48.516 1.00 30.78 353 THR A O 1
ATOM 2793 N N . SER A 1 354 ? 9.524 -7.423 -46.386 1.00 30.41 354 SER A N 1
ATOM 2794 C CA . SER A 1 354 ? 8.302 -6.612 -46.330 1.00 30.41 354 SER A CA 1
ATOM 2795 C C . SER A 1 354 ? 8.503 -5.373 -45.456 1.00 30.41 354 SER A C 1
ATOM 2797 O O . SER A 1 354 ? 8.463 -5.465 -44.238 1.00 30.41 354 SER A O 1
ATOM 2799 N N . ASN A 1 355 ? 8.726 -4.226 -46.106 1.00 35.47 355 ASN A N 1
ATOM 2800 C CA . ASN A 1 355 ? 8.037 -2.945 -45.882 1.00 35.47 355 ASN A CA 1
ATOM 2801 C C . ASN A 1 355 ? 7.564 -2.569 -44.452 1.00 35.47 355 ASN A C 1
ATOM 2803 O O . ASN A 1 355 ? 6.428 -2.138 -44.269 1.00 35.47 355 ASN A O 1
ATOM 2807 N N . ASP A 1 356 ? 8.429 -2.612 -43.439 1.00 34.12 356 ASP A N 1
ATOM 2808 C CA . ASP A 1 356 ? 8.049 -2.215 -42.066 1.00 34.12 356 ASP A CA 1
ATOM 2809 C C . ASP A 1 356 ? 7.698 -0.711 -41.930 1.00 34.12 356 ASP A C 1
ATOM 2811 O O . ASP A 1 356 ? 6.913 -0.305 -41.076 1.00 34.12 356 ASP A O 1
ATOM 2815 N N . GLY A 1 357 ? 8.193 0.137 -42.842 1.00 34.62 357 GLY A N 1
ATOM 2816 C CA . GLY A 1 357 ? 7.810 1.556 -42.921 1.00 34.62 357 GLY A CA 1
ATOM 2817 C C . GLY A 1 357 ? 6.426 1.820 -43.537 1.00 34.62 357 GLY A C 1
ATOM 2818 O O . GLY A 1 357 ? 5.895 2.923 -43.400 1.00 34.62 357 GLY A O 1
ATOM 2819 N N . ASP A 1 358 ? 5.841 0.830 -44.214 1.00 36.28 358 ASP A N 1
ATOM 2820 C CA . ASP A 1 358 ? 4.558 0.950 -44.917 1.00 36.28 358 ASP A CA 1
ATOM 2821 C C . ASP A 1 358 ? 3.386 0.627 -43.979 1.00 36.28 358 ASP A C 1
ATOM 2823 O O . ASP A 1 358 ? 2.382 1.330 -43.983 1.00 36.28 358 ASP A O 1
ATOM 2827 N N . TYR A 1 359 ? 3.550 -0.344 -43.073 1.00 34.53 359 TYR A N 1
ATOM 2828 C CA . TYR A 1 359 ? 2.546 -0.673 -42.051 1.00 34.53 359 TYR A CA 1
ATOM 2829 C C . TYR A 1 359 ? 2.295 0.485 -41.084 1.00 34.53 359 TYR A C 1
ATOM 2831 O O . TYR A 1 359 ? 1.156 0.856 -40.811 1.00 34.53 359 TYR A O 1
ATOM 2839 N N . ASP A 1 360 ? 3.368 1.117 -40.622 1.00 37.34 360 ASP A N 1
ATOM 2840 C CA . ASP A 1 360 ? 3.312 2.230 -39.679 1.00 37.34 360 ASP A CA 1
ATOM 2841 C C . ASP A 1 360 ? 2.708 3.496 -40.331 1.00 37.34 360 ASP A C 1
ATOM 2843 O O . ASP A 1 360 ? 2.037 4.307 -39.688 1.00 37.34 360 ASP A O 1
ATOM 2847 N N . ARG A 1 361 ? 2.886 3.644 -41.653 1.00 43.09 361 ARG A N 1
ATOM 2848 C CA . ARG A 1 361 ? 2.237 4.674 -42.478 1.00 43.09 361 ARG A CA 1
ATOM 2849 C C . ARG A 1 361 ? 0.760 4.363 -42.723 1.00 43.09 361 ARG A C 1
ATOM 2851 O O . ARG A 1 361 ? -0.065 5.246 -42.532 1.00 43.09 361 ARG A O 1
ATOM 2858 N N . GLN A 1 362 ? 0.417 3.120 -43.054 1.00 39.50 362 GLN A N 1
ATOM 2859 C CA . GLN A 1 362 ? -0.962 2.673 -43.265 1.00 39.50 362 GLN A CA 1
ATOM 2860 C C . GLN A 1 362 ? -1.806 2.771 -41.991 1.00 39.50 362 GLN A C 1
ATOM 2862 O O . GLN A 1 362 ? -2.961 3.181 -42.058 1.00 39.50 362 GLN A O 1
ATOM 2867 N N . ILE A 1 363 ? -1.234 2.473 -40.821 1.00 40.69 363 ILE A N 1
ATOM 2868 C CA . ILE A 1 363 ? -1.906 2.655 -39.527 1.00 40.69 363 ILE A CA 1
ATOM 2869 C C . ILE A 1 363 ? -2.149 4.144 -39.259 1.00 40.69 363 ILE A C 1
ATOM 2871 O O . ILE A 1 363 ? -3.259 4.521 -38.882 1.00 40.69 363 ILE A O 1
ATOM 2875 N N . ARG A 1 364 ? -1.156 5.011 -39.506 1.00 45.88 364 ARG A N 1
ATOM 2876 C CA . ARG A 1 364 ? -1.325 6.471 -39.389 1.00 45.88 364 ARG A CA 1
ATOM 2877 C C . ARG A 1 364 ? -2.387 7.008 -40.351 1.00 45.88 364 ARG A C 1
ATOM 2879 O O . ARG A 1 364 ? -3.231 7.793 -39.924 1.00 45.88 364 ARG A O 1
ATOM 2886 N N . ASP A 1 365 ? -2.400 6.541 -41.595 1.00 44.78 365 ASP A N 1
ATOM 2887 C CA . ASP A 1 365 ? -3.370 6.948 -42.615 1.00 44.78 365 ASP A CA 1
ATOM 2888 C C . ASP A 1 365 ? -4.783 6.425 -42.302 1.00 44.78 365 ASP A C 1
ATOM 2890 O O . ASP A 1 365 ? -5.757 7.160 -42.457 1.00 44.78 365 ASP A O 1
ATOM 2894 N N . TYR A 1 366 ? -4.919 5.208 -41.767 1.00 42.94 366 TYR A N 1
ATOM 2895 C CA . TYR A 1 366 ? -6.199 4.641 -41.332 1.00 42.94 366 TYR A CA 1
ATOM 2896 C C . TYR A 1 366 ? -6.757 5.352 -40.089 1.00 42.94 366 TYR A C 1
ATOM 2898 O O . TYR A 1 366 ? -7.943 5.680 -40.030 1.00 42.94 366 TYR A O 1
ATOM 2906 N N . VAL A 1 367 ? -5.900 5.677 -39.116 1.00 46.47 367 VAL A N 1
ATOM 2907 C CA . VAL A 1 367 ? -6.260 6.478 -37.934 1.00 46.47 367 VAL A CA 1
ATOM 2908 C C . VAL A 1 367 ? -6.637 7.908 -38.332 1.00 46.47 367 VAL A C 1
ATOM 2910 O O . VAL A 1 367 ? -7.608 8.455 -37.804 1.00 46.47 367 VAL A O 1
ATOM 2913 N N . ALA A 1 368 ? -5.922 8.512 -39.284 1.00 47.81 368 ALA A N 1
ATOM 2914 C CA . ALA A 1 368 ? -6.259 9.819 -39.841 1.00 47.81 368 ALA A CA 1
ATOM 2915 C C . ALA A 1 368 ? -7.591 9.781 -40.605 1.00 47.81 368 ALA A C 1
ATOM 2917 O O . ALA A 1 368 ? -8.420 10.670 -40.416 1.00 47.81 368 ALA A O 1
ATOM 2918 N N . HIS A 1 369 ? -7.841 8.731 -41.390 1.00 46.94 369 HIS A N 1
ATOM 2919 C CA . HIS A 1 369 ? -9.097 8.523 -42.110 1.00 46.94 369 HIS A CA 1
ATOM 2920 C C . HIS A 1 369 ? -10.283 8.362 -41.151 1.00 46.94 369 HIS A C 1
ATOM 2922 O O . HIS A 1 369 ? -11.297 9.042 -41.308 1.00 46.94 369 HIS A O 1
ATOM 2928 N N . LEU A 1 370 ? -10.131 7.556 -40.093 1.00 44.47 370 LEU A N 1
ATOM 2929 C CA . LEU A 1 370 ? -11.131 7.416 -39.033 1.00 44.47 370 LEU A CA 1
ATOM 2930 C C . LEU A 1 370 ? -11.382 8.747 -38.318 1.00 44.47 370 LEU A C 1
ATOM 2932 O O . LEU A 1 370 ? -12.531 9.123 -38.118 1.00 44.47 370 LEU A O 1
ATOM 2936 N N . LYS A 1 371 ? -10.338 9.520 -37.999 1.00 48.56 371 LYS A N 1
ATOM 2937 C CA . LYS A 1 371 ? -10.477 10.866 -37.412 1.00 48.56 371 LYS A CA 1
ATOM 2938 C C . LYS A 1 371 ? -11.189 11.842 -38.331 1.00 48.56 371 LYS A C 1
ATOM 2940 O O . LYS A 1 371 ? -11.954 12.670 -37.843 1.00 48.56 371 LYS A O 1
ATOM 2945 N N . GLN A 1 372 ? -10.942 11.769 -39.634 1.00 50.31 372 GLN A N 1
ATOM 2946 C CA . GLN A 1 372 ? -11.582 12.628 -40.622 1.00 50.31 372 GLN A CA 1
ATOM 2947 C C . GLN A 1 372 ? -13.054 12.249 -40.814 1.00 50.31 372 GLN A C 1
ATOM 2949 O O . GLN A 1 372 ? -13.887 13.145 -40.904 1.00 50.31 372 GLN A O 1
ATOM 2954 N N . ALA A 1 373 ? -13.385 10.955 -40.790 1.00 48.06 373 ALA A N 1
ATOM 2955 C CA . ALA A 1 373 ? -14.760 10.460 -40.777 1.00 48.06 373 ALA A CA 1
ATOM 2956 C C . ALA A 1 373 ? -15.506 10.906 -39.503 1.00 48.06 373 ALA A C 1
ATOM 2958 O O . ALA A 1 373 ? -16.535 11.572 -39.599 1.00 48.06 373 ALA A O 1
ATOM 2959 N N . LEU A 1 374 ? -14.906 10.690 -38.326 1.00 46.69 374 LEU A N 1
ATOM 2960 C CA . LEU A 1 374 ? -15.441 11.102 -37.020 1.00 46.69 374 LEU A CA 1
ATOM 2961 C C . LEU A 1 374 ? -15.575 12.630 -36.866 1.00 46.69 374 LEU A C 1
ATOM 2963 O O . LEU A 1 374 ? -16.496 13.111 -36.208 1.00 46.69 374 LEU A O 1
ATOM 2967 N N . SER A 1 375 ? -14.679 13.415 -37.474 1.00 45.34 375 SER A N 1
ATOM 2968 C CA . SER A 1 375 ? -14.723 14.889 -37.425 1.00 45.34 375 SER A CA 1
ATOM 2969 C C . SER A 1 375 ? -15.693 15.490 -38.450 1.00 45.34 375 SER A C 1
ATOM 2971 O O . SER A 1 375 ? -16.296 16.533 -38.186 1.00 45.34 375 SER A O 1
ATOM 2973 N N . ARG A 1 376 ? -15.879 14.837 -39.609 1.00 45.16 376 ARG A N 1
ATOM 2974 C CA . ARG A 1 376 ? -16.910 15.201 -40.596 1.00 45.16 376 ARG A CA 1
ATOM 2975 C C . ARG A 1 376 ? -18.313 14.938 -40.047 1.00 45.16 376 ARG A C 1
ATOM 2977 O O . ARG A 1 376 ? -19.177 15.791 -40.216 1.00 45.16 376 ARG A O 1
ATOM 2984 N N . GLU A 1 377 ? -18.510 13.851 -39.302 1.00 48.50 377 GLU A N 1
ATOM 2985 C CA . GLU A 1 377 ? -19.756 13.597 -38.562 1.00 48.50 377 GLU A CA 1
ATOM 2986 C C . GLU A 1 377 ? -19.986 14.611 -37.434 1.00 48.50 377 GLU A C 1
ATOM 2988 O O . GLU A 1 377 ? -21.095 15.110 -37.285 1.00 48.50 377 GLU A O 1
ATOM 2993 N N . ALA A 1 378 ? -18.947 15.012 -36.691 1.00 43.03 378 ALA A N 1
ATOM 2994 C CA . ALA A 1 378 ? -19.078 16.017 -35.629 1.00 43.03 378 ALA A CA 1
ATOM 2995 C C . ALA A 1 378 ? -19.468 17.424 -36.134 1.00 43.03 378 ALA A C 1
ATOM 2997 O O . ALA A 1 378 ? -19.976 18.232 -35.355 1.00 43.03 378 ALA A O 1
ATOM 2998 N N . SER A 1 379 ? -19.235 17.718 -37.418 1.00 41.19 379 SER A N 1
ATOM 2999 C CA . SER A 1 379 ? -19.506 19.027 -38.030 1.00 41.19 379 SER A CA 1
ATOM 3000 C C . SER A 1 379 ? -20.887 19.121 -38.699 1.00 41.19 379 SER A C 1
ATOM 3002 O O . SER A 1 379 ? -21.360 20.230 -38.925 1.00 41.19 379 SER A O 1
ATOM 3004 N N . ASN A 1 380 ? -21.552 17.987 -38.973 1.00 42.75 380 ASN A N 1
ATOM 3005 C CA . ASN A 1 380 ? -22.782 17.920 -39.781 1.00 42.75 380 ASN A CA 1
ATOM 3006 C C . ASN A 1 380 ? -24.041 17.434 -39.032 1.00 42.75 380 ASN A C 1
ATOM 3008 O O . ASN A 1 380 ? -25.033 17.088 -39.667 1.00 42.75 380 ASN A O 1
ATOM 3012 N N . ILE A 1 381 ? -24.090 17.482 -37.695 1.00 46.25 381 ILE A N 1
ATOM 3013 C CA . ILE A 1 381 ? -25.321 17.171 -36.925 1.00 46.25 381 ILE A CA 1
ATOM 3014 C C . ILE A 1 381 ? -26.258 18.400 -36.876 1.00 46.25 381 ILE A C 1
ATOM 3016 O O . ILE A 1 381 ? -26.732 18.822 -35.824 1.00 46.25 381 ILE A O 1
ATOM 3020 N N . SER A 1 382 ? -26.504 19.025 -38.030 1.00 37.44 382 SER A N 1
ATOM 3021 C CA . SER A 1 382 ? -27.579 20.017 -38.204 1.00 37.44 382 SER A CA 1
ATOM 3022 C C . SER A 1 382 ? -28.340 19.897 -39.526 1.00 37.44 382 SER A C 1
ATOM 3024 O O . SER A 1 382 ? -29.305 20.632 -39.725 1.00 37.44 382 SER A O 1
ATOM 3026 N N . ALA A 1 383 ? -27.982 18.955 -40.400 1.00 36.16 383 ALA A N 1
ATOM 3027 C CA . ALA A 1 383 ? -28.732 18.689 -41.617 1.00 36.16 383 ALA A CA 1
ATOM 3028 C C . ALA A 1 383 ? -29.171 17.226 -41.628 1.00 36.16 383 ALA A C 1
ATOM 3030 O O . ALA A 1 383 ? -28.350 16.318 -41.536 1.00 36.16 383 ALA A O 1
ATOM 3031 N N . ALA A 1 384 ? -30.487 17.029 -41.695 1.00 41.91 384 ALA A N 1
ATOM 3032 C CA . ALA A 1 384 ? -31.095 15.749 -41.996 1.00 41.91 384 ALA A CA 1
ATOM 3033 C C . ALA A 1 384 ? -30.563 15.267 -43.351 1.00 41.91 384 ALA A C 1
ATOM 3035 O O . ALA A 1 384 ? -30.909 15.846 -44.378 1.00 41.91 384 ALA A O 1
ATOM 3036 N N . ASP A 1 385 ? -29.718 14.241 -43.341 1.00 33.69 385 ASP A N 1
ATOM 3037 C CA . ASP A 1 385 ? -29.438 13.460 -44.538 1.00 33.69 385 ASP A CA 1
ATOM 3038 C C . ASP A 1 385 ? -29.488 11.972 -44.182 1.00 33.69 385 ASP A C 1
ATOM 3040 O O . ASP A 1 385 ? -28.864 11.503 -43.229 1.00 33.69 385 ASP A O 1
ATOM 3044 N N . ASP A 1 386 ? -30.321 11.252 -44.919 1.00 36.97 386 ASP A N 1
ATOM 3045 C CA . ASP A 1 386 ? -30.926 9.960 -44.573 1.00 36.97 386 ASP A CA 1
ATOM 3046 C C . ASP A 1 386 ? -29.984 8.770 -44.871 1.00 36.97 386 ASP A C 1
ATOM 3048 O O . ASP A 1 386 ? -30.410 7.675 -45.232 1.00 36.97 386 ASP A O 1
ATOM 3052 N N . SER A 1 387 ? -28.666 8.986 -44.762 1.00 44.97 387 SER A N 1
ATOM 3053 C CA . SER A 1 387 ? -27.627 7.994 -45.086 1.00 44.97 387 SER A CA 1
ATOM 3054 C C . SER A 1 387 ? -26.609 7.756 -43.961 1.00 44.97 387 SER A C 1
ATOM 3056 O O . SER A 1 387 ? -25.530 7.211 -44.205 1.00 44.97 387 SER A O 1
ATOM 3058 N N . LEU A 1 388 ? -26.903 8.209 -42.742 1.00 44.69 388 LEU A N 1
ATOM 3059 C CA . LEU A 1 388 ? -25.994 8.166 -41.591 1.00 44.69 388 LEU A CA 1
ATOM 3060 C C . LEU A 1 388 ? -26.072 6.823 -40.846 1.00 44.69 388 LEU A C 1
ATOM 3062 O O . LEU A 1 388 ? -27.150 6.253 -40.685 1.00 44.69 388 LEU A O 1
ATOM 3066 N N . LEU A 1 389 ? -24.920 6.322 -40.376 1.00 53.50 389 LEU A N 1
ATOM 3067 C CA . LEU A 1 389 ? -24.850 5.156 -39.489 1.00 53.50 389 LEU A CA 1
ATOM 3068 C C . LEU A 1 389 ? -25.794 5.342 -38.286 1.00 53.50 389 LEU A C 1
ATOM 3070 O O . LEU A 1 389 ? -25.912 6.442 -37.747 1.00 53.50 389 LEU A O 1
ATOM 3074 N N . ASP A 1 390 ? -26.426 4.251 -37.842 1.00 64.56 390 ASP A N 1
ATOM 3075 C CA . ASP A 1 390 ? -27.274 4.218 -36.644 1.00 64.56 390 ASP A CA 1
ATOM 3076 C C . ASP A 1 390 ? -26.568 4.923 -35.455 1.00 64.56 390 ASP A C 1
ATOM 3078 O O . ASP A 1 390 ? -25.450 4.532 -35.100 1.00 64.56 390 ASP A O 1
ATOM 3082 N N . PRO A 1 391 ? -27.177 5.944 -34.813 1.00 65.75 391 PRO A N 1
ATOM 3083 C CA . PRO A 1 391 ? -26.595 6.649 -33.668 1.00 65.75 391 PRO A CA 1
ATOM 3084 C C . PRO A 1 391 ? -26.097 5.724 -32.549 1.00 65.75 391 PRO A C 1
ATOM 3086 O O . PRO A 1 391 ? -25.121 6.047 -31.864 1.00 65.75 391 PRO A O 1
ATOM 3089 N N . LEU A 1 392 ? -26.732 4.560 -32.370 1.00 73.94 392 LEU A N 1
ATOM 3090 C CA . LEU A 1 392 ? -26.285 3.537 -31.427 1.00 73.94 392 LEU A CA 1
ATOM 3091 C C . LEU A 1 392 ? -24.990 2.851 -31.888 1.00 73.94 392 LEU A C 1
ATOM 3093 O O . LEU A 1 392 ? -24.089 2.613 -31.079 1.00 73.94 392 LEU A O 1
ATOM 3097 N N . LEU A 1 393 ? -24.865 2.568 -33.184 1.00 76.56 393 LEU A N 1
ATOM 3098 C CA . LEU A 1 393 ? -23.661 1.992 -33.776 1.00 76.56 393 LEU A CA 1
ATOM 3099 C C . LEU A 1 393 ? -22.467 2.942 -33.617 1.00 76.56 393 LEU A C 1
ATOM 3101 O O . LEU A 1 393 ? -21.389 2.497 -33.222 1.00 76.56 393 LEU A O 1
ATOM 3105 N N . SER A 1 394 ? -22.667 4.250 -33.793 1.00 76.00 394 SER A N 1
ATOM 3106 C CA . SER A 1 394 ? -21.624 5.260 -33.559 1.00 76.00 394 SER A CA 1
ATOM 3107 C C . SER A 1 394 ? -21.158 5.290 -32.097 1.00 76.00 394 SER A C 1
ATOM 3109 O O . SER A 1 394 ? -19.955 5.344 -31.830 1.00 76.00 394 SER A O 1
ATOM 3111 N N . VAL A 1 395 ? -22.078 5.164 -31.132 1.00 81.44 395 VAL A N 1
ATOM 3112 C CA . VAL A 1 395 ? -21.733 5.031 -29.702 1.00 81.44 395 VAL A CA 1
ATOM 3113 C C . VAL A 1 395 ? -20.881 3.784 -29.447 1.00 81.44 395 VAL A C 1
ATOM 3115 O O . VAL A 1 395 ? -19.854 3.863 -28.769 1.00 81.44 395 VAL A O 1
ATOM 3118 N N . LEU A 1 396 ? -21.278 2.634 -30.000 1.00 82.75 396 LEU A N 1
ATOM 3119 C CA . LEU A 1 396 ? -20.559 1.369 -29.832 1.00 82.75 396 LEU A CA 1
ATOM 3120 C C . LEU A 1 396 ? -19.158 1.416 -30.449 1.00 82.75 396 LEU A C 1
ATOM 3122 O O . LEU A 1 396 ? -18.203 0.948 -29.825 1.00 82.75 396 LEU A O 1
ATOM 3126 N N . LEU A 1 397 ? -19.027 2.000 -31.642 1.00 82.56 397 LEU A N 1
ATOM 3127 C CA . LEU A 1 397 ? -17.752 2.154 -32.338 1.00 82.56 397 LEU A CA 1
ATOM 3128 C C . LEU A 1 397 ? -16.787 3.030 -31.539 1.00 82.56 397 LEU A C 1
ATOM 3130 O O . LEU A 1 397 ? -15.667 2.599 -31.267 1.00 82.56 397 LEU A O 1
ATOM 3134 N N . VAL A 1 398 ? -17.227 4.212 -31.094 1.00 82.50 398 VAL A N 1
ATOM 3135 C CA . VAL A 1 398 ? -16.386 5.127 -30.306 1.00 82.50 398 VAL A CA 1
ATOM 3136 C C . VAL A 1 398 ? -15.986 4.497 -28.973 1.00 82.50 398 VAL A C 1
ATOM 3138 O O . VAL A 1 398 ? -14.812 4.533 -28.608 1.00 82.50 398 VAL A O 1
ATOM 3141 N N . ARG A 1 399 ? -16.927 3.863 -28.263 1.00 88.62 399 ARG A N 1
ATOM 3142 C CA . ARG A 1 399 ? -16.645 3.162 -27.002 1.00 88.62 399 ARG A CA 1
ATOM 3143 C C . ARG A 1 399 ? -15.590 2.073 -27.187 1.00 88.62 399 ARG A C 1
ATOM 3145 O O . ARG A 1 399 ? -14.629 2.008 -26.426 1.00 88.62 399 ARG A O 1
ATOM 3152 N N . ASN A 1 400 ? -15.777 1.209 -28.184 1.00 85.38 400 ASN A N 1
ATOM 3153 C CA . ASN A 1 400 ? -14.860 0.103 -28.440 1.00 85.38 400 ASN A CA 1
ATOM 3154 C C . ASN A 1 400 ? -13.492 0.615 -28.912 1.00 85.38 400 ASN A C 1
ATOM 3156 O O . ASN A 1 400 ? -12.482 0.017 -28.561 1.00 85.38 400 ASN A O 1
ATOM 3160 N N . ALA A 1 401 ? -13.445 1.718 -29.664 1.00 83.19 401 ALA A N 1
ATOM 3161 C CA . ALA A 1 401 ? -12.196 2.356 -30.061 1.00 83.19 401 ALA A CA 1
ATOM 3162 C C . ALA A 1 401 ? -11.421 2.891 -28.849 1.00 83.19 401 ALA A C 1
ATOM 3164 O O . ALA A 1 401 ? -10.230 2.621 -28.745 1.00 83.19 401 ALA A O 1
ATOM 3165 N N . ILE A 1 402 ? -12.092 3.573 -27.910 1.00 85.62 402 ILE A N 1
ATOM 3166 C CA . ILE A 1 402 ? -11.464 4.047 -26.664 1.00 85.62 402 ILE A CA 1
ATOM 3167 C C . ILE A 1 402 ? -10.885 2.867 -25.881 1.00 85.62 402 ILE A C 1
ATOM 3169 O O . ILE A 1 402 ? -9.703 2.874 -25.572 1.00 85.62 402 ILE A O 1
ATOM 3173 N N . LEU A 1 403 ? -11.683 1.826 -25.628 1.00 85.81 403 LEU A N 1
ATOM 3174 C CA . LEU A 1 403 ? -11.261 0.690 -24.799 1.00 85.81 403 LEU A CA 1
ATOM 3175 C C . LEU A 1 403 ? -10.222 -0.221 -25.463 1.00 85.81 403 LEU A C 1
ATOM 3177 O O . LEU A 1 403 ? -9.502 -0.922 -24.761 1.00 85.81 403 LEU A O 1
ATOM 3181 N N . ARG A 1 404 ? -10.160 -0.263 -26.799 1.00 82.81 404 ARG A N 1
ATOM 3182 C CA . ARG A 1 404 ? -9.105 -0.989 -27.522 1.00 82.81 404 ARG A CA 1
ATOM 3183 C C . ARG A 1 404 ? -7.805 -0.202 -27.580 1.00 82.81 404 ARG A C 1
ATOM 3185 O O . ARG A 1 404 ? -6.748 -0.815 -27.556 1.00 82.81 404 ARG A O 1
ATOM 3192 N N . LEU A 1 405 ? -7.897 1.122 -27.700 1.00 82.00 405 LEU A N 1
ATOM 3193 C CA . LEU A 1 405 ? -6.729 1.994 -27.717 1.00 82.00 405 LEU A CA 1
ATOM 3194 C C . LEU A 1 405 ? -6.107 2.099 -26.322 1.00 82.00 405 LEU A C 1
ATOM 3196 O O . LEU A 1 405 ? -4.895 2.034 -26.194 1.00 82.00 405 LEU A O 1
ATOM 3200 N N . ASP A 1 406 ? -6.941 2.245 -25.296 1.00 82.69 406 ASP A N 1
ATOM 3201 C CA . ASP A 1 406 ? -6.539 2.330 -23.896 1.00 82.69 406 ASP A CA 1
ATOM 3202 C C . ASP A 1 406 ? -7.527 1.530 -23.019 1.00 82.69 406 ASP A C 1
ATOM 3204 O O . ASP A 1 406 ? -8.558 2.053 -22.576 1.00 82.69 406 ASP A O 1
ATOM 3208 N N . PRO A 1 407 ? -7.235 0.242 -22.748 1.00 83.06 407 PRO A N 1
ATOM 3209 C CA . PRO A 1 407 ? -8.054 -0.594 -21.866 1.00 83.06 407 PRO A CA 1
ATOM 3210 C C . PRO A 1 407 ? -8.102 -0.100 -20.410 1.00 83.06 407 PRO A C 1
ATOM 3212 O O . PRO A 1 407 ? -9.053 -0.411 -19.672 1.00 83.06 407 PRO A O 1
ATOM 3215 N N . SER A 1 408 ? -7.077 0.645 -19.979 1.00 79.25 408 SER A N 1
ATOM 3216 C CA . SER A 1 408 ? -6.983 1.225 -18.638 1.00 79.25 408 SER A CA 1
ATOM 3217 C C . SER A 1 408 ? -7.876 2.463 -18.497 1.00 79.25 408 SER A C 1
ATOM 3219 O O . SER A 1 408 ? -8.492 2.647 -17.448 1.00 79.25 408 SER A O 1
ATOM 3221 N N . GLY A 1 409 ? -8.036 3.235 -19.578 1.00 83.50 409 GLY A N 1
ATOM 3222 C CA . GLY A 1 409 ? -8.736 4.520 -19.602 1.00 83.50 409 GLY A CA 1
ATOM 3223 C C . GLY A 1 409 ? -7.982 5.637 -18.871 1.00 83.50 409 GLY A C 1
ATOM 3224 O O . GLY A 1 409 ? -8.614 6.600 -18.434 1.00 83.50 409 GLY A O 1
ATOM 3225 N N . ALA A 1 410 ? -6.666 5.487 -18.693 1.00 83.94 410 ALA A N 1
ATOM 3226 C CA . ALA A 1 410 ? -5.824 6.389 -17.922 1.00 83.94 410 ALA A CA 1
ATOM 3227 C C . ALA A 1 410 ? -5.539 7.714 -18.641 1.00 83.94 410 ALA A C 1
ATOM 3229 O O . ALA A 1 410 ? -5.331 8.724 -17.964 1.00 83.94 410 ALA A O 1
ATOM 3230 N N . THR A 1 411 ? -5.554 7.763 -19.981 1.00 87.56 411 THR A N 1
ATOM 3231 C CA . THR A 1 411 ? -5.279 9.007 -20.728 1.00 87.56 411 THR A CA 1
ATOM 3232 C C . THR A 1 411 ? -6.545 9.637 -21.305 1.00 87.56 411 THR A C 1
ATOM 3234 O O . THR A 1 411 ? -7.226 9.068 -22.161 1.00 87.56 411 THR A O 1
ATOM 3237 N N . PHE A 1 412 ? -6.840 10.875 -20.900 1.00 90.88 412 PHE A N 1
ATOM 3238 C CA . PHE A 1 412 ? -8.003 11.609 -21.394 1.00 90.88 412 PHE A CA 1
ATOM 3239 C C . PHE A 1 412 ? -7.808 12.105 -22.827 1.00 90.88 412 PHE A C 1
ATOM 3241 O O . PHE A 1 412 ? -6.818 12.745 -23.159 1.00 90.88 412 PHE A O 1
ATOM 3248 N N . THR A 1 413 ? -8.792 11.876 -23.691 1.00 89.38 413 THR A N 1
ATOM 3249 C CA . THR A 1 413 ? -8.735 12.263 -25.110 1.00 89.38 413 THR A CA 1
ATOM 3250 C C . THR A 1 413 ? -10.044 12.890 -25.565 1.00 89.38 413 THR A C 1
ATOM 3252 O O . THR A 1 413 ? -11.085 12.745 -24.923 1.00 89.38 413 THR A O 1
ATOM 3255 N N . SER A 1 414 ? -10.039 13.551 -26.723 1.00 85.50 414 SER A N 1
ATOM 3256 C CA . SER A 1 414 ? -11.250 14.196 -27.245 1.00 85.50 414 SER A CA 1
ATOM 3257 C C . SER A 1 414 ? -12.375 13.219 -27.609 1.00 85.50 414 SER A C 1
ATOM 3259 O O . SER A 1 414 ? -13.545 13.609 -27.625 1.00 85.50 414 SER A O 1
ATOM 3261 N N . THR A 1 415 ? -12.063 11.937 -27.823 1.00 86.56 415 THR A N 1
ATOM 3262 C CA . THR A 1 415 ? -13.069 10.894 -28.065 1.00 86.56 415 THR A CA 1
ATOM 3263 C C . THR A 1 415 ? -13.893 10.574 -26.818 1.00 86.56 415 THR A C 1
ATOM 3265 O O . THR A 1 415 ? -15.057 10.202 -26.956 1.00 86.56 415 THR A O 1
ATOM 3268 N N . HIS A 1 416 ? -13.365 10.799 -25.609 1.00 91.06 416 HIS A N 1
ATOM 3269 C CA . HIS A 1 416 ? -14.122 10.646 -24.363 1.00 91.06 416 HIS A CA 1
ATOM 3270 C C . HIS A 1 416 ? -15.301 11.625 -24.297 1.00 91.06 416 HIS A C 1
ATOM 3272 O O . HIS A 1 416 ? -16.429 11.236 -23.992 1.00 91.06 416 HIS A O 1
ATOM 3278 N N . LEU A 1 417 ? -15.063 12.895 -24.644 1.00 88.62 417 LEU A N 1
ATOM 3279 C CA . LEU A 1 417 ? -16.123 13.901 -24.732 1.00 88.62 417 LEU A CA 1
ATOM 3280 C C . LEU A 1 417 ? -17.099 13.603 -25.879 1.00 88.62 417 LEU A C 1
ATOM 3282 O O . LEU A 1 417 ? -18.301 13.835 -25.750 1.00 88.62 417 LEU A O 1
ATOM 3286 N N . LEU A 1 418 ? -16.599 13.095 -27.006 1.00 85.50 418 LEU A N 1
ATOM 3287 C CA . LEU A 1 418 ? -17.455 12.688 -28.117 1.00 85.50 418 LEU A CA 1
ATOM 3288 C C . LEU A 1 418 ? -18.406 11.558 -27.702 1.00 85.50 418 LEU A C 1
ATOM 3290 O O . LEU A 1 418 ? -19.602 11.643 -27.971 1.00 85.50 418 LEU A O 1
ATOM 3294 N N . LEU A 1 419 ? -17.900 10.544 -26.995 1.00 87.75 419 LEU A N 1
ATOM 3295 C CA . LEU A 1 419 ? -18.702 9.431 -26.496 1.00 87.75 419 LEU A CA 1
ATOM 3296 C C . LEU A 1 419 ? -19.849 9.921 -25.607 1.00 87.75 419 LEU A C 1
ATOM 3298 O O . LEU A 1 419 ? -20.996 9.526 -25.821 1.00 87.75 419 LEU A O 1
ATOM 3302 N N . THR A 1 420 ? -19.569 10.795 -24.634 1.00 89.75 420 THR A N 1
ATOM 3303 C CA . THR A 1 420 ? -20.607 11.291 -23.717 1.00 89.75 420 THR A CA 1
ATOM 3304 C C . THR A 1 420 ? -21.661 12.127 -24.438 1.00 89.75 420 THR A C 1
ATOM 3306 O O . THR A 1 420 ? -22.851 11.949 -24.180 1.00 89.75 420 THR A O 1
ATOM 3309 N N . LYS A 1 421 ? -21.261 12.964 -25.406 1.00 85.50 421 LYS A N 1
ATOM 3310 C CA . LYS A 1 421 ? -22.199 13.697 -26.273 1.00 85.50 421 LYS A CA 1
ATOM 3311 C C . LYS A 1 421 ? -23.099 12.747 -27.063 1.00 85.50 421 LYS A C 1
ATOM 3313 O O . LYS A 1 421 ? -24.320 12.887 -27.009 1.00 85.50 421 LYS A O 1
ATOM 3318 N N . LEU A 1 422 ? -22.519 11.763 -27.753 1.00 81.12 422 LEU A N 1
ATOM 3319 C CA . LEU A 1 422 ? -23.276 10.791 -28.546 1.00 81.12 422 LEU A CA 1
ATOM 3320 C C . LEU A 1 422 ? -24.255 9.995 -27.678 1.00 81.12 422 LEU A C 1
ATOM 3322 O O . LEU A 1 422 ? -25.406 9.816 -28.069 1.00 81.12 422 LEU A O 1
ATOM 3326 N N . CYS A 1 423 ? -23.846 9.575 -26.478 1.00 87.06 423 CYS A N 1
ATOM 3327 C CA . CYS A 1 423 ? -24.714 8.843 -25.550 1.00 87.06 423 CYS A CA 1
ATOM 3328 C C . CYS A 1 423 ? -25.878 9.699 -25.036 1.00 87.06 423 CYS A C 1
ATOM 3330 O O . CYS A 1 423 ? -26.986 9.191 -24.886 1.00 87.06 423 CYS A O 1
ATOM 3332 N N . LEU A 1 424 ? -25.651 10.992 -24.781 1.00 85.75 424 LEU A N 1
ATOM 3333 C CA . LEU A 1 424 ? -26.713 11.910 -24.367 1.00 85.75 424 LEU A CA 1
ATOM 3334 C C . LEU A 1 424 ? -27.725 12.163 -25.491 1.00 85.75 424 LEU A C 1
ATOM 3336 O O . LEU A 1 424 ? -28.927 12.125 -25.232 1.00 85.75 424 LEU A O 1
ATOM 3340 N N . HIS A 1 425 ? -27.258 12.357 -26.728 1.00 82.56 425 HIS A N 1
ATOM 3341 C CA . HIS A 1 425 ? -28.128 12.571 -27.889 1.00 82.56 425 HIS A CA 1
ATOM 3342 C C . HIS A 1 425 ? -28.927 11.318 -28.276 1.00 82.56 425 HIS A C 1
ATOM 3344 O O . HIS A 1 425 ? -30.129 11.406 -28.509 1.00 82.56 425 HIS A O 1
ATOM 3350 N N . SER A 1 426 ? -28.279 10.150 -28.295 1.00 81.44 426 SER A N 1
ATOM 3351 C CA . SER A 1 426 ? -28.908 8.860 -28.633 1.00 81.44 426 SER A CA 1
ATOM 3352 C C . SER A 1 426 ? -29.687 8.226 -27.475 1.00 81.44 426 SER A C 1
ATOM 3354 O O . SER A 1 426 ? -30.352 7.211 -27.664 1.00 81.44 426 SER A O 1
ATOM 3356 N N . LYS A 1 427 ? -29.595 8.795 -26.265 1.00 87.00 427 LYS A N 1
ATOM 3357 C CA . LYS A 1 427 ? -30.146 8.240 -25.016 1.00 87.00 427 LYS A CA 1
ATOM 3358 C C . LYS A 1 427 ? -29.611 6.839 -24.663 1.00 87.00 427 LYS A C 1
ATOM 3360 O O . LYS A 1 427 ? -30.212 6.119 -23.869 1.00 87.00 427 LYS A O 1
ATOM 3365 N N . ALA A 1 428 ? -28.453 6.457 -25.204 1.00 86.62 428 ALA A N 1
ATOM 3366 C CA . ALA A 1 428 ? -27.811 5.157 -25.002 1.00 86.62 428 ALA A CA 1
ATOM 3367 C C . ALA A 1 428 ? -26.857 5.146 -23.784 1.00 86.62 428 ALA A C 1
ATOM 3369 O O . ALA A 1 428 ? -25.701 4.735 -23.880 1.00 86.62 428 ALA A O 1
ATOM 3370 N N . TYR A 1 429 ? -27.332 5.598 -22.621 1.00 92.62 429 TYR A N 1
ATOM 3371 C CA . TYR A 1 429 ? -26.513 5.914 -21.437 1.00 92.62 429 TYR A CA 1
ATOM 3372 C C . TYR A 1 429 ? -25.657 4.755 -20.903 1.00 92.62 429 TYR A C 1
ATOM 3374 O O . TYR A 1 429 ? -24.499 4.953 -20.532 1.00 92.62 429 TYR A O 1
ATOM 3382 N N . SER A 1 430 ? -26.208 3.538 -20.888 1.00 92.19 430 SER A N 1
ATOM 3383 C CA . SER A 1 430 ? -2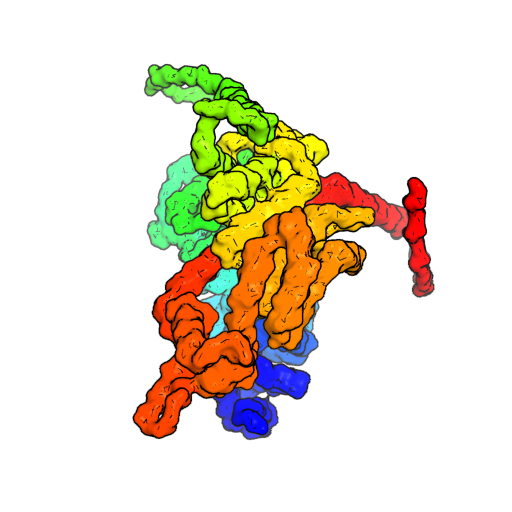5.544 2.341 -20.351 1.00 92.19 430 SER A CA 1
ATOM 3384 C C . SER A 1 430 ? -24.232 2.010 -21.069 1.00 92.19 430 SER A C 1
ATOM 3386 O O . SER A 1 430 ? -23.314 1.455 -20.468 1.00 92.19 430 SER A O 1
ATOM 3388 N N . HIS A 1 431 ? -24.103 2.401 -22.338 1.00 89.00 431 HIS A N 1
ATOM 3389 C CA . HIS A 1 431 ? -22.929 2.113 -23.152 1.00 89.00 431 HIS A CA 1
ATOM 3390 C C . HIS A 1 431 ? -21.718 2.976 -22.782 1.00 89.00 431 HIS A C 1
ATOM 3392 O O . HIS A 1 431 ? -20.593 2.564 -23.048 1.00 89.00 431 HIS A O 1
ATOM 3398 N N . ALA A 1 432 ? -21.913 4.126 -22.130 1.00 91.19 432 ALA A N 1
ATOM 3399 C CA . ALA A 1 432 ? -20.812 4.966 -21.661 1.00 91.19 432 ALA A CA 1
ATOM 3400 C C . ALA A 1 432 ? -20.172 4.446 -20.361 1.00 91.19 432 ALA A C 1
ATOM 3402 O O . ALA A 1 432 ? -19.017 4.764 -20.083 1.00 91.19 432 ALA A O 1
ATOM 3403 N N . LEU A 1 433 ? -20.893 3.642 -19.568 1.00 93.81 433 LEU A N 1
ATOM 3404 C CA . LEU A 1 433 ? -20.471 3.222 -18.224 1.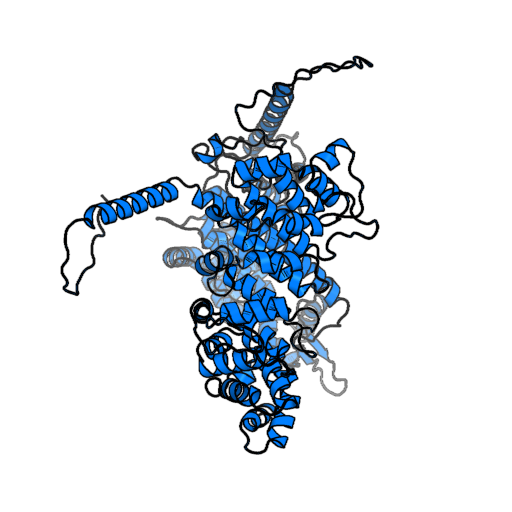00 93.81 433 LEU A CA 1
ATOM 3405 C C . LEU A 1 433 ? -19.102 2.516 -18.174 1.00 93.81 433 LEU A C 1
ATOM 3407 O O . LEU A 1 433 ? -18.331 2.832 -17.269 1.00 93.81 433 LEU A O 1
ATOM 3411 N N . PRO A 1 434 ? -18.736 1.629 -19.125 1.00 92.44 434 PRO A N 1
ATOM 3412 C CA . PRO A 1 434 ? -17.419 0.988 -19.119 1.00 92.44 434 PRO A CA 1
ATOM 3413 C C . PRO A 1 434 ? -16.243 1.961 -19.278 1.00 92.44 434 PRO A C 1
ATOM 3415 O O . PRO A 1 434 ? -15.140 1.633 -18.855 1.00 92.44 434 PRO A O 1
ATOM 3418 N N . VAL A 1 435 ? -16.477 3.130 -19.887 1.00 92.00 435 VAL A N 1
ATOM 3419 C CA . VAL A 1 435 ? -15.474 4.194 -20.062 1.00 92.00 435 VAL A CA 1
ATOM 3420 C C . VAL A 1 435 ? -15.544 5.185 -18.899 1.00 92.00 435 VAL A C 1
ATOM 3422 O O . VAL A 1 435 ? -14.527 5.485 -18.290 1.00 92.00 435 VAL A O 1
ATOM 3425 N N . LEU A 1 436 ? -16.747 5.632 -18.514 1.00 93.88 436 LEU A N 1
ATOM 3426 C CA . LEU A 1 436 ? -16.946 6.551 -17.382 1.00 93.88 436 LEU A CA 1
ATOM 3427 C C . LEU A 1 436 ? -16.538 5.956 -16.025 1.00 93.88 436 LEU A C 1
ATOM 3429 O O . LEU A 1 436 ? -16.377 6.698 -15.059 1.00 93.88 436 LEU A O 1
ATOM 3433 N N . GLY A 1 437 ? -16.456 4.629 -15.917 1.00 88.56 437 GLY A N 1
ATOM 3434 C CA . GLY A 1 437 ? -16.003 3.929 -14.716 1.00 88.56 437 GLY A CA 1
ATOM 3435 C C . GLY A 1 437 ? -14.481 3.820 -14.585 1.00 88.56 437 GLY A C 1
ATOM 3436 O O . GLY A 1 437 ? -14.018 3.246 -13.603 1.00 88.56 437 GLY A O 1
ATOM 3437 N N . LYS A 1 438 ? -13.712 4.313 -15.565 1.00 88.06 438 LYS A N 1
ATOM 3438 C CA . LYS A 1 438 ? -12.244 4.322 -15.547 1.00 88.06 438 LYS A CA 1
ATOM 3439 C C . LYS A 1 438 ? -11.704 5.610 -14.927 1.00 88.06 438 LYS A C 1
ATOM 3441 O O . LYS A 1 438 ? -12.381 6.638 -14.924 1.00 88.06 438 LYS A O 1
ATOM 3446 N N . TYR A 1 439 ? -10.483 5.538 -14.405 1.00 85.69 439 TYR A N 1
ATOM 3447 C CA . TYR A 1 439 ? -9.813 6.659 -13.754 1.00 85.69 439 TYR A CA 1
ATOM 3448 C C . TYR A 1 439 ? -8.874 7.335 -14.740 1.00 85.69 439 TYR A C 1
ATOM 3450 O O . TYR A 1 439 ? -7.950 6.709 -15.242 1.00 85.69 439 TYR A O 1
ATOM 3458 N N . ILE A 1 440 ? -9.124 8.616 -14.990 1.00 88.00 440 ILE A N 1
ATOM 3459 C CA . ILE A 1 440 ? -8.254 9.456 -15.804 1.00 88.00 440 ILE A CA 1
ATOM 3460 C C . ILE A 1 440 ? -7.099 9.927 -14.921 1.00 88.00 440 ILE A C 1
ATOM 3462 O O . ILE A 1 440 ? -7.329 10.630 -13.937 1.00 88.00 440 ILE A O 1
ATOM 3466 N N . CYS A 1 441 ? -5.878 9.565 -15.297 1.00 83.56 441 CYS A N 1
ATOM 3467 C CA . CYS A 1 441 ? -4.649 9.954 -14.608 1.00 83.56 441 CYS A CA 1
ATOM 3468 C C . CYS A 1 441 ? -3.862 11.004 -15.401 1.00 83.56 441 CYS A C 1
ATOM 3470 O O . CYS A 1 441 ? -3.253 11.888 -14.808 1.00 83.56 441 CYS A O 1
ATOM 3472 N N . HIS A 1 442 ? -3.932 10.951 -16.736 1.00 83.12 442 HIS A N 1
ATOM 3473 C CA . HIS A 1 442 ? -3.020 11.675 -17.620 1.00 83.12 442 HIS A CA 1
ATOM 3474 C C . HIS A 1 442 ? -3.761 12.485 -18.686 1.00 83.12 442 HIS A C 1
ATOM 3476 O O . HIS A 1 442 ? -4.796 12.066 -19.213 1.00 83.12 442 HIS A O 1
ATOM 3482 N N . PHE A 1 443 ? -3.185 13.625 -19.069 1.00 85.19 443 PHE A N 1
ATOM 3483 C CA . PHE A 1 443 ? -3.530 14.326 -20.309 1.00 85.19 443 PHE A CA 1
ATOM 3484 C C . PHE A 1 443 ? -2.463 14.044 -21.374 1.00 85.19 443 PHE A C 1
ATOM 3486 O O . PHE A 1 443 ? -1.307 13.841 -21.007 1.00 85.19 443 PHE A O 1
ATOM 3493 N N . PRO A 1 444 ? -2.802 14.068 -22.678 1.00 84.06 444 PRO A N 1
ATOM 3494 C CA . PRO A 1 444 ? -1.836 13.852 -23.743 1.00 84.06 444 PRO A CA 1
ATOM 3495 C C . PRO A 1 444 ? -0.730 14.912 -23.647 1.00 84.06 444 PRO A C 1
ATOM 3497 O O . PRO A 1 444 ? -1.037 16.104 -23.779 1.00 84.06 444 PRO A O 1
ATOM 3500 N N . PRO A 1 445 ? 0.532 14.520 -23.411 1.00 72.38 445 PRO A N 1
ATOM 3501 C CA . PRO A 1 445 ? 1.612 15.476 -23.214 1.00 72.38 445 PRO A CA 1
ATOM 3502 C C . PRO A 1 445 ? 1.870 16.312 -24.475 1.00 72.38 445 PRO A C 1
ATOM 3504 O O . PRO A 1 445 ? 1.689 15.844 -25.605 1.00 72.38 445 PRO A O 1
ATOM 3507 N N . GLY A 1 446 ? 2.268 17.574 -24.288 1.00 65.75 446 GLY A N 1
ATOM 3508 C CA . GLY A 1 446 ? 2.595 18.489 -25.386 1.00 65.75 446 GLY A CA 1
ATOM 3509 C C . GLY A 1 446 ? 3.838 18.046 -26.166 1.00 65.75 446 GLY A C 1
ATOM 3510 O O . GLY A 1 446 ? 4.706 17.366 -25.628 1.00 65.75 446 GLY A O 1
ATOM 3511 N N . ALA A 1 447 ? 3.952 18.457 -27.434 1.00 54.88 447 ALA A N 1
ATOM 3512 C CA . ALA A 1 447 ? 5.094 18.108 -28.293 1.00 54.88 447 ALA A CA 1
ATOM 3513 C C . ALA A 1 447 ? 6.446 18.692 -27.817 1.00 54.88 447 ALA A C 1
ATOM 3515 O O . ALA A 1 447 ? 7.494 18.257 -28.294 1.00 54.88 447 ALA A O 1
ATOM 3516 N N . ASP A 1 448 ? 6.410 19.653 -26.888 1.00 46.97 448 ASP A N 1
ATOM 3517 C CA . ASP A 1 448 ? 7.571 20.392 -26.382 1.00 46.97 448 ASP A CA 1
ATOM 3518 C C . ASP A 1 448 ? 8.210 19.773 -25.129 1.00 46.97 448 ASP A C 1
ATOM 3520 O O . ASP A 1 448 ? 9.258 20.239 -24.692 1.00 46.97 448 ASP A O 1
ATOM 3524 N N . GLN A 1 449 ? 7.628 18.715 -24.550 1.00 54.25 449 GLN A N 1
ATOM 3525 C CA . GLN A 1 449 ? 8.252 18.029 -23.419 1.00 54.25 449 GLN A CA 1
ATOM 3526 C C . GLN A 1 449 ? 9.500 17.264 -23.889 1.00 54.25 449 GLN A C 1
ATOM 3528 O O . GLN A 1 449 ? 9.411 16.295 -24.644 1.00 54.25 449 GLN A O 1
ATOM 3533 N N . ALA A 1 450 ? 10.676 17.730 -23.453 1.00 38.59 450 ALA A N 1
ATOM 3534 C CA . ALA A 1 450 ? 11.985 17.285 -23.927 1.00 38.59 450 ALA A CA 1
ATOM 3535 C C . ALA A 1 450 ? 12.227 15.772 -23.761 1.00 38.59 450 ALA A C 1
ATOM 3537 O O . ALA A 1 450 ? 12.895 15.179 -24.607 1.00 38.59 450 ALA A O 1
ATOM 3538 N N . TYR A 1 451 ? 11.629 15.125 -22.753 1.00 50.81 451 TYR A N 1
ATOM 3539 C CA . TYR A 1 451 ? 11.772 13.681 -22.524 1.00 50.81 451 TYR A CA 1
ATOM 3540 C C . TYR A 1 451 ? 11.156 12.824 -23.652 1.00 50.81 451 TYR A C 1
ATOM 3542 O O . TYR A 1 451 ? 11.717 11.792 -24.015 1.00 50.81 451 TYR A O 1
ATOM 3550 N N . LEU A 1 452 ? 10.089 13.295 -24.316 1.00 49.44 452 LEU A N 1
ATOM 3551 C CA . LEU A 1 452 ? 9.457 12.602 -25.454 1.00 49.44 452 LEU A CA 1
ATOM 3552 C C . LEU A 1 452 ? 10.277 12.671 -26.752 1.00 49.44 452 LEU A C 1
ATOM 3554 O O . LEU A 1 452 ? 9.912 12.041 -27.747 1.00 49.44 452 LEU A O 1
ATOM 3558 N N . LYS A 1 453 ? 11.350 13.475 -26.805 1.00 46.34 453 LYS A N 1
ATOM 3559 C CA . LYS A 1 453 ? 12.282 13.471 -27.946 1.00 46.34 453 LYS A CA 1
ATOM 3560 C C . LYS A 1 453 ? 13.305 12.343 -27.859 1.00 46.34 453 LYS A C 1
ATOM 3562 O O . LYS A 1 453 ? 13.769 11.916 -28.913 1.00 46.34 453 LYS A O 1
ATOM 3567 N N . TYR A 1 454 ? 13.628 11.884 -26.653 1.00 43.47 454 TYR A N 1
ATOM 3568 C CA . TYR A 1 454 ? 14.671 10.885 -26.416 1.00 43.47 454 TYR A CA 1
ATOM 3569 C C . TYR A 1 454 ? 14.113 9.470 -26.244 1.00 43.47 454 TYR A C 1
ATOM 3571 O O . TYR A 1 454 ? 14.817 8.517 -26.555 1.00 43.47 454 TYR A O 1
ATOM 3579 N N . ASP A 1 455 ? 12.842 9.336 -25.856 1.00 46.44 455 ASP A N 1
ATOM 3580 C CA . ASP A 1 455 ? 12.180 8.043 -25.680 1.00 46.44 455 ASP A CA 1
ATOM 3581 C C . ASP A 1 455 ? 10.851 8.016 -26.457 1.00 46.44 455 ASP A C 1
ATOM 3583 O O . ASP A 1 455 ? 9.783 8.350 -25.944 1.00 46.44 455 ASP A O 1
ATOM 3587 N N . LYS A 1 456 ? 10.917 7.706 -27.761 1.00 52.19 456 LYS A N 1
ATOM 3588 C CA . LYS A 1 456 ? 9.727 7.426 -28.586 1.00 52.19 456 LYS A CA 1
ATOM 3589 C C . LYS A 1 456 ? 9.584 5.918 -28.764 1.00 52.19 456 LYS A C 1
ATOM 3591 O O . LYS A 1 456 ? 10.042 5.392 -29.785 1.00 52.19 456 LYS A O 1
ATOM 3596 N N . PRO A 1 457 ? 8.946 5.212 -27.819 1.00 53.12 457 PRO A N 1
ATOM 3597 C CA . PRO A 1 457 ? 8.629 3.811 -28.020 1.00 53.12 457 PRO A CA 1
ATOM 3598 C C . PRO A 1 457 ? 7.717 3.669 -29.248 1.00 53.12 457 PRO A C 1
ATOM 3600 O O . PRO A 1 457 ? 6.842 4.499 -29.516 1.00 53.12 457 PRO A O 1
ATOM 3603 N N . ARG A 1 458 ? 7.957 2.632 -30.055 1.00 57.81 458 ARG A N 1
ATOM 3604 C CA . ARG A 1 458 ? 7.171 2.372 -31.272 1.00 57.81 458 ARG A CA 1
ATOM 3605 C C . ARG A 1 458 ? 5.711 2.127 -30.892 1.00 57.81 458 ARG A C 1
ATOM 3607 O O . ARG A 1 458 ? 5.449 1.470 -29.893 1.00 57.81 458 ARG A O 1
ATOM 3614 N N . LEU A 1 459 ? 4.752 2.570 -31.711 1.00 55.97 459 LEU A N 1
ATOM 3615 C CA . LEU A 1 459 ? 3.316 2.369 -31.440 1.00 55.97 459 LEU A CA 1
ATOM 3616 C C . LEU A 1 459 ? 2.941 0.885 -31.255 1.00 55.97 459 LEU A C 1
ATOM 3618 O O . LEU A 1 459 ? 1.992 0.588 -30.541 1.00 55.97 459 LEU A O 1
ATOM 3622 N N . CYS A 1 460 ? 3.704 -0.029 -31.857 1.00 55.28 460 CYS A N 1
ATOM 3623 C CA . CYS A 1 460 ? 3.547 -1.479 -31.745 1.00 55.28 460 CYS A CA 1
ATOM 3624 C C . CYS A 1 460 ? 4.274 -2.133 -30.552 1.00 55.28 460 CYS A C 1
ATOM 3626 O O . CYS A 1 460 ? 4.147 -3.343 -30.376 1.00 55.28 460 CYS A O 1
ATOM 3628 N N . ALA A 1 461 ? 5.044 -1.381 -29.758 1.00 59.19 461 ALA A N 1
ATOM 3629 C CA . ALA A 1 461 ? 5.681 -1.898 -28.548 1.00 59.19 461 ALA A CA 1
ATOM 3630 C C . ALA A 1 461 ? 4.643 -2.145 -27.438 1.00 59.19 461 ALA A C 1
ATOM 3632 O O . ALA A 1 461 ? 3.554 -1.571 -27.458 1.00 59.19 461 ALA A O 1
ATOM 3633 N N . GLN A 1 462 ? 4.975 -2.994 -26.462 1.00 57.47 462 GLN A N 1
ATOM 3634 C CA . GLN A 1 462 ? 4.198 -3.044 -25.225 1.00 57.47 462 GLN A CA 1
ATOM 3635 C C . GLN A 1 462 ? 4.484 -1.773 -24.425 1.00 57.47 462 GLN A C 1
ATOM 3637 O O . GLN A 1 462 ? 5.638 -1.467 -24.131 1.00 57.47 462 GLN A O 1
ATOM 3642 N N . HIS A 1 463 ? 3.428 -1.022 -24.122 1.00 63.00 463 HIS A N 1
ATOM 3643 C CA . HIS A 1 463 ? 3.511 0.219 -23.361 1.00 63.00 463 HIS A CA 1
ATOM 3644 C C . HIS A 1 463 ? 2.945 -0.023 -21.969 1.00 63.00 463 HIS A C 1
ATOM 3646 O O . HIS A 1 463 ? 1.803 -0.464 -21.845 1.00 63.00 463 HIS A O 1
ATOM 3652 N N . GLU A 1 464 ? 3.719 0.302 -20.935 1.00 62.38 464 GLU A N 1
ATOM 3653 C CA . GLU A 1 464 ? 3.260 0.249 -19.539 1.00 62.38 464 GLU A CA 1
ATOM 3654 C C . GLU A 1 464 ? 2.133 1.266 -19.282 1.00 62.38 464 GLU A C 1
ATOM 3656 O O . GLU A 1 464 ? 1.195 0.991 -18.537 1.00 62.38 464 GLU A O 1
ATOM 3661 N N . SER A 1 465 ? 2.182 2.411 -19.976 1.00 73.06 465 SER A N 1
ATOM 3662 C CA . SER A 1 465 ? 1.234 3.516 -19.827 1.00 73.06 465 SER A CA 1
ATOM 3663 C C . SER A 1 465 ? 0.725 4.025 -21.163 1.00 73.06 465 SER A C 1
ATOM 3665 O O . SER A 1 465 ? 1.500 4.260 -22.094 1.00 73.06 465 SER A O 1
ATOM 3667 N N . SER A 1 466 ? -0.571 4.323 -21.236 1.00 76.50 466 SER A N 1
ATOM 3668 C CA . SER A 1 466 ? -1.177 4.955 -22.408 1.00 76.50 466 SER A CA 1
ATOM 3669 C C . SER A 1 466 ? -0.654 6.369 -22.686 1.00 76.50 466 SER A C 1
ATOM 3671 O O . SER A 1 466 ? -0.717 6.828 -23.827 1.00 76.50 466 SER A O 1
ATOM 3673 N N . ALA A 1 467 ? -0.071 7.049 -21.691 1.00 74.88 467 ALA A N 1
ATOM 3674 C CA . ALA A 1 467 ? 0.488 8.393 -21.858 1.00 74.88 467 ALA A CA 1
ATOM 3675 C C . ALA A 1 467 ? 1.756 8.425 -22.733 1.00 74.88 467 ALA A C 1
ATOM 3677 O O . ALA A 1 467 ? 2.055 9.457 -23.334 1.00 74.88 467 ALA A O 1
ATOM 3678 N N . THR A 1 468 ? 2.466 7.298 -22.852 1.00 73.06 468 THR A N 1
ATOM 3679 C CA . THR A 1 468 ? 3.694 7.180 -23.662 1.00 73.06 468 THR A CA 1
ATOM 3680 C C . THR A 1 468 ? 3.416 7.254 -25.164 1.00 73.06 468 THR A C 1
ATOM 3682 O O . THR A 1 468 ? 4.206 7.824 -25.917 1.00 73.06 468 THR A O 1
ATOM 3685 N N . PHE A 1 469 ? 2.262 6.742 -25.611 1.00 73.69 469 PHE A N 1
ATOM 3686 C CA . PHE A 1 469 ? 1.893 6.712 -27.026 1.00 73.69 469 PHE A CA 1
ATOM 3687 C C . PHE A 1 469 ? 0.716 7.628 -27.387 1.00 73.69 469 PHE A C 1
ATOM 3689 O O . PHE A 1 469 ? 0.661 8.121 -28.516 1.00 73.69 469 PHE A O 1
ATOM 3696 N N . ILE A 1 470 ? -0.196 7.939 -26.457 1.00 78.31 470 ILE A N 1
ATOM 3697 C CA . ILE A 1 470 ? -1.262 8.939 -26.648 1.00 78.31 470 ILE A CA 1
ATOM 3698 C C . ILE A 1 470 ? -0.714 10.331 -26.315 1.00 78.31 470 ILE A C 1
ATOM 3700 O O . ILE A 1 470 ? -1.060 10.957 -25.316 1.00 78.31 470 ILE A O 1
ATOM 3704 N N . THR A 1 471 ? 0.154 10.834 -27.189 1.00 76.50 471 THR A N 1
ATOM 3705 C CA . THR A 1 471 ? 0.798 12.150 -27.042 1.00 76.50 471 THR A CA 1
ATOM 3706 C C . THR A 1 471 ? 0.160 13.202 -27.946 1.00 76.50 471 THR A C 1
ATOM 3708 O O . THR A 1 471 ? -0.527 12.871 -28.918 1.00 76.50 471 THR A O 1
ATOM 3711 N N . GLY A 1 472 ? 0.427 14.486 -27.701 1.00 70.88 472 GLY A N 1
ATOM 3712 C CA . GLY A 1 472 ? 0.011 15.574 -28.592 1.00 70.88 472 GLY A CA 1
ATOM 3713 C C . GLY A 1 472 ? 0.567 15.445 -30.018 1.00 70.88 472 GLY A C 1
ATOM 3714 O O . GLY A 1 472 ? -0.060 15.920 -30.962 1.00 70.88 472 GLY A O 1
ATOM 3715 N N . ALA A 1 473 ? 1.697 14.748 -30.190 1.00 66.75 473 ALA A N 1
ATOM 3716 C CA . ALA A 1 473 ? 2.322 14.478 -31.487 1.00 66.75 473 ALA A CA 1
ATOM 3717 C C . ALA A 1 473 ? 1.785 13.214 -32.187 1.00 66.75 473 ALA A C 1
ATOM 3719 O O . ALA A 1 473 ? 1.877 13.112 -33.408 1.00 66.75 473 ALA A O 1
ATOM 3720 N N . SER A 1 474 ? 1.200 12.266 -31.443 1.00 73.31 474 SER A N 1
ATOM 3721 C CA . SER A 1 474 ? 0.626 11.023 -31.995 1.00 73.31 474 SER A CA 1
ATOM 3722 C C . SER A 1 474 ? -0.576 11.263 -32.914 1.00 73.31 474 SER A C 1
ATOM 3724 O O . SER A 1 474 ? -0.999 10.381 -33.659 1.00 73.31 474 SER A O 1
ATOM 3726 N N . GLY A 1 475 ? -1.183 12.446 -32.808 1.00 71.56 475 GLY A N 1
ATOM 3727 C CA . GLY A 1 475 ? -2.429 12.776 -33.472 1.00 71.56 475 GLY A CA 1
ATOM 3728 C C . GLY A 1 475 ? -3.636 12.033 -32.907 1.00 71.56 475 GLY A C 1
ATOM 3729 O O . GLY A 1 475 ? -4.724 12.294 -33.399 1.00 71.56 475 GLY A O 1
ATOM 3730 N N . LEU A 1 476 ? -3.503 11.159 -31.891 1.00 76.88 476 LEU A N 1
ATOM 3731 C CA . LEU A 1 476 ? -4.572 10.309 -31.334 1.00 76.88 476 LEU A CA 1
ATOM 3732 C C . LEU A 1 476 ? -5.644 11.080 -30.547 1.00 76.88 476 LEU A C 1
ATOM 3734 O O . LEU A 1 476 ? -6.794 10.641 -30.518 1.00 76.88 476 LEU A O 1
ATOM 3738 N N . SER A 1 477 ? -5.342 12.285 -30.067 1.00 80.31 477 SER A N 1
ATOM 3739 C CA . SER A 1 477 ? -6.322 13.238 -29.529 1.00 80.31 477 SER A CA 1
ATOM 3740 C C . SER A 1 477 ? -6.247 14.566 -30.278 1.00 80.31 477 SER A C 1
ATOM 3742 O O . SER A 1 477 ? -5.172 14.982 -30.705 1.00 80.31 477 SER A O 1
ATOM 3744 N N . SER A 1 478 ? -7.380 15.257 -30.425 1.00 81.19 478 SER A N 1
ATOM 3745 C CA . SER A 1 478 ? -7.351 16.675 -30.803 1.00 81.19 478 SER A CA 1
ATOM 3746 C C . SER A 1 478 ? -6.868 17.521 -29.623 1.00 81.19 478 SER A C 1
ATOM 3748 O O . SER A 1 478 ? -6.890 17.061 -28.477 1.00 81.19 478 SER A O 1
ATOM 3750 N N . LYS A 1 479 ? -6.465 18.769 -29.893 1.00 79.94 479 LYS A N 1
ATOM 3751 C CA . LYS A 1 479 ? -6.103 19.730 -28.846 1.00 79.94 479 LYS A CA 1
ATOM 3752 C C . LYS A 1 479 ? -7.261 19.868 -27.855 1.00 79.94 479 LYS A C 1
ATOM 3754 O O . LYS A 1 479 ? -8.379 20.181 -28.260 1.00 79.94 479 LYS A O 1
ATOM 3759 N N . LEU A 1 480 ? -6.977 19.603 -26.584 1.00 83.81 480 LEU A N 1
ATOM 3760 C CA . LEU A 1 480 ? -7.952 19.662 -25.502 1.00 83.81 480 LEU A CA 1
ATOM 3761 C C . LEU A 1 480 ? -7.942 21.045 -24.863 1.00 83.81 480 LEU A C 1
ATOM 3763 O O . LEU A 1 480 ? -6.883 21.628 -24.627 1.00 83.81 480 LEU A O 1
ATOM 3767 N N . SER A 1 481 ? -9.127 21.562 -24.567 1.00 86.69 481 SER A N 1
ATOM 3768 C CA . SER A 1 481 ? -9.303 22.760 -23.757 1.00 86.69 481 SER A CA 1
ATOM 3769 C C . SER A 1 481 ? -9.795 22.403 -22.355 1.00 86.69 481 SER A C 1
ATOM 3771 O O . SER A 1 481 ? -10.427 21.369 -22.138 1.00 86.69 481 SER A O 1
ATOM 3773 N N . HIS A 1 482 ? -9.593 23.313 -21.398 1.00 86.00 482 HIS A N 1
ATOM 3774 C CA . HIS A 1 482 ? -10.185 23.200 -20.060 1.00 86.00 482 HIS A CA 1
ATOM 3775 C C . HIS A 1 482 ? -11.717 23.030 -20.114 1.00 86.00 482 HIS A C 1
ATOM 3777 O O . HIS A 1 482 ? -12.310 22.311 -19.313 1.00 86.00 482 HIS A O 1
ATOM 3783 N N . LYS A 1 483 ? -12.365 23.639 -21.116 1.00 88.06 483 LYS A N 1
ATOM 3784 C CA . LYS A 1 483 ? -13.804 23.498 -21.355 1.00 88.06 483 LYS A CA 1
ATOM 3785 C C . LYS A 1 483 ? -14.189 22.059 -21.710 1.00 88.06 483 LYS A C 1
ATOM 3787 O O . LYS A 1 483 ? -15.220 21.587 -21.240 1.00 88.06 483 LYS A O 1
ATOM 3792 N N . ASP A 1 484 ? -13.382 21.362 -22.507 1.00 87.12 484 ASP A N 1
ATOM 3793 C CA . ASP A 1 484 ? -13.666 19.983 -22.926 1.00 87.12 484 ASP A CA 1
ATOM 3794 C C . ASP A 1 484 ? -13.633 19.015 -21.741 1.00 87.12 484 ASP A C 1
ATOM 3796 O O . ASP A 1 484 ? -14.504 18.154 -21.617 1.00 87.12 484 ASP A O 1
ATOM 3800 N N . TYR A 1 485 ? -12.679 19.221 -20.831 1.00 90.56 485 TYR A N 1
ATOM 3801 C CA . TYR A 1 485 ? -12.594 18.501 -19.564 1.00 90.56 485 TYR A CA 1
ATOM 3802 C C . TYR A 1 485 ? -13.840 18.734 -18.696 1.00 90.56 485 TYR A C 1
ATOM 3804 O O . TYR A 1 485 ? -14.509 17.780 -18.299 1.00 90.56 485 TYR A O 1
ATOM 3812 N N . GLN A 1 486 ? -14.226 19.997 -18.471 1.00 92.88 486 GLN A N 1
ATOM 3813 C CA . GLN A 1 486 ? -15.421 20.317 -17.678 1.00 92.88 486 GLN A CA 1
ATOM 3814 C C . GLN A 1 486 ? -16.706 19.735 -18.288 1.00 92.88 486 GLN A C 1
ATOM 3816 O O . GLN A 1 486 ? -17.558 19.220 -17.561 1.00 92.88 486 GLN A O 1
ATOM 3821 N N . LEU A 1 487 ? -16.853 19.785 -19.617 1.00 93.00 487 LEU A N 1
ATOM 3822 C CA . LEU A 1 487 ? -18.013 19.218 -20.308 1.00 93.00 487 LEU A CA 1
ATOM 3823 C C . LEU A 1 487 ? -18.055 17.695 -20.208 1.00 93.00 487 LEU A C 1
ATOM 3825 O O . LEU A 1 487 ? -19.137 17.144 -20.035 1.00 93.00 487 LEU A O 1
ATOM 3829 N N . TYR A 1 488 ? -16.911 17.012 -20.280 1.00 95.00 488 TYR A N 1
ATOM 3830 C CA . TYR A 1 488 ? -16.870 15.560 -20.126 1.00 95.00 488 TYR A CA 1
ATOM 3831 C C . TYR A 1 488 ? -17.414 15.132 -18.760 1.00 95.00 488 TYR A C 1
ATOM 3833 O O . TYR A 1 488 ? -18.303 14.281 -18.706 1.00 95.00 488 TYR A O 1
ATOM 3841 N N . PHE A 1 489 ? -16.955 15.760 -17.674 1.00 96.12 489 PHE A N 1
ATOM 3842 C CA . PHE A 1 489 ? -17.432 15.433 -16.329 1.00 96.12 489 PHE A CA 1
ATOM 3843 C C . PHE A 1 489 ? -18.882 15.868 -16.092 1.00 96.12 489 PHE A C 1
ATOM 3845 O O . PHE A 1 489 ? -19.643 15.118 -15.481 1.00 96.12 489 PHE A O 1
ATOM 3852 N N . LEU A 1 490 ? -19.317 17.012 -16.635 1.00 97.06 490 LEU A N 1
ATOM 3853 C CA . LEU A 1 490 ? -20.726 17.413 -16.574 1.00 97.06 490 LEU A CA 1
ATOM 3854 C C . LEU A 1 490 ? -21.625 16.392 -17.289 1.00 97.06 490 LEU A C 1
ATOM 3856 O O . LEU A 1 490 ? -22.618 15.933 -16.724 1.00 97.06 490 LEU A O 1
ATOM 3860 N N . TYR A 1 491 ? -21.270 16.003 -18.515 1.00 96.75 491 TYR A N 1
ATOM 3861 C CA . TYR A 1 491 ? -22.040 15.048 -19.310 1.00 96.75 491 TYR A CA 1
ATOM 3862 C C . TYR A 1 491 ? -21.993 13.637 -18.729 1.00 96.75 491 TYR A C 1
ATOM 3864 O O . TYR A 1 491 ? -23.021 12.968 -18.691 1.00 96.75 491 TYR A O 1
ATOM 3872 N N . GLY A 1 492 ? -20.846 13.199 -18.208 1.00 96.75 492 GLY A N 1
ATOM 3873 C CA . GLY A 1 492 ? -20.731 11.950 -17.456 1.00 96.75 492 GLY A CA 1
ATOM 3874 C C . GLY A 1 492 ? -21.624 11.951 -16.213 1.00 96.75 492 GLY A C 1
ATOM 3875 O O . GLY A 1 492 ? -22.350 10.988 -15.978 1.00 96.75 492 GLY A O 1
ATOM 3876 N N . GLY A 1 493 ? -21.669 13.068 -15.479 1.00 97.00 493 GLY A N 1
ATOM 3877 C CA . GLY A 1 493 ? -22.607 13.274 -14.375 1.00 97.00 493 GLY A CA 1
ATOM 3878 C C . GLY A 1 493 ? -24.068 13.169 -14.823 1.00 97.00 493 GLY A C 1
ATOM 3879 O O . GLY A 1 493 ? -24.851 12.469 -14.187 1.00 97.00 493 GLY A O 1
ATOM 3880 N N . MET A 1 494 ? -24.434 13.787 -15.952 1.00 96.88 494 MET A N 1
ATOM 3881 C CA . MET A 1 494 ? -25.778 13.679 -16.541 1.00 96.88 494 MET A CA 1
ATOM 3882 C C . MET A 1 494 ? -26.141 12.252 -16.955 1.00 96.88 494 MET A C 1
ATOM 3884 O O . MET A 1 494 ? -27.263 11.818 -16.704 1.00 96.88 494 MET A O 1
ATOM 3888 N N . ILE A 1 495 ? -25.197 11.513 -17.540 1.00 97.19 495 ILE A N 1
ATOM 3889 C CA . ILE A 1 495 ? -25.367 10.097 -17.875 1.00 97.19 495 ILE A CA 1
ATOM 3890 C C . ILE A 1 495 ? -25.623 9.297 -16.597 1.00 97.19 495 ILE A C 1
ATOM 3892 O O . ILE A 1 495 ? -26.636 8.609 -16.518 1.00 97.19 495 ILE A O 1
ATOM 3896 N N . TYR A 1 496 ? -24.785 9.435 -15.564 1.00 97.38 496 TYR A N 1
ATOM 3897 C CA . TYR A 1 496 ? -24.993 8.740 -14.290 1.00 97.38 496 TYR A CA 1
ATOM 3898 C C . TYR A 1 496 ? -26.324 9.108 -13.618 1.00 97.38 496 TYR A C 1
ATOM 3900 O O . TYR A 1 496 ? -26.978 8.225 -13.068 1.00 97.38 496 TYR A O 1
ATOM 3908 N N . MET A 1 497 ? -26.775 10.366 -13.708 1.00 95.94 497 MET A N 1
ATOM 3909 C CA . MET A 1 497 ? -28.115 10.758 -13.249 1.00 95.94 497 MET A CA 1
ATOM 3910 C C . MET A 1 497 ? -29.222 10.055 -14.043 1.00 95.94 497 MET A C 1
ATOM 3912 O O . MET A 1 497 ? -30.193 9.594 -13.447 1.00 95.94 497 MET A O 1
ATOM 3916 N N . ALA A 1 498 ? -29.078 9.923 -15.364 1.00 94.56 498 ALA A N 1
ATOM 3917 C CA . ALA A 1 498 ? -30.051 9.222 -16.201 1.00 94.56 498 ALA A CA 1
ATOM 3918 C C . ALA A 1 498 ? -30.146 7.724 -15.855 1.00 94.56 498 ALA A C 1
ATOM 3920 O O . ALA A 1 498 ? -31.244 7.170 -15.855 1.00 94.56 498 ALA A O 1
ATOM 3921 N N . VAL A 1 499 ? -29.025 7.086 -15.489 1.00 95.06 499 VAL A N 1
ATOM 3922 C CA . VAL A 1 499 ? -29.001 5.691 -14.993 1.00 95.06 499 VAL A CA 1
ATOM 3923 C C . VAL A 1 499 ? -29.325 5.587 -13.489 1.00 95.06 499 VAL A C 1
ATOM 3925 O O . VAL A 1 499 ? -29.367 4.491 -12.944 1.00 95.06 499 VAL A O 1
ATOM 3928 N N . LYS A 1 500 ? -29.597 6.710 -12.804 1.00 93.12 500 LYS A N 1
ATOM 3929 C CA . LYS A 1 500 ? -29.879 6.801 -11.355 1.00 93.12 500 LYS A CA 1
ATOM 3930 C C . LYS A 1 500 ? -28.737 6.318 -10.443 1.00 93.12 500 LYS A C 1
ATOM 3932 O O . LYS A 1 500 ? -28.955 5.985 -9.281 1.00 93.12 500 LYS A O 1
ATOM 3937 N N . GLU A 1 501 ? -27.502 6.368 -10.933 1.00 93.81 501 GLU A N 1
ATOM 3938 C CA . GLU A 1 501 ? -26.271 6.111 -10.176 1.00 93.81 501 GLU A CA 1
ATOM 3939 C C . GLU A 1 501 ? -25.818 7.382 -9.439 1.00 93.81 501 GLU A C 1
ATOM 3941 O O . GLU A 1 501 ? -24.794 8.004 -9.744 1.00 93.81 501 GLU A O 1
ATOM 3946 N N . TRP A 1 502 ? -26.620 7.811 -8.460 1.00 93.00 502 TRP A N 1
ATOM 3947 C CA . TRP A 1 502 ? -26.489 9.131 -7.834 1.00 93.00 502 TRP A CA 1
ATOM 3948 C C . TRP A 1 502 ? -25.131 9.377 -7.168 1.00 93.00 502 TRP A C 1
ATOM 3950 O O . TRP A 1 502 ? -24.640 10.504 -7.157 1.00 93.00 502 TRP A O 1
ATOM 3960 N N . GLY A 1 503 ? -24.500 8.337 -6.611 1.00 91.81 503 GLY A N 1
ATOM 3961 C CA . GLY A 1 503 ? -23.188 8.466 -5.973 1.00 91.81 503 GLY A CA 1
ATOM 3962 C C . GLY A 1 503 ? -22.086 8.860 -6.954 1.00 91.81 503 GLY A C 1
ATOM 3963 O O . GLY A 1 503 ? -21.331 9.791 -6.678 1.00 91.81 503 GLY A O 1
ATOM 3964 N N . LYS A 1 504 ? -22.048 8.204 -8.117 1.00 93.19 504 LYS A N 1
ATOM 3965 C CA . LYS A 1 504 ? -21.087 8.503 -9.186 1.00 93.19 504 LYS A CA 1
ATOM 3966 C C . LYS A 1 504 ? -21.399 9.843 -9.853 1.00 93.19 504 LYS A C 1
ATOM 3968 O O . LYS A 1 504 ? -20.480 10.612 -10.121 1.00 93.19 504 LYS A O 1
ATOM 3973 N N . ALA A 1 505 ? -22.684 10.168 -10.026 1.00 95.56 505 ALA A N 1
ATOM 3974 C CA . ALA A 1 505 ? -23.112 11.475 -10.524 1.00 95.56 505 ALA A CA 1
ATOM 3975 C C . ALA A 1 505 ? -22.610 12.627 -9.638 1.00 95.56 505 ALA A C 1
ATOM 3977 O O . ALA A 1 505 ? -22.024 13.580 -10.147 1.00 95.56 505 ALA A O 1
ATOM 3978 N N . LEU A 1 506 ? -22.783 12.528 -8.314 1.00 94.31 506 LEU A N 1
ATOM 3979 C CA . LEU A 1 506 ? -22.308 13.548 -7.373 1.00 94.31 506 LEU A CA 1
ATOM 3980 C C . LEU A 1 506 ? -20.790 13.725 -7.417 1.00 94.31 506 LEU A C 1
ATOM 3982 O O . LEU A 1 506 ? -20.320 14.860 -7.384 1.00 94.31 506 LEU A O 1
ATOM 3986 N N . HIS A 1 507 ? -20.037 12.629 -7.525 1.00 92.88 507 HIS A N 1
ATOM 3987 C CA . HIS A 1 507 ? -18.583 12.685 -7.664 1.00 92.88 507 HIS A CA 1
ATOM 3988 C C . HIS A 1 507 ? -18.168 13.443 -8.936 1.00 92.88 507 HIS A C 1
ATOM 3990 O O . HIS A 1 507 ? -17.392 14.393 -8.859 1.00 92.88 507 HIS A O 1
ATOM 3996 N N . PHE A 1 508 ? -18.760 13.100 -10.085 1.00 94.44 508 PHE A N 1
ATOM 3997 C CA . PHE A 1 508 ? -18.488 13.762 -11.367 1.00 94.44 508 PHE A CA 1
ATOM 3998 C C . PHE A 1 508 ? -18.832 15.255 -11.341 1.00 94.44 508 PHE A C 1
ATOM 4000 O O . PHE A 1 508 ? -18.048 16.083 -11.799 1.00 94.44 508 PHE A O 1
ATOM 4007 N N . LEU A 1 509 ? -19.980 15.619 -10.765 1.00 94.81 509 LEU A N 1
ATOM 4008 C CA . LEU A 1 509 ? -20.378 17.019 -10.631 1.00 94.81 509 LEU A CA 1
ATOM 4009 C C . LEU A 1 509 ? -19.450 17.783 -9.674 1.00 94.81 509 LEU A C 1
ATOM 4011 O O . LEU A 1 509 ? -19.103 18.928 -9.955 1.00 94.81 509 LEU A O 1
ATOM 4015 N N . SER A 1 510 ? -18.990 17.147 -8.589 1.00 92.81 510 SER A N 1
ATOM 4016 C CA . SER A 1 510 ? -18.026 17.749 -7.662 1.00 92.81 510 SER A CA 1
ATOM 4017 C C . SER A 1 510 ? -16.701 18.078 -8.349 1.00 92.81 510 SER A C 1
ATOM 4019 O O . SER A 1 510 ? -16.163 19.148 -8.099 1.00 92.81 510 SER A O 1
ATOM 4021 N N . ILE A 1 511 ? -16.202 17.224 -9.251 1.00 92.06 511 ILE A N 1
ATOM 4022 C CA . ILE A 1 511 ? -14.973 17.497 -10.021 1.00 92.06 511 ILE A CA 1
ATOM 4023 C C . ILE A 1 511 ? -15.110 18.793 -10.838 1.00 92.06 511 ILE A C 1
ATOM 4025 O O . ILE A 1 511 ? -14.191 19.615 -10.877 1.00 92.06 511 ILE A O 1
ATOM 4029 N N . VAL A 1 512 ? -16.273 19.017 -11.462 1.00 93.69 512 VAL A N 1
ATOM 4030 C CA . VAL A 1 512 ? -16.528 20.243 -12.236 1.00 93.69 512 VAL A CA 1
ATOM 4031 C C . VAL A 1 512 ? -16.567 21.469 -11.322 1.00 93.69 512 VAL A C 1
ATOM 4033 O O . VAL A 1 512 ? -15.955 22.487 -11.636 1.00 93.69 512 VAL A O 1
ATOM 4036 N N . ILE A 1 513 ? -17.258 21.386 -10.182 1.00 91.44 513 ILE A N 1
ATOM 4037 C CA . ILE A 1 513 ? -17.427 22.526 -9.265 1.00 91.44 513 ILE A CA 1
ATOM 4038 C C . ILE A 1 513 ? -16.109 22.866 -8.543 1.00 91.44 513 ILE A C 1
ATOM 4040 O O . ILE A 1 513 ? -15.844 24.037 -8.280 1.00 91.44 513 ILE A O 1
ATOM 4044 N N . SER A 1 514 ? -15.260 21.872 -8.273 1.00 90.56 514 SER A N 1
ATOM 4045 C CA . SER A 1 514 ? -13.939 22.043 -7.650 1.00 90.56 514 SER A CA 1
ATOM 4046 C C . SER A 1 514 ? -12.828 22.399 -8.651 1.00 90.56 514 SER A C 1
ATOM 4048 O O . SER A 1 514 ? -11.668 22.502 -8.260 1.00 90.56 514 SER A O 1
ATOM 4050 N N . SER A 1 515 ? -13.146 22.595 -9.938 1.00 88.25 515 SER A N 1
ATOM 4051 C CA . SER A 1 515 ? -12.150 22.981 -10.945 1.00 88.25 515 SER A CA 1
ATOM 4052 C C . SER A 1 515 ? -11.511 24.343 -10.608 1.00 88.25 515 SER A C 1
ATOM 4054 O O . SER A 1 515 ? -12.245 25.283 -10.280 1.00 88.25 515 SER A O 1
ATOM 4056 N N . PRO A 1 516 ? -10.175 24.493 -10.716 1.00 85.69 516 PRO A N 1
ATOM 4057 C CA . PRO A 1 516 ? -9.500 25.764 -10.468 1.00 85.69 516 PRO A CA 1
ATOM 4058 C C . PRO A 1 516 ? -10.030 26.889 -11.365 1.00 85.69 516 PRO A C 1
ATOM 4060 O O . PRO A 1 516 ? -10.221 26.709 -12.568 1.00 85.69 516 PRO A O 1
ATOM 4063 N N . VAL A 1 517 ? -10.236 28.073 -10.786 1.00 82.62 517 VAL A N 1
ATOM 4064 C CA . VAL A 1 517 ? -10.619 29.288 -11.519 1.00 82.62 517 VAL A CA 1
ATOM 4065 C C . VAL A 1 517 ? -9.621 30.396 -11.219 1.00 82.62 517 VAL A C 1
ATOM 4067 O O . VAL A 1 517 ? -9.255 30.599 -10.066 1.00 82.62 517 VAL A O 1
ATOM 4070 N N . ILE A 1 518 ? -9.192 31.115 -12.256 1.00 73.44 518 ILE A N 1
ATOM 4071 C CA . ILE A 1 518 ? -8.292 32.267 -12.103 1.00 73.44 518 ILE A CA 1
ATOM 4072 C C . ILE A 1 518 ? -9.122 33.535 -11.856 1.00 73.44 518 ILE A C 1
ATOM 4074 O O . ILE A 1 518 ? -8.956 34.178 -10.830 1.00 73.44 518 ILE A O 1
ATOM 4078 N N . ASN A 1 519 ? -10.071 33.849 -12.750 1.00 70.38 519 ASN A N 1
ATOM 4079 C CA . ASN A 1 519 ? -10.843 35.103 -12.688 1.00 70.38 519 ASN A CA 1
ATOM 4080 C C . ASN A 1 519 ? -12.369 34.922 -12.737 1.00 70.38 519 ASN A C 1
ATOM 4082 O O . ASN A 1 519 ? -13.097 35.655 -12.076 1.00 70.38 519 ASN A O 1
ATOM 4086 N N . SER A 1 520 ? -12.879 33.983 -13.538 1.00 80.31 520 SER A N 1
ATOM 4087 C CA . SER A 1 520 ? -14.317 33.867 -13.815 1.00 80.31 520 SER A CA 1
ATOM 4088 C C . SER A 1 520 ? -14.811 32.431 -13.700 1.00 80.31 520 SER A C 1
ATOM 4090 O O . SER A 1 520 ? -14.197 31.514 -14.246 1.00 80.31 520 SER A O 1
ATOM 4092 N N . VAL A 1 521 ? -15.964 32.253 -13.059 1.00 86.06 521 VAL A N 1
ATOM 4093 C CA . VAL A 1 521 ? -16.662 30.964 -12.967 1.00 86.06 521 VAL A CA 1
ATOM 4094 C C . VAL A 1 521 ? -17.394 30.680 -14.278 1.00 86.06 521 VAL A C 1
ATOM 4096 O O . VAL A 1 521 ? -18.128 31.530 -14.783 1.00 86.06 521 VAL A O 1
ATOM 4099 N N . SER A 1 522 ? -17.199 29.487 -14.844 1.00 90.06 522 SER A N 1
ATOM 4100 C CA . SER A 1 522 ? -17.859 29.103 -16.095 1.00 90.06 522 SER A CA 1
ATOM 4101 C C . SER A 1 522 ? -19.333 28.747 -15.861 1.00 90.06 522 SER A C 1
ATOM 4103 O O . SER A 1 522 ? -19.699 28.188 -14.827 1.00 90.06 522 SER A O 1
ATOM 4105 N N . MET A 1 523 ? -20.198 28.994 -16.851 1.00 89.75 523 MET A N 1
ATOM 4106 C CA . MET A 1 523 ? -21.609 28.573 -16.769 1.00 89.75 523 MET A CA 1
ATOM 4107 C C . MET A 1 523 ? -21.768 27.046 -16.699 1.00 89.75 523 MET A C 1
ATOM 4109 O O . MET A 1 523 ? -22.773 26.555 -16.199 1.00 89.75 523 MET A O 1
ATOM 4113 N N . ILE A 1 524 ? -20.748 26.293 -17.124 1.00 92.56 524 ILE A N 1
ATOM 4114 C CA . ILE A 1 524 ? -20.681 24.833 -16.982 1.00 92.56 524 ILE A CA 1
ATOM 4115 C C . ILE A 1 524 ? -20.596 24.451 -15.496 1.00 92.56 524 ILE A C 1
ATOM 4117 O O . ILE A 1 524 ? -21.291 23.535 -15.065 1.00 92.56 524 ILE A O 1
ATOM 4121 N N . MET A 1 525 ? -19.804 25.181 -14.700 1.00 92.75 525 MET A N 1
ATOM 4122 C CA . MET A 1 525 ? -19.715 24.978 -13.247 1.00 92.75 525 MET A CA 1
ATOM 4123 C C . MET A 1 525 ? -21.023 25.331 -12.541 1.00 92.75 525 MET A C 1
ATOM 4125 O O . MET A 1 525 ? -21.449 24.609 -11.643 1.00 92.75 525 MET A O 1
ATOM 4129 N N . VAL A 1 526 ? -21.689 26.407 -12.971 1.00 93.44 526 VAL A N 1
ATOM 4130 C CA . VAL A 1 526 ? -22.999 26.800 -12.431 1.00 93.44 526 VAL A CA 1
ATOM 4131 C C . VAL A 1 526 ? -24.045 25.722 -12.727 1.00 93.44 526 VAL A C 1
ATOM 4133 O O . VAL A 1 526 ? -24.794 25.334 -11.833 1.00 93.44 526 VAL A O 1
ATOM 4136 N N . GLU A 1 527 ? -24.067 25.186 -13.948 1.00 95.06 527 GLU A N 1
ATOM 4137 C CA . GLU A 1 527 ? -24.981 24.103 -14.319 1.00 95.06 527 GLU A CA 1
ATOM 4138 C C . GLU A 1 527 ? -24.690 22.807 -13.551 1.00 95.06 527 GLU A C 1
ATOM 4140 O O . GLU A 1 527 ? -25.609 22.143 -13.067 1.00 95.06 527 GLU A O 1
ATOM 4145 N N . ALA A 1 528 ? -23.407 22.479 -13.365 1.00 95.50 528 ALA A N 1
ATOM 4146 C CA . ALA A 1 528 ? -22.995 21.363 -12.525 1.00 95.50 528 ALA A CA 1
ATOM 4147 C C . ALA A 1 528 ? -23.463 21.547 -11.074 1.00 95.50 528 ALA A C 1
ATOM 4149 O O . ALA A 1 528 ? -23.974 20.602 -10.481 1.00 95.50 528 ALA A O 1
ATOM 4150 N N . TYR A 1 529 ? -23.358 22.760 -10.522 1.00 94.75 529 TYR A N 1
ATOM 4151 C CA . TYR A 1 529 ? -23.799 23.081 -9.164 1.00 94.75 529 TYR A CA 1
ATOM 4152 C C . TYR A 1 529 ? -25.314 22.930 -8.982 1.00 94.75 529 TYR A C 1
ATOM 4154 O O . TYR A 1 529 ? -25.759 22.295 -8.025 1.00 94.75 529 TYR A O 1
ATOM 4162 N N . LYS A 1 530 ? -26.117 23.436 -9.927 1.00 96.19 530 LYS A N 1
ATOM 4163 C CA . LYS A 1 530 ? -27.581 23.256 -9.931 1.00 96.19 530 LYS A CA 1
ATOM 4164 C C . LYS A 1 530 ? -27.963 21.772 -9.924 1.00 96.19 530 LYS A C 1
ATOM 4166 O O . LYS A 1 530 ? -28.743 21.329 -9.081 1.00 96.19 530 LYS A O 1
ATOM 4171 N N . LYS A 1 531 ? -27.365 20.982 -10.822 1.00 96.31 531 LYS A N 1
ATOM 4172 C CA . LYS A 1 531 ? -27.584 19.528 -10.909 1.00 96.31 531 LYS A CA 1
ATOM 4173 C C . LYS A 1 531 ? -27.070 18.787 -9.673 1.00 96.31 531 LYS A C 1
ATOM 4175 O O . LYS A 1 531 ? -27.698 17.827 -9.238 1.00 96.31 531 LYS A O 1
ATOM 4180 N N . TRP A 1 532 ? -25.978 19.253 -9.073 1.00 95.56 532 TRP A N 1
ATOM 4181 C CA . TRP A 1 532 ? -25.413 18.687 -7.850 1.00 95.56 532 TRP A CA 1
ATOM 4182 C C . TRP A 1 532 ? -26.340 18.888 -6.647 1.00 95.56 532 TRP A C 1
ATOM 4184 O O . TRP A 1 532 ? -26.511 17.954 -5.864 1.00 95.56 532 TRP A O 1
ATOM 4194 N N . ILE A 1 533 ? -27.010 20.043 -6.538 1.00 95.31 533 ILE A N 1
ATOM 4195 C CA . ILE A 1 533 ? -28.058 20.275 -5.530 1.00 95.31 533 ILE A CA 1
ATOM 4196 C C . ILE A 1 533 ? -29.172 19.234 -5.684 1.00 95.31 533 ILE A C 1
ATOM 4198 O O . ILE A 1 533 ? -29.491 18.529 -4.728 1.00 95.31 533 ILE A O 1
ATOM 4202 N N . LEU A 1 534 ? -29.729 19.091 -6.892 1.00 96.19 534 LEU A N 1
ATOM 4203 C CA . LEU A 1 534 ? -30.828 18.153 -7.145 1.00 96.19 534 LEU A CA 1
ATOM 4204 C C . LEU A 1 534 ? -30.415 16.700 -6.880 1.00 96.19 534 LEU A C 1
ATOM 4206 O O . LEU A 1 534 ? -31.124 15.972 -6.189 1.00 96.19 534 LEU A O 1
ATOM 4210 N N . ALA A 1 535 ? -29.245 16.285 -7.372 1.00 95.50 535 ALA A N 1
ATOM 4211 C CA . ALA A 1 535 ? -28.711 14.946 -7.141 1.00 95.50 535 ALA A CA 1
ATOM 4212 C C . ALA A 1 535 ? -28.431 14.675 -5.650 1.00 95.50 535 ALA A C 1
ATOM 4214 O O . ALA A 1 535 ? -28.628 13.550 -5.190 1.00 95.50 535 ALA A O 1
ATOM 4215 N N . SER A 1 536 ? -28.018 15.692 -4.883 1.00 93.62 536 SER A N 1
ATOM 4216 C CA . SER A 1 536 ? -27.774 15.566 -3.438 1.00 93.62 536 SER A CA 1
ATOM 4217 C C . SER A 1 536 ? -29.076 15.327 -2.683 1.00 93.62 536 SER A C 1
ATOM 4219 O O . SER A 1 536 ? -29.149 14.401 -1.878 1.00 93.62 536 SER A O 1
ATOM 4221 N N . LEU A 1 537 ? -30.129 16.085 -3.007 1.00 93.44 537 LEU A N 1
ATOM 4222 C CA . LEU A 1 537 ? -31.462 15.881 -2.436 1.00 93.44 537 LEU A CA 1
ATOM 4223 C C . LEU A 1 537 ? -32.019 14.495 -2.789 1.00 93.44 537 LEU A C 1
ATOM 4225 O O . LEU A 1 537 ? -32.533 13.799 -1.920 1.00 93.44 537 LEU A O 1
ATOM 4229 N N . LEU A 1 538 ? -31.861 14.053 -4.041 1.00 93.12 538 LEU A N 1
ATOM 4230 C CA . LEU A 1 538 ? -32.335 12.741 -4.492 1.00 93.12 538 LEU A CA 1
ATOM 4231 C C . LEU A 1 538 ? -31.616 11.581 -3.796 1.00 93.12 538 LEU A C 1
ATOM 4233 O O . LEU A 1 538 ? -32.267 10.608 -3.411 1.00 93.12 538 LEU A O 1
ATOM 4237 N N . LYS A 1 539 ? -30.295 11.680 -3.610 1.00 91.19 539 LYS A N 1
ATOM 4238 C CA . LYS A 1 539 ? -29.490 10.623 -2.987 1.00 91.19 539 LYS A CA 1
ATOM 4239 C C . LYS A 1 539 ? -29.588 10.617 -1.465 1.00 91.19 539 LYS A C 1
ATOM 4241 O O . LYS A 1 539 ? -29.830 9.568 -0.879 1.00 91.19 539 LYS A O 1
ATOM 4246 N N . ASN A 1 540 ? -29.343 11.765 -0.842 1.00 87.81 540 ASN A N 1
ATOM 4247 C CA . ASN A 1 540 ? -29.043 11.864 0.587 1.00 87.81 540 ASN A CA 1
ATOM 4248 C C . ASN A 1 540 ? -30.172 12.524 1.390 1.00 87.81 540 ASN A C 1
ATOM 4250 O O . ASN A 1 540 ? -30.128 12.490 2.615 1.00 87.81 540 ASN A O 1
ATOM 4254 N N . GLY A 1 541 ? -31.146 13.157 0.726 1.00 86.62 541 GLY A N 1
ATOM 4255 C CA . GLY A 1 541 ? -32.192 13.954 1.379 1.00 86.62 541 GLY A CA 1
ATOM 4256 C C . GLY A 1 541 ? -31.699 15.303 1.917 1.00 86.62 541 GLY A C 1
ATOM 4257 O O . GLY A 1 541 ? -32.484 16.111 2.403 1.00 86.62 541 GLY A O 1
ATOM 4258 N N . GLU A 1 542 ? -30.403 15.582 1.801 1.00 86.69 542 GLU A N 1
ATOM 4259 C CA . GLU A 1 542 ? -29.767 16.817 2.238 1.00 86.69 542 GLU A CA 1
ATOM 4260 C C . GLU A 1 542 ? -28.587 17.176 1.331 1.00 86.69 542 GLU A C 1
ATOM 4262 O O . GLU A 1 542 ? -28.087 16.355 0.556 1.00 86.69 542 GLU A O 1
ATOM 4267 N N . LEU A 1 543 ? -28.136 18.427 1.418 1.00 86.75 543 LEU A N 1
ATOM 4268 C CA . LEU A 1 543 ? -26.942 18.868 0.709 1.00 86.75 543 LEU A CA 1
ATOM 4269 C C . LEU A 1 543 ? -25.707 18.280 1.395 1.00 86.75 543 LEU A C 1
ATOM 4271 O O . LEU A 1 543 ? -25.426 18.600 2.548 1.00 86.75 543 LEU A O 1
ATOM 4275 N N . SER A 1 544 ? -24.960 17.441 0.683 1.00 74.62 544 SER A N 1
ATOM 4276 C CA . SER A 1 544 ? -23.643 16.993 1.144 1.00 74.62 544 SER A CA 1
ATOM 4277 C C . SER A 1 544 ? -22.643 18.141 1.102 1.00 74.62 544 SER A C 1
ATOM 4279 O O . SER A 1 544 ? -22.809 19.070 0.328 1.00 74.62 544 SER A O 1
ATOM 4281 N N . THR A 1 545 ? -21.572 18.102 1.882 1.00 67.62 545 THR A N 1
ATOM 4282 C CA . THR A 1 545 ? -20.470 19.053 1.706 1.00 67.62 545 THR A CA 1
ATOM 4283 C C . THR A 1 545 ? -19.611 18.601 0.519 1.00 67.62 545 THR A C 1
ATOM 4285 O O . THR A 1 545 ? -19.025 17.519 0.576 1.00 67.62 545 THR A O 1
ATOM 4288 N N . PRO A 1 546 ? -19.525 19.363 -0.587 1.00 63.91 546 PRO A N 1
ATOM 4289 C CA . PRO A 1 546 ? -18.551 19.052 -1.626 1.00 63.91 546 PRO A CA 1
ATOM 4290 C C . PRO A 1 546 ? -17.132 19.280 -1.078 1.00 63.91 546 PRO A C 1
ATOM 4292 O O . PRO A 1 546 ? -16.912 20.210 -0.300 1.00 63.91 546 PRO A O 1
ATOM 4295 N N . GLY A 1 547 ? -16.159 18.461 -1.482 1.00 64.69 547 GLY A N 1
ATOM 4296 C CA . GLY A 1 547 ? -14.755 18.663 -1.101 1.00 64.69 547 GLY A CA 1
ATOM 4297 C C . GLY A 1 547 ? -14.145 19.934 -1.717 1.00 64.69 547 GLY A C 1
ATOM 4298 O O . GLY A 1 547 ? -14.586 20.368 -2.774 1.00 64.69 547 GLY A O 1
ATOM 4299 N N . MET A 1 548 ? -13.132 20.519 -1.061 1.00 69.81 548 MET A N 1
ATOM 4300 C CA . MET A 1 548 ? -12.195 21.558 -1.557 1.00 69.81 548 MET A CA 1
ATOM 4301 C C . MET A 1 548 ? -12.736 22.547 -2.635 1.00 69.81 548 MET A C 1
ATOM 4303 O O . MET A 1 548 ? -12.080 22.768 -3.650 1.00 69.81 548 MET A O 1
ATOM 4307 N N . ILE A 1 549 ? -13.916 23.166 -2.456 1.00 82.31 549 ILE A N 1
ATOM 4308 C CA . ILE A 1 549 ? -14.381 24.263 -3.338 1.00 82.31 549 ILE A CA 1
ATOM 4309 C C . ILE A 1 549 ? -13.876 25.603 -2.797 1.00 82.31 549 ILE A C 1
ATOM 4311 O O . ILE A 1 549 ? -14.037 25.909 -1.615 1.00 82.31 549 ILE A O 1
ATOM 4315 N N . THR A 1 550 ? -13.336 26.455 -3.671 1.00 82.62 550 THR A N 1
ATOM 4316 C CA . THR A 1 550 ? -12.913 27.807 -3.284 1.00 82.62 550 THR A CA 1
ATOM 4317 C C . THR A 1 550 ? -14.105 28.693 -2.899 1.00 82.62 550 THR A C 1
ATOM 4319 O O . THR A 1 550 ? -15.174 28.676 -3.519 1.00 82.62 550 THR A O 1
ATOM 4322 N N . SER A 1 551 ? -13.919 29.546 -1.890 1.00 83.38 551 SER A N 1
ATOM 4323 C CA . SER A 1 551 ? -14.975 30.436 -1.378 1.00 83.38 551 SER A CA 1
ATOM 4324 C C . SER A 1 551 ? -15.521 31.412 -2.431 1.00 83.38 551 SER A C 1
ATOM 4326 O O . SER A 1 551 ? -16.669 31.850 -2.344 1.00 83.38 551 SER A O 1
ATOM 4328 N N . HIS A 1 552 ? -14.715 31.773 -3.435 1.00 85.00 552 HIS A N 1
ATOM 4329 C CA . HIS A 1 552 ? -15.149 32.599 -4.559 1.00 85.00 552 HIS A CA 1
ATOM 4330 C C . HIS A 1 552 ? -16.131 31.854 -5.474 1.00 85.00 552 HIS A C 1
ATOM 4332 O O . HIS A 1 552 ? -17.229 32.359 -5.712 1.00 85.00 552 HIS A O 1
ATOM 4338 N N . VAL A 1 553 ? -15.784 30.637 -5.914 1.00 85.56 553 VAL A N 1
ATOM 4339 C CA . VAL A 1 553 ? -16.644 29.804 -6.775 1.00 85.56 553 VAL A CA 1
ATOM 4340 C C . VAL A 1 553 ? -17.982 29.539 -6.103 1.00 85.56 553 VAL A C 1
ATOM 4342 O O . VAL A 1 553 ? -19.031 29.704 -6.725 1.00 85.56 553 VAL A O 1
ATOM 4345 N N . MET A 1 554 ? -17.945 29.192 -4.817 1.00 88.06 554 MET A N 1
ATOM 4346 C CA . MET A 1 554 ? -19.143 28.905 -4.036 1.00 88.06 554 MET A CA 1
ATOM 4347 C C . MET A 1 554 ? -20.088 30.111 -3.980 1.00 88.06 554 MET A C 1
ATOM 4349 O O . MET A 1 554 ? -21.267 29.972 -4.293 1.00 88.06 554 MET A O 1
ATOM 4353 N N . ARG A 1 555 ? -19.578 31.320 -3.699 1.00 88.81 555 ARG A N 1
ATOM 4354 C CA . ARG A 1 555 ? -20.396 32.549 -3.683 1.00 88.81 555 ARG A CA 1
ATOM 4355 C C . ARG A 1 555 ? -21.057 32.843 -5.031 1.00 88.81 555 ARG A C 1
ATOM 4357 O O . ARG A 1 555 ? -22.224 33.228 -5.062 1.00 88.81 555 ARG A O 1
ATOM 4364 N N . VAL A 1 556 ? -20.331 32.669 -6.135 1.00 89.06 556 VAL A N 1
ATOM 4365 C CA . VAL A 1 556 ? -20.858 32.925 -7.487 1.00 89.06 556 VAL A CA 1
ATOM 4366 C C . VAL A 1 556 ? -21.888 31.867 -7.891 1.00 89.06 556 VAL A C 1
ATOM 4368 O O . VAL A 1 556 ? -22.958 32.206 -8.388 1.00 89.06 556 VAL A O 1
ATOM 4371 N N . CYS A 1 557 ? -21.621 30.587 -7.633 1.00 89.56 557 CYS A N 1
ATOM 4372 C CA . CYS A 1 557 ? -22.583 29.524 -7.923 1.00 89.56 557 CYS A CA 1
ATOM 4373 C C . CYS A 1 557 ? -23.860 29.691 -7.089 1.00 89.56 557 CYS A C 1
ATOM 4375 O O . CYS A 1 557 ? -24.961 29.569 -7.621 1.00 89.56 557 CYS A O 1
ATOM 4377 N N . GLN A 1 558 ? -23.732 30.052 -5.809 1.00 91.56 558 GLN A N 1
ATOM 4378 C CA . GLN A 1 558 ? -24.881 30.309 -4.945 1.00 91.56 558 GLN A CA 1
ATOM 4379 C C . GLN A 1 558 ? -25.711 31.511 -5.394 1.00 91.56 558 GLN A C 1
ATOM 4381 O O . GLN A 1 558 ? -26.941 31.462 -5.346 1.00 91.56 558 GLN A O 1
ATOM 4386 N N . SER A 1 559 ? -25.066 32.589 -5.849 1.00 93.06 559 SER A N 1
ATOM 4387 C CA . SER A 1 559 ? -25.785 33.777 -6.312 1.00 93.06 559 SER A CA 1
ATOM 4388 C C . SER A 1 559 ? -26.584 33.514 -7.593 1.00 93.06 559 SER A C 1
ATOM 4390 O O . SER A 1 559 ? -27.661 34.090 -7.753 1.00 93.06 559 SER A O 1
ATOM 4392 N N . LEU A 1 560 ? -26.097 32.614 -8.455 1.00 91.94 560 LEU A N 1
ATOM 4393 C CA . LEU A 1 560 ? -26.728 32.229 -9.721 1.00 91.94 560 LEU A CA 1
ATOM 4394 C C . LEU A 1 560 ? -27.710 31.051 -9.594 1.00 91.94 560 LEU A C 1
ATOM 4396 O O . LEU A 1 560 ? -28.570 30.880 -10.453 1.00 91.94 560 LEU A O 1
ATOM 4400 N N . ALA A 1 561 ? -27.625 30.257 -8.523 1.00 93.94 561 ALA A N 1
ATOM 4401 C CA . ALA A 1 561 ? -28.489 29.100 -8.270 1.00 93.94 561 ALA A CA 1
ATOM 4402 C C . ALA A 1 561 ? -29.490 29.321 -7.117 1.00 93.94 561 ALA A C 1
ATOM 4404 O O . ALA A 1 561 ? -29.961 28.356 -6.513 1.00 93.94 561 ALA A O 1
ATOM 4405 N N . LYS A 1 562 ? -29.848 30.577 -6.808 1.00 95.38 562 LYS A N 1
ATOM 4406 C CA . LYS A 1 562 ? -30.772 30.923 -5.706 1.00 95.38 562 LYS A CA 1
ATOM 4407 C C . LYS A 1 562 ? -32.070 30.097 -5.685 1.00 95.38 562 LYS A C 1
ATOM 4409 O O . LYS A 1 562 ? -32.394 29.606 -4.605 1.00 95.38 562 LYS A O 1
ATOM 4414 N N . PRO A 1 563 ? -32.780 29.875 -6.814 1.00 95.94 563 PRO A N 1
ATOM 4415 C CA . PRO A 1 563 ? -33.993 29.055 -6.803 1.00 95.94 563 PRO A CA 1
ATOM 4416 C C . PRO A 1 563 ? -33.735 27.610 -6.354 1.00 95.94 563 PRO A C 1
ATOM 4418 O O . PRO A 1 563 ? -34.503 27.055 -5.575 1.00 95.94 563 PRO A O 1
ATOM 4421 N N . TYR A 1 564 ? -32.616 27.011 -6.771 1.00 96.25 564 TYR A N 1
ATOM 4422 C CA . TYR A 1 564 ? -32.233 25.649 -6.377 1.00 96.25 564 TYR A CA 1
ATOM 4423 C C . TYR A 1 564 ? -31.893 25.558 -4.884 1.00 96.25 564 TYR A C 1
ATOM 4425 O O . TYR A 1 564 ? -32.211 24.569 -4.229 1.00 96.25 564 TYR A O 1
ATOM 4433 N N . ILE A 1 565 ? -31.274 26.600 -4.322 1.00 94.56 565 ILE A N 1
ATOM 4434 C CA . ILE A 1 565 ? -30.981 26.677 -2.883 1.00 94.56 565 ILE A CA 1
ATOM 4435 C C . ILE A 1 565 ? -32.269 26.848 -2.076 1.00 94.56 565 ILE A C 1
ATOM 4437 O O . ILE A 1 565 ? -32.433 26.196 -1.046 1.00 94.56 565 ILE A O 1
ATOM 4441 N N . ALA A 1 566 ? -33.194 27.695 -2.538 1.00 94.44 566 ALA A N 1
ATOM 4442 C CA . ALA A 1 566 ? -34.505 27.854 -1.913 1.00 94.44 566 ALA A CA 1
ATOM 4443 C C . ALA A 1 566 ? -35.273 26.523 -1.894 1.00 94.44 566 ALA A C 1
ATOM 4445 O O . ALA A 1 566 ? -35.756 26.116 -0.837 1.00 94.44 566 ALA A O 1
ATOM 4446 N N . LEU A 1 567 ? -35.262 25.792 -3.015 1.00 95.56 567 LEU A N 1
ATOM 4447 C CA . LEU A 1 567 ? -35.813 24.441 -3.125 1.00 95.56 567 LEU A CA 1
ATOM 4448 C C . LEU A 1 567 ? -35.179 23.476 -2.105 1.00 95.56 567 LEU A C 1
ATOM 4450 O O . LEU A 1 567 ? -35.895 22.789 -1.379 1.00 95.56 567 LEU A O 1
ATOM 4454 N N . ALA A 1 568 ? -33.846 23.449 -2.002 1.00 94.25 568 ALA A N 1
ATOM 4455 C CA . ALA A 1 568 ? -33.136 22.590 -1.052 1.00 94.25 568 ALA A CA 1
ATOM 4456 C C . ALA A 1 568 ? -33.449 22.931 0.413 1.00 94.25 568 ALA A C 1
ATOM 4458 O O . ALA A 1 568 ? -33.634 22.036 1.239 1.00 94.25 568 ALA A O 1
ATOM 4459 N N . ASN A 1 569 ? -33.558 24.219 0.741 1.00 93.00 569 ASN A N 1
ATOM 4460 C CA . ASN A 1 569 ? -33.941 24.672 2.076 1.00 93.00 569 ASN A CA 1
ATOM 4461 C C . ASN A 1 569 ? -35.395 24.302 2.405 1.00 93.00 569 ASN A C 1
ATOM 4463 O O . ASN A 1 569 ? -35.677 23.874 3.525 1.00 93.00 569 ASN A O 1
ATOM 4467 N N . ALA A 1 570 ? -36.314 24.427 1.441 1.00 92.06 570 ALA A N 1
ATOM 4468 C CA . ALA A 1 570 ? -37.703 24.004 1.601 1.00 92.06 570 ALA A CA 1
ATOM 4469 C C . ALA A 1 570 ? -37.803 22.487 1.819 1.00 92.06 570 ALA A C 1
ATOM 4471 O O . ALA A 1 570 ? -38.487 22.057 2.748 1.00 92.06 570 ALA A O 1
ATOM 4472 N N . PHE A 1 571 ? -37.042 21.696 1.056 1.00 92.00 571 PHE A N 1
ATOM 4473 C CA . PHE A 1 571 ? -36.931 20.247 1.236 1.00 92.00 571 PHE A CA 1
ATOM 4474 C C . PHE A 1 571 ? -36.443 19.897 2.649 1.00 92.00 571 PHE A C 1
ATOM 4476 O O . PHE A 1 571 ? -37.102 19.148 3.367 1.00 92.00 571 PHE A O 1
ATOM 4483 N N . LYS A 1 572 ? -35.340 20.515 3.096 1.00 89.44 572 LYS A N 1
ATOM 4484 C CA . LYS A 1 572 ? -34.772 20.302 4.437 1.00 89.44 572 LYS A CA 1
ATOM 4485 C C . LYS A 1 572 ? -35.721 20.715 5.565 1.00 89.44 572 LYS A C 1
ATOM 4487 O O . LYS A 1 572 ? -35.686 20.120 6.635 1.00 89.44 572 LYS A O 1
ATOM 4492 N N . SER A 1 573 ? -36.565 21.723 5.345 1.00 86.44 573 SER A N 1
ATOM 4493 C CA . SER A 1 573 ? -37.525 22.182 6.356 1.00 86.44 573 SER A CA 1
ATOM 4494 C C . SER A 1 573 ? -38.668 21.197 6.631 1.00 86.44 573 SER A C 1
ATOM 4496 O O . SER A 1 573 ? -39.439 21.425 7.558 1.00 86.44 573 SER A O 1
ATOM 4498 N N . GLY A 1 574 ? -38.807 20.131 5.830 1.00 83.44 574 GLY A N 1
ATOM 4499 C CA . GLY A 1 574 ? -39.844 19.117 6.023 1.00 83.44 574 GLY A CA 1
ATOM 4500 C C . GLY A 1 574 ? -41.264 19.594 5.699 1.00 83.44 574 GLY A C 1
ATOM 4501 O O . GLY A 1 574 ? -42.225 18.922 6.057 1.00 83.44 574 GLY A O 1
ATOM 4502 N N . ASN A 1 575 ? -41.425 20.724 5.000 1.00 84.50 575 ASN A N 1
ATOM 4503 C CA . ASN A 1 575 ? -42.733 21.264 4.626 1.00 84.50 575 ASN A CA 1
ATOM 4504 C C . ASN A 1 575 ? -43.014 21.083 3.121 1.00 84.50 575 ASN A C 1
ATOM 4506 O O . ASN A 1 575 ? -42.492 21.827 2.287 1.00 84.50 575 ASN A O 1
ATOM 4510 N N . LEU A 1 576 ? -43.891 20.129 2.784 1.00 85.56 576 LEU A N 1
ATOM 4511 C CA . LEU A 1 576 ? -44.277 19.814 1.402 1.00 85.56 576 LEU A CA 1
ATOM 4512 C C . LEU A 1 576 ? -45.003 20.969 0.694 1.00 85.56 576 LEU A C 1
ATOM 4514 O O . LEU A 1 576 ? -44.780 21.194 -0.492 1.00 85.56 576 LEU A O 1
ATOM 4518 N N . GLN A 1 577 ? -45.856 21.722 1.397 1.00 86.69 577 GLN A N 1
ATOM 4519 C CA . GLN A 1 577 ? -46.565 22.862 0.801 1.00 86.69 577 GLN A CA 1
ATOM 4520 C C . GLN A 1 577 ? -45.581 23.957 0.394 1.00 86.69 577 GLN A C 1
ATOM 4522 O O . GLN A 1 577 ? -45.652 24.480 -0.718 1.00 86.69 577 GLN A O 1
ATOM 4527 N N . ARG A 1 578 ? -44.617 24.250 1.274 1.00 89.12 578 ARG A N 1
ATOM 4528 C CA . ARG A 1 578 ? -43.526 25.174 0.977 1.00 89.12 578 ARG A CA 1
ATOM 4529 C C . ARG A 1 578 ? -42.698 24.667 -0.201 1.00 89.12 578 ARG A C 1
ATOM 4531 O O . ARG A 1 578 ? -42.456 25.435 -1.123 1.00 89.12 578 ARG A O 1
ATOM 4538 N N . LEU A 1 579 ? -42.328 23.386 -0.214 1.00 91.44 579 LEU A N 1
ATOM 4539 C CA . LEU A 1 579 ? -41.596 22.783 -1.330 1.00 91.44 579 LEU A CA 1
ATOM 4540 C C . LEU A 1 579 ? -42.343 22.954 -2.663 1.00 91.44 579 LEU A C 1
ATOM 4542 O O . LEU A 1 579 ? -41.761 23.456 -3.618 1.00 91.44 579 LEU A O 1
ATOM 4546 N N . ASN A 1 580 ? -43.633 22.616 -2.712 1.00 92.44 580 ASN A N 1
ATOM 4547 C CA . ASN A 1 580 ? -44.453 22.767 -3.916 1.00 92.44 580 ASN A CA 1
ATOM 4548 C C . ASN A 1 580 ? -44.600 24.236 -4.340 1.00 92.44 580 ASN A C 1
ATOM 4550 O O . ASN A 1 580 ? -44.550 24.534 -5.530 1.00 92.44 580 ASN A O 1
ATOM 4554 N N . SER A 1 581 ? -44.722 25.164 -3.385 1.00 93.44 581 SER A N 1
ATOM 4555 C CA . SER A 1 581 ? -44.775 26.597 -3.693 1.00 93.44 581 SER A CA 1
ATOM 4556 C C . SER A 1 581 ? -43.479 27.102 -4.338 1.00 93.44 581 SER A C 1
ATOM 4558 O O . SER A 1 581 ? -43.541 27.803 -5.342 1.00 93.44 581 SER A O 1
ATOM 4560 N N . GLU A 1 582 ? -42.311 26.685 -3.837 1.00 93.44 582 GLU A N 1
ATOM 4561 C CA . GLU A 1 582 ? -41.010 27.037 -4.427 1.00 93.44 582 GLU A CA 1
ATOM 4562 C C . GLU A 1 582 ? -40.836 26.422 -5.827 1.00 93.44 582 GLU A C 1
ATOM 4564 O O . GLU A 1 582 ? -40.293 27.065 -6.727 1.00 93.44 582 GLU A O 1
ATOM 4569 N N . VAL A 1 583 ? -41.337 25.196 -6.043 1.00 94.88 583 VAL A N 1
ATOM 4570 C CA . VAL A 1 583 ? -41.333 24.542 -7.363 1.00 94.88 583 VAL A CA 1
ATOM 4571 C C . VAL A 1 583 ? -42.160 25.336 -8.372 1.00 94.88 583 VAL A C 1
ATOM 4573 O O . VAL A 1 583 ? -41.661 25.603 -9.465 1.00 94.88 583 VAL A O 1
ATOM 4576 N N . GLU A 1 584 ? -43.378 25.749 -8.017 1.00 94.94 584 GLU A N 1
ATOM 4577 C CA . GLU A 1 584 ? -44.242 26.516 -8.922 1.00 94.94 584 GLU A CA 1
ATOM 4578 C C . GLU A 1 584 ? -43.701 27.928 -9.184 1.00 94.94 584 GLU A C 1
ATOM 4580 O O . GLU A 1 584 ? -43.686 28.375 -10.331 1.00 94.94 584 GLU A O 1
ATOM 4585 N N . VAL A 1 585 ? -43.187 28.615 -8.156 1.00 95.12 585 VAL A N 1
ATOM 4586 C CA . VAL A 1 585 ? -42.619 29.971 -8.289 1.00 95.12 585 VAL A CA 1
ATOM 4587 C C . VAL A 1 585 ? -41.434 29.994 -9.257 1.00 95.12 585 VAL A C 1
ATOM 4589 O O . VAL A 1 585 ? -41.306 30.917 -10.062 1.00 95.12 585 VAL A O 1
ATOM 4592 N N . ALA A 1 586 ? -40.572 28.980 -9.209 1.00 94.25 586 ALA A N 1
ATOM 4593 C CA . ALA A 1 586 ? -39.370 28.911 -10.035 1.00 94.25 586 ALA A CA 1
ATOM 4594 C C . ALA A 1 586 ? -39.520 28.038 -11.296 1.00 94.25 586 ALA A C 1
ATOM 4596 O O . ALA A 1 586 ? -38.533 27.804 -11.994 1.00 94.25 586 ALA A O 1
ATOM 4597 N N . LYS A 1 587 ? -40.746 27.631 -11.656 1.00 94.75 587 LYS A N 1
ATOM 4598 C CA . LYS A 1 587 ? -41.059 26.869 -12.878 1.00 94.75 587 LYS A CA 1
ATOM 4599 C C . LYS A 1 587 ? -40.368 27.357 -14.162 1.00 94.75 587 LYS A C 1
ATOM 4601 O O . LYS A 1 587 ? -39.705 26.536 -14.797 1.00 94.75 587 LYS A O 1
ATOM 4606 N N . PRO A 1 588 ? -40.401 28.659 -14.522 1.00 95.00 588 PRO A N 1
ATOM 4607 C CA . PRO A 1 588 ? -39.717 29.133 -15.728 1.00 95.00 588 PRO A CA 1
ATOM 4608 C C . PRO A 1 588 ? -38.194 28.931 -15.682 1.00 95.00 588 PRO A C 1
ATOM 4610 O O . PRO A 1 588 ? -37.565 28.775 -16.726 1.00 95.00 588 PRO A O 1
ATOM 4613 N N . VAL A 1 589 ? -37.590 28.904 -14.488 1.00 94.94 589 VAL A N 1
ATOM 4614 C CA . VAL A 1 589 ? -36.153 28.642 -14.318 1.00 94.94 589 VAL A CA 1
ATOM 4615 C C . VAL A 1 589 ? -35.844 27.169 -14.579 1.00 94.94 589 VAL A C 1
ATOM 4617 O O . VAL A 1 589 ? -34.870 26.866 -15.265 1.00 94.94 589 VAL A O 1
ATOM 4620 N N . TRP A 1 590 ? -36.679 26.250 -14.085 1.00 94.75 590 TRP A N 1
ATOM 4621 C CA . TRP A 1 590 ? -36.490 24.810 -14.296 1.00 94.75 590 TRP A CA 1
ATOM 4622 C C . TRP A 1 590 ? -36.604 24.416 -15.766 1.00 94.75 590 TRP A C 1
ATOM 4624 O O . TRP A 1 590 ? -35.840 23.564 -16.226 1.00 94.75 590 TRP A O 1
ATOM 4634 N N . ASP A 1 591 ? -37.546 25.035 -16.480 1.00 93.25 591 ASP A N 1
ATOM 4635 C CA . ASP A 1 591 ? -37.775 24.802 -17.905 1.00 93.25 591 ASP A CA 1
ATOM 4636 C C . ASP A 1 591 ? -36.622 25.370 -18.741 1.00 93.25 591 ASP A C 1
ATOM 4638 O O . ASP A 1 591 ? -36.069 24.670 -19.588 1.00 93.25 591 ASP A O 1
ATOM 4642 N N . MET A 1 592 ? -36.182 26.599 -18.440 1.00 93.62 592 MET A N 1
ATOM 4643 C CA . MET A 1 592 ? -35.026 27.222 -19.094 1.00 93.62 592 MET A CA 1
ATOM 4644 C C . MET A 1 592 ? -33.737 26.408 -18.892 1.00 93.62 592 MET A C 1
ATOM 4646 O O . MET A 1 592 ? -32.958 26.233 -19.829 1.00 93.62 592 MET A O 1
ATOM 4650 N N . ASP A 1 593 ? -33.526 25.870 -17.689 1.00 91.75 593 ASP A N 1
ATOM 4651 C CA . ASP A 1 593 ? -32.353 25.057 -17.355 1.00 91.75 593 ASP A CA 1
ATOM 4652 C C . ASP A 1 593 ? -32.481 23.578 -17.795 1.00 91.75 593 ASP A C 1
ATOM 4654 O O . ASP A 1 593 ? -31.539 22.800 -17.633 1.00 91.75 593 ASP A O 1
ATOM 4658 N N . ASN A 1 594 ? -33.629 23.160 -18.345 1.00 93.56 594 ASN A N 1
ATOM 4659 C CA . ASN A 1 594 ? -33.952 21.765 -18.687 1.00 93.56 594 ASN A CA 1
ATOM 4660 C C . ASN A 1 594 ? -33.814 20.776 -17.509 1.00 93.56 594 ASN A C 1
ATOM 4662 O O . ASN A 1 594 ? -33.440 19.614 -17.684 1.00 93.56 594 ASN A O 1
ATOM 4666 N N . ASN A 1 595 ? -34.137 21.226 -16.294 1.00 95.31 595 ASN A N 1
ATOM 4667 C CA . ASN A 1 595 ? -34.018 20.444 -15.059 1.00 95.31 595 ASN A CA 1
ATOM 4668 C C . ASN A 1 595 ? -35.380 20.087 -14.429 1.00 95.31 595 ASN A C 1
ATOM 4670 O O . ASN A 1 595 ? -35.414 19.410 -13.399 1.00 95.31 595 ASN A O 1
ATOM 4674 N N . ALA A 1 596 ? -36.504 20.468 -15.049 1.00 94.12 596 ALA A N 1
ATOM 4675 C CA . ALA A 1 596 ? -37.859 20.240 -14.529 1.00 94.12 596 ALA A CA 1
ATOM 4676 C C . ALA A 1 596 ? -38.145 18.772 -14.146 1.00 94.12 596 ALA A C 1
ATOM 4678 O O . ALA A 1 596 ? -38.715 18.496 -13.090 1.00 94.12 596 ALA A O 1
ATOM 4679 N N . GLY A 1 597 ? -37.676 17.808 -14.947 1.00 92.62 597 GLY A N 1
ATOM 4680 C CA . GLY A 1 597 ? -37.839 16.379 -14.650 1.00 92.62 597 GLY A CA 1
ATOM 4681 C C . GLY A 1 597 ? -37.069 15.905 -13.409 1.00 92.62 597 GLY A C 1
ATOM 4682 O O . GLY A 1 597 ? -37.523 15.000 -12.710 1.00 92.62 597 GLY A O 1
ATOM 4683 N N . LEU A 1 598 ? -35.920 16.516 -13.101 1.00 94.88 598 LEU A N 1
ATOM 4684 C CA . LEU A 1 598 ? -35.171 16.234 -11.872 1.00 94.88 598 LEU A CA 1
ATOM 4685 C C . LEU A 1 598 ? -35.846 16.881 -10.657 1.00 94.88 598 LEU A C 1
ATOM 4687 O O . LEU A 1 598 ? -35.924 16.256 -9.605 1.00 94.88 598 LEU A O 1
ATOM 4691 N N . VAL A 1 599 ? -36.390 18.092 -10.809 1.00 96.19 599 VAL A N 1
ATOM 4692 C CA . VAL A 1 599 ? -37.163 18.770 -9.754 1.00 96.19 599 VAL A CA 1
ATOM 4693 C C . VAL A 1 599 ? -38.421 17.971 -9.398 1.00 96.19 599 VAL A C 1
ATOM 4695 O O . VAL A 1 599 ? -38.694 17.746 -8.222 1.00 96.19 599 VAL A O 1
ATOM 4698 N N . SER A 1 600 ? -39.139 17.445 -10.396 1.00 94.38 600 SER A N 1
ATOM 4699 C CA . SER A 1 600 ? -40.281 16.549 -10.169 1.00 94.38 600 SER A CA 1
ATOM 4700 C C . SER A 1 600 ? -39.880 15.285 -9.396 1.00 94.38 600 SER A C 1
ATOM 4702 O O . SER A 1 600 ? -40.572 14.881 -8.461 1.00 94.38 600 SER A O 1
ATOM 4704 N N . GLN A 1 601 ? -38.718 14.701 -9.710 1.00 94.00 601 GLN A N 1
ATOM 4705 C CA . GLN A 1 601 ? -38.181 13.575 -8.942 1.00 94.00 601 GLN A CA 1
ATOM 4706 C C . GLN A 1 601 ? -37.818 13.963 -7.503 1.00 94.00 601 GLN A C 1
ATOM 4708 O O . GLN A 1 601 ? -38.027 13.149 -6.608 1.00 94.00 601 GLN A O 1
ATOM 4713 N N . VAL A 1 602 ? -37.310 15.179 -7.253 1.00 94.44 602 VAL A N 1
ATOM 4714 C CA . VAL A 1 602 ? -37.030 15.669 -5.888 1.00 94.44 602 VAL A CA 1
ATOM 4715 C C . VAL A 1 602 ? -38.319 15.726 -5.073 1.00 94.44 602 VAL A C 1
ATOM 4717 O O . VAL A 1 602 ? -38.347 15.217 -3.956 1.00 94.44 602 VAL A O 1
ATOM 4720 N N . VAL A 1 603 ? -39.403 16.258 -5.644 1.00 91.75 603 VAL A N 1
ATOM 4721 C CA . VAL A 1 603 ? -40.722 16.258 -4.988 1.00 91.75 603 VAL A CA 1
ATOM 4722 C C . VAL A 1 603 ? -41.192 14.827 -4.713 1.00 91.75 603 VAL A C 1
ATOM 4724 O O . VAL A 1 603 ? -41.607 14.521 -3.598 1.00 91.75 603 VAL A O 1
ATOM 4727 N N . GLY A 1 604 ? -41.054 13.916 -5.682 1.00 88.50 604 GLY A N 1
ATOM 4728 C CA . GLY A 1 604 ? -41.396 12.500 -5.496 1.00 88.50 604 GLY A CA 1
ATOM 4729 C C . GLY A 1 604 ? -40.548 11.786 -4.432 1.00 88.50 604 GLY A C 1
ATOM 4730 O O . GLY A 1 604 ? -41.033 10.884 -3.753 1.00 88.50 604 GLY A O 1
ATOM 4731 N N . ALA A 1 605 ? -39.294 12.202 -4.246 1.00 89.19 605 ALA A N 1
ATOM 4732 C CA . ALA A 1 605 ? -38.383 11.646 -3.249 1.00 89.19 605 ALA A CA 1
ATOM 4733 C C . ALA A 1 605 ? -38.601 12.208 -1.833 1.00 89.19 605 ALA A C 1
ATOM 4735 O O . ALA A 1 605 ? -38.054 11.652 -0.881 1.00 89.19 605 ALA A O 1
ATOM 4736 N N . PHE A 1 606 ? -39.399 13.272 -1.679 1.00 88.94 606 PHE A N 1
ATOM 4737 C CA . PHE A 1 606 ? -39.627 13.947 -0.401 1.00 88.94 606 PHE A CA 1
ATOM 4738 C C . PHE A 1 606 ? -40.119 12.979 0.679 1.00 88.94 606 PHE A C 1
ATOM 4740 O O . PHE A 1 606 ? -39.430 12.763 1.671 1.00 88.94 606 PHE A O 1
ATOM 4747 N N . HIS A 1 607 ? -41.241 12.297 0.433 1.00 85.75 607 HIS A N 1
ATOM 4748 C CA . HIS A 1 607 ? -41.834 11.354 1.386 1.00 85.75 607 HIS A CA 1
ATOM 4749 C C . HIS A 1 607 ? -40.895 10.196 1.750 1.00 85.75 607 HIS A C 1
ATOM 4751 O O . HIS A 1 607 ? -40.833 9.784 2.908 1.00 85.75 607 HIS A O 1
ATOM 4757 N N . LYS A 1 608 ? -40.125 9.697 0.772 1.00 87.00 608 LYS A N 1
ATOM 4758 C CA . LYS A 1 608 ? -39.122 8.644 0.986 1.00 87.00 608 LYS A CA 1
ATOM 4759 C C . LYS A 1 608 ? -38.043 9.101 1.974 1.00 87.00 608 LYS A C 1
ATOM 4761 O O . LYS A 1 608 ? -37.698 8.357 2.886 1.00 87.00 608 LYS A O 1
ATOM 4766 N N . HIS A 1 609 ? -37.523 10.317 1.813 1.00 87.56 609 HIS A N 1
ATOM 4767 C CA . HIS A 1 609 ? -36.479 10.856 2.691 1.00 87.56 609 HIS A CA 1
ATOM 4768 C C . HIS A 1 609 ? -37.012 11.296 4.055 1.00 87.56 609 HIS A C 1
ATOM 4770 O O . HIS A 1 609 ? -36.321 11.106 5.053 1.00 87.56 609 HIS A O 1
ATOM 4776 N N . THR A 1 610 ? -38.252 11.784 4.136 1.00 86.12 610 THR A N 1
ATOM 4777 C CA . THR A 1 610 ? -38.936 12.007 5.420 1.00 86.12 610 THR A CA 1
ATOM 4778 C C . THR A 1 610 ? -39.040 10.702 6.211 1.00 86.12 610 THR A C 1
ATOM 4780 O O . THR A 1 610 ? -38.690 10.670 7.390 1.00 86.12 610 THR A O 1
ATOM 4783 N N . LEU A 1 611 ? -39.424 9.600 5.552 1.00 86.06 611 LEU A N 1
ATOM 4784 C CA . LEU A 1 611 ? -39.489 8.272 6.169 1.00 86.06 611 LEU A CA 1
ATOM 4785 C C . LEU A 1 611 ? -38.116 7.773 6.645 1.00 86.06 611 LEU A C 1
ATOM 4787 O O . LEU A 1 611 ? -38.001 7.246 7.749 1.00 86.06 611 LEU A O 1
ATOM 4791 N N . PHE A 1 612 ? -37.061 7.960 5.846 1.00 85.12 612 PHE A N 1
ATOM 4792 C CA . PHE A 1 612 ? -35.694 7.633 6.268 1.00 85.12 612 PHE A CA 1
ATOM 4793 C C . PHE A 1 612 ? -35.226 8.473 7.458 1.00 85.12 612 PHE A C 1
ATOM 4795 O O . PHE A 1 612 ? -34.530 7.954 8.330 1.00 85.12 612 PHE A O 1
ATOM 4802 N N . GLY A 1 613 ? -35.625 9.746 7.521 1.00 82.94 613 GLY A N 1
ATOM 4803 C CA . GLY A 1 613 ? -35.377 10.615 8.668 1.00 82.94 613 GLY A CA 1
ATOM 4804 C C . GLY A 1 613 ? -35.987 10.062 9.957 1.00 82.94 613 GLY A C 1
ATOM 4805 O O . GLY A 1 613 ? -35.298 10.006 10.973 1.00 82.94 613 GLY A O 1
ATOM 4806 N N . LEU A 1 614 ? -37.231 9.568 9.903 1.00 84.31 614 LEU A N 1
ATOM 4807 C CA . LEU A 1 614 ? -37.889 8.932 11.052 1.00 84.31 614 LEU A CA 1
ATOM 4808 C C . LEU A 1 614 ? -37.114 7.704 11.552 1.00 84.31 614 LEU A C 1
ATOM 4810 O O . LEU A 1 614 ? -36.914 7.568 12.756 1.00 84.31 614 LEU A O 1
ATOM 4814 N N . GLY A 1 615 ? -36.595 6.867 10.649 1.00 80.50 615 GLY A N 1
ATOM 4815 C CA . GLY A 1 615 ? -35.792 5.692 11.014 1.00 80.50 615 GLY A CA 1
ATOM 4816 C C . GLY A 1 615 ? -34.452 6.006 11.693 1.00 80.50 615 GLY A C 1
ATOM 4817 O O . GLY A 1 615 ? -33.872 5.129 12.327 1.00 80.50 615 GLY A O 1
ATOM 4818 N N . ARG A 1 616 ? -33.951 7.249 11.604 1.00 82.44 616 ARG A N 1
ATOM 4819 C CA . ARG A 1 616 ? -32.777 7.695 12.380 1.00 82.44 616 ARG A CA 1
ATOM 4820 C C . ARG A 1 616 ? -33.121 8.016 13.836 1.00 82.44 616 ARG A C 1
ATOM 4822 O O . ARG A 1 616 ? -32.241 7.954 14.688 1.00 82.44 616 ARG A O 1
ATOM 4829 N N . SER A 1 617 ? -34.367 8.394 14.117 1.00 82.56 617 SER A N 1
ATOM 4830 C CA . SER A 1 617 ? -34.815 8.839 15.444 1.00 82.56 617 SER A CA 1
ATOM 4831 C C . SER A 1 617 ? -35.641 7.792 16.185 1.00 82.56 617 SER A C 1
ATOM 4833 O O . SER A 1 617 ? -35.674 7.803 17.413 1.00 82.56 617 SER A O 1
ATOM 4835 N N . PHE A 1 618 ? -36.292 6.885 15.460 1.00 81.12 618 PHE A N 1
ATOM 4836 C CA . PHE A 1 618 ? -37.229 5.916 16.011 1.00 81.12 618 PHE A CA 1
ATOM 4837 C C . PHE A 1 618 ? -36.878 4.498 15.556 1.00 81.12 618 PHE A C 1
ATOM 4839 O O . PHE A 1 618 ? -36.658 4.254 14.374 1.00 81.12 618 PHE A O 1
ATOM 4846 N N . ALA A 1 619 ? -36.874 3.547 16.492 1.00 82.94 619 ALA A N 1
ATOM 4847 C CA . ALA A 1 619 ? -36.695 2.124 16.188 1.00 82.94 619 ALA A CA 1
ATOM 4848 C C . ALA A 1 619 ? -37.998 1.463 15.701 1.00 82.94 619 ALA A C 1
ATOM 4850 O O . ALA A 1 619 ? -37.967 0.544 14.885 1.00 82.94 619 ALA A O 1
ATOM 4851 N N . ALA A 1 620 ? -39.151 1.934 16.183 1.00 84.69 620 ALA A N 1
ATOM 4852 C CA . ALA A 1 620 ? -40.467 1.476 15.754 1.00 84.69 620 ALA A CA 1
ATOM 4853 C C . ALA A 1 620 ? -41.493 2.618 15.825 1.00 84.69 620 ALA A C 1
ATOM 4855 O O . ALA A 1 620 ? -41.429 3.432 16.746 1.00 84.69 620 ALA A O 1
ATOM 4856 N N . LEU A 1 621 ? -42.424 2.671 14.870 1.00 86.06 621 LEU A N 1
ATOM 4857 C CA . LEU A 1 621 ? -43.524 3.643 14.813 1.00 86.06 621 LEU A CA 1
ATOM 4858 C C . LEU A 1 621 ? -44.817 2.969 14.347 1.00 86.06 621 LEU A C 1
ATOM 4860 O O . LEU A 1 621 ? -44.778 2.039 13.540 1.00 86.06 621 LEU A O 1
ATOM 4864 N N . THR A 1 622 ? -45.970 3.459 14.805 1.00 85.69 622 THR A N 1
ATOM 4865 C CA . THR A 1 622 ? -47.257 3.022 14.248 1.00 85.69 622 THR A CA 1
ATOM 4866 C C . THR A 1 622 ? -47.449 3.610 12.848 1.00 85.69 622 THR A C 1
ATOM 4868 O O . THR A 1 622 ? -46.981 4.713 12.557 1.00 85.69 622 THR A O 1
ATOM 4871 N N . MET A 1 623 ? -48.170 2.915 11.964 1.00 82.94 623 MET A N 1
ATOM 4872 C CA . MET A 1 623 ? -48.463 3.441 10.625 1.00 82.94 623 MET A CA 1
ATOM 4873 C C . MET A 1 623 ? -49.304 4.726 10.660 1.00 82.94 623 MET A C 1
ATOM 4875 O O . MET A 1 623 ? -49.191 5.540 9.747 1.00 82.94 623 MET A O 1
ATOM 4879 N N . ALA A 1 624 ? -50.079 4.952 11.726 1.00 79.50 624 ALA A N 1
ATOM 4880 C CA . ALA A 1 624 ? -50.796 6.205 11.953 1.00 79.50 624 ALA A CA 1
ATOM 4881 C C . ALA A 1 624 ? -49.836 7.379 12.230 1.00 79.50 624 ALA A C 1
ATOM 4883 O O . ALA A 1 624 ? -49.994 8.445 11.636 1.00 79.50 624 ALA A O 1
ATOM 4884 N N . ASP A 1 625 ? -48.803 7.173 13.053 1.00 81.62 625 ASP A N 1
ATOM 4885 C CA . ASP A 1 625 ? -47.781 8.193 13.338 1.00 81.62 625 ASP A CA 1
ATOM 4886 C C . ASP A 1 625 ? -46.898 8.471 12.112 1.00 81.62 625 ASP A C 1
ATOM 4888 O O . ASP A 1 625 ? -46.522 9.616 11.835 1.00 81.62 625 ASP A O 1
ATOM 4892 N N . VAL A 1 626 ? -46.602 7.423 11.335 1.00 83.25 626 VAL A N 1
ATOM 4893 C CA . VAL A 1 626 ? -45.892 7.526 10.052 1.00 83.25 626 VAL A CA 1
ATOM 4894 C C . VAL A 1 626 ? -46.724 8.323 9.043 1.00 83.25 626 VAL A C 1
ATOM 4896 O O . VAL A 1 626 ? -46.201 9.248 8.421 1.00 83.25 626 VAL A O 1
ATOM 4899 N N . ALA A 1 627 ? -48.021 8.030 8.917 1.00 80.56 627 ALA A N 1
ATOM 4900 C CA . ALA A 1 627 ? -48.936 8.768 8.047 1.00 80.56 627 ALA A CA 1
ATOM 4901 C C . ALA A 1 627 ? -49.081 10.236 8.478 1.00 80.56 627 ALA A C 1
ATOM 4903 O O . ALA A 1 627 ? -48.998 11.127 7.636 1.00 80.56 627 ALA A O 1
ATOM 4904 N N . ALA A 1 628 ? -49.194 10.511 9.782 1.00 79.44 628 ALA A N 1
ATOM 4905 C CA . ALA A 1 628 ? -49.251 11.874 10.311 1.00 79.44 628 ALA A CA 1
ATOM 4906 C C . ALA A 1 628 ? -47.972 12.681 10.016 1.00 79.44 628 ALA A C 1
ATOM 4908 O O . ALA A 1 628 ? -48.041 13.880 9.747 1.00 79.44 628 ALA A O 1
ATOM 4909 N N . SER A 1 629 ? -46.810 12.021 10.024 1.00 76.31 629 SER A N 1
ATOM 4910 C CA . SER A 1 629 ? -45.505 12.656 9.800 1.00 76.31 629 SER A CA 1
ATOM 4911 C C . SER A 1 629 ? -45.157 12.848 8.319 1.00 76.31 629 SER A C 1
ATOM 4913 O O . SER A 1 629 ? -44.477 13.807 7.961 1.00 76.31 629 SER A O 1
ATOM 4915 N N . ILE A 1 630 ? -45.594 11.936 7.447 1.00 74.00 630 ILE A N 1
ATOM 4916 C CA . ILE A 1 630 ? -45.270 11.948 6.011 1.00 74.00 630 ILE A CA 1
ATOM 4917 C C . ILE A 1 630 ? -46.369 12.636 5.202 1.00 74.00 630 ILE A C 1
ATOM 4919 O O . ILE A 1 630 ? -46.097 13.230 4.162 1.00 74.00 630 ILE A O 1
ATOM 4923 N N . SER A 1 631 ? -47.623 12.551 5.634 1.00 64.88 631 SER A N 1
ATOM 4924 C CA . SER A 1 631 ? -48.775 12.875 4.795 1.00 64.88 631 SER A CA 1
ATOM 4925 C C . SER A 1 631 ? -49.929 13.508 5.575 1.00 64.88 631 SER A C 1
ATOM 4927 O O . SER A 1 631 ? -51.013 12.938 5.641 1.00 64.88 631 SER A O 1
ATOM 4929 N N . PRO A 1 632 ? -49.800 14.764 6.038 1.00 59.75 632 PRO A N 1
ATOM 4930 C CA . PRO A 1 632 ? -50.974 15.533 6.456 1.00 59.75 632 PRO A CA 1
ATOM 4931 C C . PRO A 1 632 ? -51.995 15.769 5.313 1.00 59.75 632 PRO A C 1
ATOM 4933 O O . PRO A 1 632 ? -53.107 16.220 5.581 1.00 59.75 632 PRO A O 1
ATOM 4936 N N . HIS A 1 633 ? -51.652 15.474 4.043 1.00 54.34 633 HIS A N 1
ATOM 4937 C CA . HIS A 1 633 ? -52.473 15.777 2.855 1.00 54.34 633 HIS A CA 1
ATOM 4938 C C . HIS A 1 633 ? -52.560 14.675 1.773 1.00 54.34 633 HIS A C 1
ATOM 4940 O O . HIS A 1 633 ? -53.102 14.943 0.701 1.00 54.34 633 HIS A O 1
ATOM 4946 N N . MET A 1 634 ? -52.071 13.451 2.007 1.00 48.69 634 MET A N 1
ATOM 4947 C CA . MET A 1 634 ? -52.293 12.320 1.090 1.00 48.69 634 MET A CA 1
ATOM 4948 C C . MET A 1 634 ? -53.044 11.194 1.799 1.00 48.69 634 MET A C 1
ATOM 4950 O O . MET A 1 634 ? -52.446 10.472 2.582 1.00 48.69 634 MET A O 1
ATOM 4954 N N . GLY A 1 635 ? -54.326 11.033 1.461 1.00 56.47 635 GLY A N 1
ATOM 4955 C CA . GLY A 1 635 ? -55.051 9.764 1.577 1.00 56.47 635 GLY A CA 1
ATOM 4956 C C . GLY A 1 635 ? -55.248 9.160 2.973 1.00 56.47 635 GLY A C 1
ATOM 4957 O O . GLY A 1 635 ? -54.807 9.665 4.000 1.00 56.47 635 GLY A O 1
ATOM 4958 N N . THR A 1 636 ? -55.995 8.058 2.986 1.00 59.69 636 THR A N 1
ATOM 4959 C CA . THR A 1 636 ? -56.246 7.210 4.161 1.00 59.69 636 THR A CA 1
ATOM 4960 C C . THR A 1 636 ? -54.995 6.408 4.543 1.00 59.69 636 THR A C 1
ATOM 4962 O O . THR A 1 636 ? -54.166 6.129 3.683 1.00 59.69 636 THR A O 1
ATOM 4965 N N . ALA A 1 637 ? -54.875 5.960 5.802 1.00 61.91 637 ALA A N 1
ATOM 4966 C CA . ALA A 1 637 ? -53.706 5.226 6.326 1.00 61.91 637 ALA A CA 1
ATOM 4967 C C . ALA A 1 637 ? -53.231 4.029 5.461 1.00 61.91 637 ALA A C 1
ATOM 4969 O O . ALA A 1 637 ? -52.040 3.713 5.449 1.00 61.91 637 ALA A O 1
ATOM 4970 N N . GLY A 1 638 ? -54.129 3.409 4.683 1.00 67.25 638 GLY A N 1
ATOM 4971 C CA . GLY A 1 638 ? -53.798 2.322 3.752 1.00 67.25 638 GLY A CA 1
ATOM 4972 C C . GLY A 1 638 ? -52.887 2.722 2.579 1.00 67.25 638 GLY A C 1
ATOM 4973 O O . GLY A 1 638 ? -52.061 1.917 2.149 1.00 67.25 638 GLY A O 1
ATOM 4974 N N . ASP A 1 639 ? -52.955 3.969 2.100 1.00 72.69 639 ASP A N 1
ATOM 4975 C CA . ASP A 1 639 ? -52.105 4.445 0.994 1.00 72.69 639 ASP A CA 1
ATOM 4976 C C . ASP A 1 639 ? -50.644 4.595 1.448 1.00 72.69 639 ASP A C 1
ATOM 4978 O O . ASP A 1 639 ? -49.703 4.268 0.717 1.00 72.69 639 ASP A O 1
ATOM 4982 N N . THR A 1 640 ? -50.446 5.034 2.696 1.00 77.81 640 THR A N 1
ATOM 4983 C CA . THR A 1 640 ? -49.122 5.121 3.325 1.00 77.81 640 THR A CA 1
ATOM 4984 C C . THR A 1 640 ? -48.514 3.732 3.520 1.00 77.81 640 THR A C 1
ATOM 4986 O O . THR A 1 640 ? -47.331 3.539 3.244 1.00 77.81 640 THR A O 1
ATOM 4989 N N . GLU A 1 641 ? -49.308 2.744 3.936 1.00 81.31 641 GLU A N 1
ATOM 4990 C CA . GLU A 1 641 ? -48.836 1.368 4.124 1.00 81.31 641 GLU A CA 1
ATOM 4991 C C . GLU A 1 641 ? -48.399 0.718 2.803 1.00 81.31 641 GLU A C 1
ATOM 4993 O O . GLU A 1 641 ? -47.318 0.125 2.732 1.00 81.31 641 GLU A O 1
ATOM 4998 N N . SER A 1 642 ? -49.163 0.909 1.721 1.00 83.12 642 SER A N 1
ATOM 4999 C CA . SER A 1 642 ? -48.775 0.442 0.383 1.00 83.12 642 SER A CA 1
ATOM 5000 C C . SER A 1 642 ? -47.479 1.105 -0.102 1.00 83.12 642 SER A C 1
ATOM 5002 O O . SER A 1 642 ? -46.609 0.443 -0.677 1.00 83.12 642 SER A O 1
ATOM 5004 N N . PHE A 1 643 ? -47.314 2.407 0.148 1.00 83.50 643 PHE A N 1
ATOM 5005 C CA . PHE A 1 643 ? -46.094 3.136 -0.195 1.00 83.50 643 PHE A CA 1
ATOM 5006 C C . PHE A 1 643 ? -44.875 2.611 0.578 1.00 83.50 643 PHE A C 1
ATOM 5008 O O . PHE A 1 643 ? -43.856 2.285 -0.037 1.00 83.50 643 PHE A O 1
ATOM 5015 N N . VAL A 1 644 ? -44.981 2.446 1.900 1.00 85.44 644 VAL A N 1
ATOM 5016 C CA . VAL A 1 644 ? -43.905 1.892 2.741 1.00 85.44 644 VAL A CA 1
ATOM 5017 C C . VAL A 1 644 ? -43.561 0.461 2.321 1.00 85.44 644 VAL A C 1
ATOM 5019 O O . VAL A 1 644 ? -42.385 0.134 2.164 1.00 85.44 644 VAL A O 1
ATOM 5022 N N . THR A 1 645 ? -44.568 -0.367 2.036 1.00 85.19 645 THR A N 1
ATOM 5023 C CA . THR A 1 645 ? -44.373 -1.741 1.550 1.00 85.19 645 THR A CA 1
ATOM 5024 C C . THR A 1 645 ? -43.591 -1.763 0.237 1.00 85.19 645 THR A C 1
ATOM 5026 O O . THR A 1 645 ? -42.652 -2.545 0.091 1.00 85.19 645 THR A O 1
ATOM 5029 N N . SER A 1 646 ? -43.896 -0.861 -0.702 1.00 86.06 646 SER A N 1
ATOM 5030 C CA . SER A 1 646 ? -43.147 -0.753 -1.962 1.00 86.06 646 SER A CA 1
ATOM 5031 C C . SER A 1 646 ? -41.666 -0.391 -1.748 1.00 86.06 646 SER A C 1
ATOM 5033 O O . SER A 1 646 ? -40.784 -0.880 -2.462 1.00 86.06 646 SER A O 1
ATOM 5035 N N . LEU A 1 647 ? -41.358 0.418 -0.727 1.00 84.75 647 LEU A N 1
ATOM 5036 C CA . LEU A 1 647 ? -39.987 0.795 -0.378 1.00 84.75 647 LEU A CA 1
ATOM 5037 C C . LEU A 1 647 ? -39.212 -0.349 0.286 1.00 84.75 647 LEU A C 1
ATOM 5039 O O . LEU A 1 647 ? -38.017 -0.491 0.026 1.00 84.75 647 LEU A O 1
ATOM 5043 N N . ILE A 1 648 ? -39.884 -1.176 1.091 1.00 85.62 648 ILE A N 1
ATOM 5044 C CA . ILE A 1 648 ? -39.299 -2.386 1.686 1.00 85.62 648 ILE A CA 1
ATOM 5045 C C . ILE A 1 648 ? -39.023 -3.424 0.593 1.00 85.62 648 ILE A C 1
ATOM 5047 O O . ILE A 1 648 ? -37.904 -3.916 0.472 1.00 85.62 648 ILE A O 1
ATOM 5051 N N . MET A 1 649 ? -40.007 -3.696 -0.270 1.00 83.69 649 MET A N 1
ATOM 5052 C CA . MET A 1 649 ? -39.882 -4.692 -1.344 1.00 83.69 649 MET A CA 1
ATOM 5053 C C . MET A 1 649 ? -38.835 -4.314 -2.398 1.00 83.69 649 MET A C 1
ATOM 5055 O O . MET A 1 649 ? -38.173 -5.183 -2.955 1.00 83.69 649 MET A O 1
ATOM 5059 N N . SER A 1 650 ? -38.645 -3.017 -2.660 1.00 79.56 650 SER A N 1
ATOM 5060 C CA . SER A 1 650 ? -37.580 -2.527 -3.548 1.00 79.56 650 SER A CA 1
ATOM 5061 C C . SER A 1 650 ? -36.188 -2.516 -2.901 1.00 79.56 650 SER A C 1
ATOM 5063 O O . SER A 1 650 ? -35.234 -2.068 -3.536 1.00 79.56 650 SER A O 1
ATOM 5065 N N . GLY A 1 651 ? -36.059 -2.949 -1.640 1.00 76.75 651 GLY A N 1
ATOM 5066 C CA . GLY A 1 651 ? -34.805 -2.920 -0.882 1.00 76.75 651 GLY A CA 1
ATOM 5067 C C . GLY A 1 651 ? -34.309 -1.508 -0.550 1.00 76.75 651 GLY A C 1
ATOM 5068 O O . GLY A 1 651 ? -33.186 -1.342 -0.084 1.00 76.75 651 GLY A O 1
ATOM 5069 N N . SER A 1 652 ? -35.125 -0.475 -0.793 1.00 77.62 652 SER A N 1
ATOM 5070 C CA . SER A 1 652 ? -34.778 0.916 -0.491 1.00 77.62 652 SER A CA 1
ATOM 5071 C C . SER A 1 652 ? -34.868 1.228 1.004 1.00 77.62 652 SER A C 1
ATOM 5073 O O . SER A 1 652 ? -34.129 2.087 1.474 1.00 77.62 652 SER A O 1
ATOM 5075 N N . LEU A 1 653 ? -35.774 0.576 1.739 1.00 81.50 653 LEU A N 1
ATOM 5076 C CA . LEU A 1 653 ? -35.967 0.746 3.180 1.00 81.50 653 LEU A CA 1
ATOM 5077 C C . LEU A 1 653 ? -35.721 -0.583 3.901 1.00 81.50 653 LEU A C 1
ATOM 5079 O O . LEU A 1 653 ? -36.428 -1.555 3.654 1.00 81.50 653 LEU A O 1
ATOM 5083 N N . ASN A 1 654 ? -34.772 -0.608 4.838 1.00 82.19 654 ASN A N 1
ATOM 5084 C CA . ASN A 1 654 ? -34.554 -1.770 5.698 1.00 82.19 654 ASN A CA 1
ATOM 5085 C C . ASN A 1 654 ? -35.488 -1.718 6.919 1.00 82.19 654 ASN A C 1
ATOM 5087 O O . ASN A 1 654 ? -35.118 -1.230 7.989 1.00 82.19 654 ASN A O 1
ATOM 5091 N N . ALA A 1 655 ? -36.726 -2.165 6.737 1.00 84.06 655 ALA A N 1
ATOM 5092 C CA . ALA A 1 655 ? -37.739 -2.176 7.783 1.00 84.06 655 ALA A CA 1
ATOM 5093 C C . ALA A 1 655 ? -38.683 -3.374 7.627 1.00 84.06 655 ALA A C 1
ATOM 5095 O O . ALA A 1 655 ? -38.783 -3.962 6.552 1.00 84.06 655 ALA A O 1
ATOM 5096 N N . THR A 1 656 ? -39.383 -3.727 8.703 1.00 84.12 656 THR A N 1
ATOM 5097 C CA . THR A 1 656 ? -40.380 -4.807 8.723 1.00 84.12 656 THR A CA 1
ATOM 5098 C C . THR A 1 656 ? -41.720 -4.283 9.224 1.00 84.12 656 THR A C 1
ATOM 5100 O O . THR A 1 656 ? -41.766 -3.452 10.131 1.00 84.12 656 THR A O 1
ATOM 5103 N N . LEU A 1 657 ? -42.809 -4.749 8.610 1.00 85.75 657 LEU A N 1
ATOM 5104 C CA . LEU A 1 657 ? -44.176 -4.430 9.021 1.00 85.75 657 LEU A CA 1
ATOM 5105 C C . LEU A 1 657 ? -44.723 -5.571 9.884 1.00 85.75 657 LEU A C 1
ATOM 5107 O O . LEU A 1 657 ? -44.643 -6.737 9.492 1.00 85.75 657 LEU A O 1
ATOM 5111 N N . SER A 1 658 ? -45.268 -5.241 11.053 1.00 82.62 658 SER A N 1
ATOM 5112 C CA . SER A 1 658 ? -45.920 -6.185 11.960 1.00 82.62 658 SER A CA 1
ATOM 5113 C C . SER A 1 658 ? -47.400 -5.824 12.130 1.00 82.62 658 SER A C 1
ATOM 5115 O O . SER A 1 658 ? -47.758 -4.679 12.407 1.00 82.62 658 SER A O 1
ATOM 5117 N N . HIS A 1 659 ? -48.278 -6.813 11.947 1.00 80.31 659 HIS A N 1
ATOM 5118 C CA . HIS A 1 659 ? -49.720 -6.667 12.161 1.00 80.31 659 HIS A CA 1
ATOM 5119 C C . HIS A 1 659 ? -50.099 -7.367 13.470 1.00 80.31 659 HIS A C 1
ATOM 5121 O O . HIS A 1 659 ? -50.038 -8.597 13.560 1.00 80.31 659 HIS A O 1
ATOM 5127 N N . LEU A 1 660 ? -50.468 -6.598 14.497 1.00 63.31 660 LEU A N 1
ATOM 5128 C CA . LEU A 1 660 ? -50.991 -7.141 15.754 1.00 63.31 660 LEU A CA 1
ATOM 5129 C C . LEU A 1 660 ? -52.443 -7.596 15.545 1.00 63.31 660 LEU A C 1
ATOM 5131 O O . LEU A 1 660 ? -53.256 -6.861 14.996 1.00 63.31 660 LEU A O 1
ATOM 5135 N N . ARG A 1 661 ? -52.755 -8.841 15.932 1.00 54.25 661 ARG A N 1
ATOM 5136 C CA . ARG A 1 661 ? -54.031 -9.504 15.603 1.00 54.25 661 ARG A CA 1
ATOM 5137 C C . ARG A 1 661 ? -55.182 -9.253 16.578 1.00 54.25 661 ARG A C 1
ATOM 5139 O O . ARG A 1 661 ? -56.294 -9.646 16.251 1.00 54.25 661 ARG A O 1
ATOM 5146 N N . ASP A 1 662 ? -54.961 -8.576 17.701 1.00 50.06 662 ASP A N 1
ATOM 5147 C CA . ASP A 1 662 ? -56.013 -8.332 18.691 1.00 50.06 662 ASP A CA 1
ATOM 5148 C C . ASP A 1 662 ? -56.159 -6.835 18.994 1.00 50.06 662 ASP A C 1
ATOM 5150 O O . ASP A 1 662 ? -55.326 -6.228 19.659 1.00 50.06 662 ASP A O 1
ATOM 5154 N N . HIS A 1 663 ? -57.276 -6.288 18.505 1.00 46.69 663 HIS A N 1
ATOM 5155 C CA . HIS A 1 663 ? -57.859 -4.969 18.776 1.00 46.69 663 HIS A CA 1
ATOM 5156 C C . HIS A 1 663 ? -57.117 -3.721 18.233 1.00 46.69 663 HIS A C 1
ATOM 5158 O O . HIS A 1 663 ? -56.159 -3.232 18.820 1.00 46.69 663 HIS A O 1
ATOM 5164 N N . CYS A 1 664 ? -57.733 -3.119 17.201 1.00 50.53 664 CYS A N 1
ATOM 5165 C CA . CYS A 1 664 ? -57.434 -1.832 16.547 1.00 50.53 664 CYS A CA 1
ATOM 5166 C C . CYS A 1 664 ? -56.343 -1.875 15.458 1.00 50.53 664 CYS A C 1
ATOM 5168 O O . CYS A 1 664 ? -55.299 -2.496 15.621 1.00 50.53 664 CYS A O 1
ATOM 5170 N N . ASP A 1 665 ? -56.613 -1.201 14.338 1.00 53.88 665 ASP A N 1
ATOM 5171 C CA . ASP A 1 665 ? -55.885 -1.197 13.059 1.00 53.88 665 ASP A CA 1
ATOM 5172 C C . ASP A 1 665 ? -54.484 -0.547 13.117 1.00 53.88 665 ASP A C 1
ATOM 5174 O O . ASP A 1 665 ? -54.167 0.352 12.337 1.00 53.88 665 ASP A O 1
ATOM 5178 N N . SER A 1 666 ? -53.619 -0.945 14.050 1.00 64.75 666 SER A N 1
ATOM 5179 C CA . SER A 1 666 ? -52.266 -0.390 14.151 1.00 64.75 666 SER A CA 1
ATOM 5180 C C . SER A 1 666 ? -51.224 -1.369 13.617 1.00 64.75 666 SER A C 1
ATOM 5182 O O . SER A 1 666 ? -50.571 -2.091 14.374 1.00 64.75 666 SER A O 1
ATOM 5184 N N . THR A 1 667 ? -51.040 -1.374 12.296 1.00 82.12 667 THR A N 1
ATOM 5185 C CA . THR A 1 667 ? -49.808 -1.885 11.681 1.00 82.12 667 THR A CA 1
ATOM 5186 C C . THR A 1 667 ? -48.620 -1.105 12.264 1.00 82.12 667 THR A C 1
ATOM 5188 O O . THR A 1 667 ? -48.661 0.127 12.339 1.00 82.12 667 THR A O 1
ATOM 5191 N N . MET A 1 668 ? -47.567 -1.800 12.695 1.00 83.06 668 MET A N 1
ATOM 5192 C CA . MET A 1 668 ? -46.342 -1.187 13.219 1.00 83.06 668 MET A CA 1
ATOM 5193 C C . MET A 1 668 ? -45.176 -1.381 12.252 1.00 83.06 668 MET A C 1
ATOM 5195 O O . MET A 1 668 ? -44.957 -2.468 11.719 1.00 83.06 668 MET A O 1
ATOM 5199 N N . LEU A 1 669 ? -44.410 -0.314 12.041 1.00 86.06 669 LEU A N 1
ATOM 5200 C CA . LEU A 1 669 ? -43.190 -0.301 11.248 1.00 86.06 669 LEU A CA 1
ATOM 5201 C C . LEU A 1 669 ? -41.982 -0.375 12.181 1.00 86.06 669 LEU A C 1
ATOM 5203 O O . LEU A 1 669 ? -41.750 0.543 12.965 1.00 86.06 669 LEU A O 1
ATOM 5207 N N . HIS A 1 670 ? -41.190 -1.435 12.062 1.00 85.44 670 HIS A N 1
ATOM 5208 C CA . HIS A 1 670 ? -39.928 -1.602 12.779 1.00 85.44 670 HIS A CA 1
ATOM 5209 C C . HIS A 1 670 ? -38.757 -1.320 11.840 1.00 85.44 670 HIS A C 1
ATOM 5211 O O . HIS A 1 670 ? -38.543 -2.049 10.868 1.00 85.44 670 HIS A O 1
ATOM 5217 N N . PHE A 1 671 ? -37.980 -0.281 12.136 1.00 85.44 671 PHE A N 1
ATOM 5218 C CA . PHE A 1 671 ? -36.742 0.010 11.425 1.00 85.44 671 PHE A CA 1
ATOM 5219 C C . PHE A 1 671 ? -35.665 -0.964 11.899 1.00 85.44 671 PHE A C 1
ATOM 5221 O O . PHE A 1 671 ? -35.358 -1.043 13.089 1.00 85.44 671 PHE A O 1
ATOM 5228 N N . SER A 1 672 ? -35.082 -1.728 10.977 1.00 77.06 672 SER A N 1
ATOM 5229 C CA . SER A 1 672 ? -33.983 -2.616 11.335 1.00 77.06 672 SER A CA 1
ATOM 5230 C C . SER A 1 672 ? -32.703 -1.792 11.398 1.00 77.06 672 SER A C 1
ATOM 5232 O O . SER A 1 672 ? -32.224 -1.306 10.370 1.00 77.06 672 SER A O 1
ATOM 5234 N N . ALA A 1 673 ? -32.093 -1.693 12.583 1.00 60.09 673 ALA A N 1
ATOM 5235 C CA . ALA A 1 673 ? -30.662 -1.416 12.654 1.00 60.09 673 ALA A CA 1
ATOM 5236 C C . ALA A 1 673 ? -29.958 -2.482 11.805 1.00 60.09 673 ALA A C 1
ATOM 5238 O O . ALA A 1 673 ? -30.379 -3.642 11.818 1.00 60.09 673 ALA A O 1
ATOM 5239 N N . THR A 1 674 ? -28.978 -2.072 11.000 1.00 51.12 674 THR A N 1
ATOM 5240 C CA . THR A 1 674 ? -28.208 -2.932 10.090 1.00 51.12 674 THR A CA 1
ATOM 5241 C C . THR A 1 674 ? -27.883 -4.267 10.755 1.00 51.12 674 THR A C 1
ATOM 5243 O O . THR A 1 674 ? -26.993 -4.344 11.599 1.00 51.12 674 THR A O 1
ATOM 5246 N N . ALA A 1 675 ? -28.644 -5.305 10.411 1.00 38.72 675 ALA A N 1
ATOM 5247 C CA . ALA A 1 675 ? -28.398 -6.648 10.896 1.00 38.72 675 ALA A CA 1
ATOM 5248 C C . ALA A 1 675 ? -27.143 -7.192 10.194 1.00 38.72 675 ALA A C 1
ATOM 5250 O O . ALA A 1 675 ? -26.961 -6.926 9.001 1.00 38.72 675 ALA A O 1
ATOM 5251 N N . PRO A 1 676 ? -26.293 -7.970 10.882 1.00 42.19 676 PRO A N 1
ATOM 5252 C CA . PRO A 1 676 ? -25.263 -8.757 10.220 1.00 42.19 676 PRO A CA 1
ATOM 5253 C C . PRO A 1 676 ? -25.967 -9.821 9.363 1.00 42.19 676 PRO A C 1
ATOM 5255 O O . PRO A 1 676 ? -26.509 -10.800 9.875 1.00 42.19 676 PRO A O 1
ATOM 5258 N N . GLN A 1 677 ? -26.055 -9.584 8.055 1.00 42.81 677 GLN A N 1
ATOM 5259 C CA . GLN A 1 677 ? -26.711 -10.491 7.113 1.00 42.81 677 GLN A CA 1
ATOM 5260 C C . GLN A 1 677 ? -25.777 -11.666 6.774 1.00 42.81 677 GLN A C 1
ATOM 5262 O O . GLN A 1 677 ? -24.715 -11.460 6.210 1.00 42.81 677 GLN A O 1
ATOM 5267 N N . SER A 1 678 ? -26.195 -12.889 7.125 1.00 42.75 678 SER A N 1
ATOM 5268 C CA . SER A 1 678 ? -25.739 -14.215 6.644 1.00 42.75 678 SER A CA 1
ATOM 5269 C C . SER A 1 678 ? -24.349 -14.327 5.970 1.00 42.75 678 SER A C 1
ATOM 5271 O O . SER A 1 678 ? -24.155 -13.981 4.802 1.00 42.75 678 SER A O 1
ATOM 5273 N N . SER A 1 679 ? -23.433 -14.980 6.686 1.00 54.28 679 SER A N 1
ATOM 5274 C CA . SER A 1 679 ? -21.972 -15.050 6.532 1.00 54.28 679 SER A CA 1
ATOM 5275 C C . SER A 1 679 ? -21.378 -15.845 5.351 1.00 54.28 679 SER A C 1
ATOM 5277 O O . SER A 1 679 ? -20.229 -16.247 5.444 1.00 54.28 679 SER A O 1
ATOM 5279 N N . ILE A 1 680 ? -22.106 -16.147 4.267 1.00 49.41 680 ILE A N 1
ATOM 5280 C CA . ILE A 1 680 ? -21.560 -17.013 3.184 1.00 49.41 680 ILE A CA 1
ATOM 5281 C C . ILE A 1 680 ? -21.598 -16.342 1.802 1.00 49.41 680 ILE A C 1
ATOM 5283 O O . ILE A 1 680 ? -20.638 -16.418 1.039 1.00 49.41 680 ILE A O 1
ATOM 5287 N N . LEU A 1 681 ? -22.673 -15.619 1.472 1.00 49.03 681 LEU A N 1
ATOM 5288 C CA . LEU A 1 681 ? -22.737 -14.824 0.234 1.00 49.03 681 LEU A CA 1
ATOM 5289 C C . LEU A 1 681 ? -21.997 -13.483 0.368 1.00 49.03 681 LEU A C 1
ATOM 5291 O O . LEU A 1 681 ? -21.560 -12.910 -0.629 1.00 49.03 681 LEU A O 1
ATOM 5295 N N . GLN A 1 682 ? -21.819 -13.004 1.603 1.00 54.41 682 GLN A N 1
ATOM 5296 C CA . GLN A 1 682 ? -21.048 -11.800 1.892 1.00 54.41 682 GLN A CA 1
ATOM 5297 C C . GLN A 1 682 ? -19.556 -12.021 1.627 1.00 54.41 682 GLN A C 1
ATOM 5299 O O . GLN A 1 682 ? -18.950 -11.162 1.004 1.00 54.41 682 GLN A O 1
ATOM 5304 N N . ASP A 1 683 ? -18.989 -13.183 1.967 1.00 58.53 683 ASP A N 1
ATOM 5305 C CA . ASP A 1 683 ? -17.560 -13.458 1.762 1.00 58.53 683 ASP A CA 1
ATOM 5306 C C . ASP A 1 683 ? -17.163 -13.428 0.285 1.00 58.53 683 ASP A C 1
ATOM 5308 O O . ASP A 1 683 ? -16.169 -12.805 -0.072 1.00 58.53 683 ASP A O 1
ATOM 5312 N N . THR A 1 684 ? -17.967 -14.011 -0.607 1.00 62.78 684 THR A N 1
ATOM 5313 C CA . THR A 1 684 ? -17.690 -13.983 -2.056 1.00 62.78 684 THR A CA 1
ATOM 5314 C C . THR A 1 684 ? -17.889 -12.593 -2.661 1.00 62.78 684 THR A C 1
ATOM 5316 O O . THR A 1 684 ? -17.092 -12.157 -3.498 1.00 62.78 684 THR A O 1
ATOM 5319 N N . HIS A 1 685 ? -18.910 -11.852 -2.221 1.00 66.00 685 HIS A N 1
ATOM 5320 C CA . HIS A 1 685 ? -19.123 -10.472 -2.656 1.00 66.00 685 HIS A CA 1
ATOM 5321 C C . HIS A 1 685 ? -18.016 -9.535 -2.152 1.00 66.00 685 HIS A C 1
ATOM 5323 O O . HIS A 1 685 ? -17.490 -8.736 -2.925 1.00 66.00 685 HIS A O 1
ATOM 5329 N N . VAL A 1 686 ? -17.612 -9.677 -0.888 1.00 69.56 686 VAL A N 1
ATOM 5330 C CA . VAL A 1 686 ? -16.528 -8.919 -0.250 1.00 69.56 686 VAL A CA 1
ATOM 5331 C C . VAL A 1 686 ? -15.186 -9.274 -0.881 1.00 69.56 686 VAL A C 1
ATOM 5333 O O . VAL A 1 686 ? -14.434 -8.366 -1.215 1.00 69.56 686 VAL A O 1
ATOM 5336 N N . GLN A 1 687 ? -14.902 -10.551 -1.151 1.00 72.06 687 GLN A N 1
ATOM 5337 C CA . GLN A 1 687 ? -13.702 -10.967 -1.888 1.00 72.06 687 GLN A CA 1
ATOM 5338 C C . GLN A 1 687 ? -13.668 -10.375 -3.299 1.00 72.06 687 GLN A C 1
ATOM 5340 O O . GLN A 1 687 ? -12.630 -9.880 -3.731 1.00 72.06 687 GLN A O 1
ATOM 5345 N N . THR A 1 688 ? -14.801 -10.360 -4.006 1.00 71.56 688 THR A N 1
ATOM 5346 C CA . THR A 1 688 ? -14.883 -9.760 -5.347 1.00 71.56 688 THR A CA 1
ATOM 5347 C C . THR A 1 688 ? -14.665 -8.245 -5.292 1.00 71.56 688 THR A C 1
ATOM 5349 O O . THR A 1 688 ? -13.934 -7.699 -6.119 1.00 71.56 688 THR A O 1
ATOM 5352 N N . GLN A 1 689 ? -15.249 -7.556 -4.307 1.00 70.56 689 GLN A N 1
ATOM 5353 C CA . GLN A 1 689 ? -15.023 -6.125 -4.084 1.00 70.56 689 GLN A CA 1
ATOM 5354 C C . GLN A 1 689 ? -13.573 -5.825 -3.686 1.00 70.56 689 GLN A C 1
ATOM 5356 O O . GLN A 1 689 ? -12.999 -4.854 -4.176 1.00 70.56 689 GLN A O 1
ATOM 5361 N N . LEU A 1 690 ? -12.956 -6.669 -2.856 1.00 73.62 690 LEU A N 1
ATOM 5362 C CA . LEU A 1 690 ? -11.565 -6.529 -2.433 1.00 73.62 690 LEU A CA 1
ATOM 5363 C C . LEU A 1 690 ? -10.612 -6.743 -3.611 1.00 73.62 690 LEU A C 1
ATOM 5365 O O . LEU A 1 690 ? -9.725 -5.926 -3.825 1.00 73.62 690 LEU A O 1
ATOM 5369 N N . ALA A 1 691 ? -10.835 -7.772 -4.432 1.00 73.06 691 ALA A N 1
ATOM 5370 C CA . ALA A 1 691 ? -10.052 -8.017 -5.641 1.00 73.06 691 ALA A CA 1
ATOM 5371 C C . ALA A 1 691 ? -10.165 -6.853 -6.643 1.00 73.06 691 ALA A C 1
ATOM 5373 O O . ALA A 1 691 ? -9.164 -6.419 -7.216 1.00 73.06 691 ALA A O 1
ATOM 5374 N N . GLN A 1 692 ? -11.369 -6.294 -6.821 1.00 70.75 692 GLN A N 1
ATOM 5375 C CA . GLN A 1 692 ? -11.569 -5.082 -7.622 1.00 70.75 692 GLN A CA 1
ATOM 5376 C C . GLN A 1 692 ? -10.847 -3.868 -7.017 1.00 70.75 692 GLN A C 1
ATOM 5378 O O . GLN A 1 692 ? -10.218 -3.110 -7.755 1.00 70.75 692 GLN A O 1
ATOM 5383 N N . GLY A 1 693 ? -10.887 -3.712 -5.690 1.00 72.75 693 GLY A N 1
ATOM 5384 C CA . GLY A 1 693 ? -10.183 -2.661 -4.956 1.00 72.75 693 GLY A CA 1
ATOM 5385 C C . GLY A 1 693 ? -8.663 -2.754 -5.095 1.00 72.75 693 GLY A C 1
ATOM 5386 O O . GLY A 1 693 ? -8.022 -1.757 -5.411 1.00 72.75 693 GLY A O 1
ATOM 5387 N N . VAL A 1 694 ? -8.091 -3.953 -4.954 1.00 73.94 694 VAL A N 1
ATOM 5388 C CA . VAL A 1 694 ? -6.655 -4.220 -5.141 1.00 73.94 694 VAL A CA 1
ATOM 5389 C C . VAL A 1 694 ? -6.230 -3.920 -6.575 1.00 73.94 694 VAL A C 1
ATOM 5391 O O . VAL A 1 694 ? -5.235 -3.229 -6.790 1.00 73.94 694 VAL A O 1
ATOM 5394 N N . ARG A 1 695 ? -7.003 -4.372 -7.571 1.00 70.62 695 ARG A N 1
ATOM 5395 C CA . ARG A 1 695 ? -6.720 -4.076 -8.982 1.00 70.62 695 ARG A CA 1
ATOM 5396 C C . ARG A 1 695 ? -6.731 -2.573 -9.258 1.00 70.62 695 ARG A C 1
ATOM 5398 O O . ARG A 1 695 ? -5.873 -2.079 -9.983 1.00 70.62 695 ARG A O 1
ATOM 5405 N N . LEU A 1 696 ? -7.684 -1.849 -8.676 1.00 69.31 696 LEU A N 1
ATOM 5406 C CA . LEU A 1 696 ? -7.757 -0.399 -8.803 1.00 69.31 696 LEU A CA 1
ATOM 5407 C C . LEU A 1 696 ? -6.569 0.302 -8.123 1.00 69.31 696 LEU A C 1
ATOM 5409 O O . LEU A 1 696 ? -5.983 1.208 -8.709 1.00 69.31 696 LEU A O 1
ATOM 5413 N N . LEU A 1 697 ? -6.187 -0.138 -6.922 1.00 77.94 697 LEU A N 1
ATOM 5414 C CA . LEU A 1 697 ? -5.015 0.364 -6.200 1.00 77.94 697 LEU A CA 1
ATOM 5415 C C . LEU A 1 697 ? -3.724 0.165 -6.997 1.00 77.94 697 LEU A C 1
ATOM 5417 O O . LEU A 1 697 ? -2.926 1.094 -7.066 1.00 77.94 697 LEU A O 1
ATOM 5421 N N . LYS A 1 698 ? -3.548 -0.989 -7.656 1.00 73.81 698 LYS A N 1
ATOM 5422 C CA . LYS A 1 698 ? -2.404 -1.239 -8.550 1.00 73.81 698 LYS A CA 1
ATOM 5423 C C . LYS A 1 698 ? -2.365 -0.241 -9.718 1.00 73.81 698 LYS A C 1
ATOM 5425 O O . LYS A 1 698 ? -1.319 0.349 -9.968 1.00 73.81 698 LYS A O 1
ATOM 5430 N N . ILE A 1 699 ? -3.503 0.015 -10.377 1.00 68.62 699 ILE A N 1
ATOM 5431 C CA . ILE A 1 699 ? -3.595 1.002 -11.475 1.00 68.62 699 ILE A CA 1
ATOM 5432 C C . ILE A 1 699 ? -3.248 2.415 -10.979 1.00 68.62 699 ILE A C 1
ATOM 5434 O O . ILE A 1 699 ? -2.467 3.119 -11.615 1.00 68.62 699 ILE A O 1
ATOM 5438 N N . LEU A 1 700 ? -3.795 2.830 -9.831 1.00 73.81 700 LEU A N 1
ATOM 5439 C CA . LEU A 1 700 ? -3.516 4.149 -9.254 1.00 73.81 700 LEU A CA 1
ATOM 5440 C C . LEU A 1 700 ? -2.053 4.289 -8.813 1.00 73.81 700 LEU A C 1
ATOM 5442 O O . LEU A 1 700 ? -1.450 5.331 -9.055 1.00 73.81 700 LEU A O 1
ATOM 5446 N N . ALA A 1 701 ? -1.466 3.253 -8.208 1.00 75.69 701 ALA A N 1
ATOM 5447 C CA . ALA A 1 701 ? -0.060 3.243 -7.809 1.00 75.69 701 ALA A CA 1
ATOM 5448 C C . ALA A 1 701 ? 0.880 3.357 -9.020 1.00 75.69 701 ALA A C 1
ATOM 5450 O O . ALA A 1 701 ? 1.838 4.128 -8.968 1.00 75.69 701 ALA A O 1
ATOM 5451 N N . GLY A 1 702 ? 0.569 2.661 -10.122 1.00 71.88 702 GLY A N 1
ATOM 5452 C CA . GLY A 1 702 ? 1.272 2.817 -11.400 1.00 71.88 702 GLY A CA 1
ATOM 5453 C C . GLY A 1 702 ? 1.200 4.254 -11.920 1.00 71.88 702 GLY A C 1
ATOM 5454 O O . GLY A 1 702 ? 2.232 4.886 -12.135 1.00 71.88 702 GLY A O 1
ATOM 5455 N N . GLY A 1 703 ? -0.006 4.828 -11.984 1.00 67.94 703 GLY A N 1
ATOM 5456 C CA . GLY A 1 703 ? -0.197 6.215 -12.421 1.00 67.94 703 GLY A CA 1
ATOM 5457 C C . GLY A 1 703 ? 0.519 7.254 -11.542 1.00 67.94 703 GLY A C 1
ATOM 5458 O O . GLY A 1 703 ? 1.038 8.244 -12.062 1.00 67.94 703 GLY A O 1
ATOM 5459 N N . ILE A 1 704 ? 0.597 7.032 -10.223 1.00 77.56 704 ILE A N 1
ATOM 5460 C CA . ILE A 1 704 ? 1.358 7.889 -9.295 1.00 77.56 704 ILE A CA 1
ATOM 5461 C C . ILE A 1 704 ? 2.858 7.776 -9.562 1.00 77.56 704 ILE A C 1
ATOM 5463 O O . ILE A 1 704 ? 3.528 8.802 -9.657 1.00 77.56 704 ILE A O 1
ATOM 5467 N N . LYS A 1 705 ? 3.384 6.555 -9.713 1.00 71.69 705 LYS A N 1
ATOM 5468 C CA . LYS A 1 705 ? 4.802 6.313 -10.012 1.00 71.69 705 LYS A CA 1
ATOM 5469 C C . LYS A 1 705 ? 5.218 7.007 -11.311 1.00 71.69 705 LYS A C 1
ATOM 5471 O O . LYS A 1 705 ? 6.235 7.691 -11.337 1.00 71.69 705 LYS A O 1
ATOM 5476 N N . GLU A 1 706 ? 4.396 6.895 -12.351 1.00 67.50 706 GLU A N 1
ATOM 5477 C CA . GLU A 1 706 ? 4.605 7.570 -13.638 1.00 67.50 706 GLU A CA 1
ATOM 5478 C C . GLU A 1 706 ? 4.558 9.094 -13.516 1.00 67.50 706 GLU A C 1
ATOM 5480 O O . GLU A 1 706 ? 5.420 9.788 -14.051 1.00 67.50 706 GLU A O 1
ATOM 5485 N N . SER A 1 707 ? 3.575 9.628 -12.785 1.00 70.50 707 SER A N 1
ATOM 5486 C CA . SER A 1 707 ? 3.457 11.073 -12.560 1.00 70.50 707 SER A CA 1
ATOM 5487 C C . SER A 1 707 ? 4.661 11.615 -11.787 1.00 70.50 707 SER A C 1
ATOM 5489 O O . SER A 1 707 ? 5.173 12.681 -12.118 1.00 70.50 707 SER A O 1
ATOM 5491 N N . ASN A 1 708 ? 5.141 10.872 -10.786 1.00 73.19 708 ASN A N 1
ATOM 5492 C CA . ASN A 1 708 ? 6.320 11.241 -10.009 1.00 73.19 708 ASN A CA 1
ATOM 5493 C C . ASN A 1 708 ? 7.580 11.235 -10.881 1.00 73.19 708 ASN A C 1
ATOM 5495 O O . ASN A 1 708 ? 8.340 12.198 -10.867 1.00 73.19 708 ASN A O 1
ATOM 5499 N N . HIS A 1 709 ? 7.737 10.209 -11.720 1.00 69.12 709 HIS A N 1
ATOM 5500 C CA . HIS A 1 709 ? 8.835 10.133 -12.679 1.00 69.12 709 HIS A CA 1
ATOM 5501 C C . HIS A 1 709 ? 8.808 11.295 -13.689 1.00 69.12 709 HIS A C 1
ATOM 5503 O O . HIS A 1 709 ? 9.827 11.933 -13.941 1.00 69.12 709 HIS A O 1
ATOM 5509 N N . ALA A 1 710 ? 7.632 11.643 -14.220 1.00 65.94 710 ALA A N 1
ATOM 5510 C CA . ALA A 1 710 ? 7.484 12.787 -15.119 1.00 65.94 710 ALA A CA 1
ATOM 5511 C C . ALA A 1 710 ? 7.812 14.132 -14.436 1.00 65.94 710 ALA A C 1
ATOM 5513 O O . ALA A 1 710 ? 8.335 15.037 -15.087 1.00 65.94 710 ALA A O 1
ATOM 5514 N N . LEU A 1 711 ? 7.528 14.272 -13.135 1.00 70.31 711 LEU A N 1
ATOM 5515 C CA . LEU A 1 711 ? 7.880 15.460 -12.349 1.00 70.31 711 LEU A CA 1
ATOM 5516 C C . LEU A 1 711 ? 9.385 15.548 -12.055 1.00 70.31 711 LEU A C 1
ATOM 5518 O O . LEU A 1 711 ? 9.940 16.645 -12.120 1.00 70.31 711 LEU A O 1
ATOM 5522 N N . GLU A 1 712 ? 10.049 14.422 -11.782 1.00 69.25 712 GLU A N 1
ATOM 5523 C CA . GLU A 1 712 ? 11.510 14.343 -11.608 1.00 69.25 712 GLU A CA 1
ATOM 5524 C C . GLU A 1 712 ? 12.261 14.752 -12.884 1.00 69.25 712 GLU A C 1
ATOM 5526 O O . GLU A 1 712 ? 13.284 15.434 -12.822 1.00 69.25 712 GLU A O 1
ATOM 5531 N N . LEU A 1 713 ? 11.729 14.376 -14.049 1.00 66.75 713 LEU A N 1
ATOM 5532 C CA . LEU A 1 713 ? 12.310 14.688 -15.356 1.00 66.75 713 LEU A CA 1
ATOM 5533 C C . LEU A 1 713 ? 11.945 16.085 -15.889 1.00 66.75 713 LEU A C 1
ATOM 5535 O O . LEU A 1 713 ? 12.348 16.438 -16.998 1.00 66.75 713 LEU A O 1
ATOM 5539 N N . ASN A 1 714 ? 11.169 16.881 -15.149 1.00 69.19 714 ASN A N 1
ATOM 5540 C CA . ASN A 1 714 ? 10.740 18.200 -15.603 1.00 69.19 714 ASN A CA 1
ATOM 5541 C C . ASN A 1 714 ? 11.898 19.216 -15.569 1.00 69.19 714 ASN A C 1
ATOM 5543 O O . ASN A 1 714 ? 12.639 19.294 -14.587 1.00 69.19 714 ASN A O 1
ATOM 5547 N N . ASP A 1 715 ? 12.004 20.058 -16.600 1.00 65.00 715 ASP A N 1
ATOM 5548 C CA . ASP A 1 715 ? 13.077 21.051 -16.751 1.00 65.00 715 ASP A CA 1
ATOM 5549 C C . ASP A 1 715 ? 13.151 22.015 -15.556 1.00 65.00 715 ASP A C 1
ATOM 5551 O O . ASP A 1 715 ? 14.241 22.353 -15.108 1.00 65.00 715 ASP A O 1
ATOM 5555 N N . GLU A 1 716 ? 12.011 22.401 -14.969 1.00 70.25 716 GLU A N 1
ATOM 5556 C CA . GLU A 1 716 ? 11.974 23.250 -13.767 1.00 70.25 716 GLU A CA 1
ATOM 5557 C C . GLU A 1 716 ? 12.552 22.556 -12.528 1.00 70.25 716 GLU A C 1
ATOM 5559 O O . GLU A 1 716 ? 13.232 23.194 -11.720 1.00 70.25 716 GLU A O 1
ATOM 5564 N N . HIS A 1 717 ? 12.313 21.249 -12.379 1.00 70.44 717 HIS A N 1
ATOM 5565 C CA . HIS A 1 717 ? 12.878 20.454 -11.290 1.00 70.44 717 HIS A CA 1
ATOM 5566 C C . HIS A 1 717 ? 14.385 20.278 -11.487 1.00 70.44 717 HIS A C 1
ATOM 5568 O O . HIS A 1 717 ? 15.168 20.514 -10.566 1.00 70.44 717 HIS A O 1
ATOM 5574 N N . ILE A 1 718 ? 14.802 19.963 -12.714 1.00 73.25 718 ILE A N 1
ATOM 5575 C CA . ILE A 1 718 ? 16.208 19.852 -13.104 1.00 73.25 718 ILE A CA 1
ATOM 5576 C C . ILE A 1 718 ? 16.933 21.195 -12.910 1.00 73.25 718 ILE A C 1
ATOM 5578 O O . ILE A 1 718 ? 18.049 21.234 -12.391 1.00 73.25 718 ILE A O 1
ATOM 5582 N N . ASP A 1 719 ? 16.311 22.316 -13.265 1.00 73.00 719 ASP A N 1
ATOM 5583 C CA . ASP A 1 719 ? 16.880 23.650 -13.080 1.00 73.00 719 ASP A CA 1
ATOM 5584 C C . ASP A 1 719 ? 16.904 24.077 -11.611 1.00 73.00 719 ASP A C 1
ATOM 5586 O O . ASP A 1 719 ? 17.864 24.717 -11.173 1.00 73.00 719 ASP A O 1
ATOM 5590 N N . HIS A 1 720 ? 15.908 23.685 -10.815 1.00 75.50 720 HIS A N 1
ATOM 5591 C CA . HIS A 1 720 ? 15.934 23.838 -9.363 1.00 75.50 720 HIS A CA 1
ATOM 5592 C C . HIS A 1 720 ? 17.081 23.029 -8.731 1.00 75.50 720 HIS A C 1
ATOM 5594 O O . HIS A 1 720 ? 17.837 23.575 -7.922 1.00 75.50 720 HIS A O 1
ATOM 5600 N N . LEU A 1 721 ? 17.288 21.777 -9.155 1.00 71.19 721 LEU A N 1
ATOM 5601 C CA . LEU A 1 721 ? 18.422 20.947 -8.734 1.00 71.19 721 LEU A CA 1
ATOM 5602 C C . LEU A 1 721 ? 19.764 21.590 -9.116 1.00 71.19 721 LEU A C 1
ATOM 5604 O O . LEU A 1 721 ? 20.645 21.717 -8.265 1.00 71.19 721 LEU A O 1
ATOM 5608 N N . LYS A 1 722 ? 19.901 22.095 -10.351 1.00 72.81 722 LYS A N 1
ATOM 5609 C CA . LYS A 1 722 ? 21.098 22.830 -10.802 1.00 72.81 722 LYS A CA 1
ATOM 5610 C C . LYS A 1 722 ? 21.338 24.103 -9.985 1.00 72.81 722 LYS A C 1
ATOM 5612 O O . LYS A 1 722 ? 22.482 24.413 -9.654 1.00 72.81 722 LYS A O 1
ATOM 5617 N N . ARG A 1 723 ? 20.290 24.867 -9.650 1.00 73.06 723 ARG A N 1
ATOM 5618 C CA . ARG A 1 723 ? 20.404 26.076 -8.809 1.00 73.06 723 ARG A CA 1
ATOM 5619 C C . ARG A 1 723 ? 20.830 25.735 -7.383 1.00 73.06 723 ARG A C 1
ATOM 5621 O O . ARG A 1 723 ? 21.668 26.444 -6.828 1.00 73.06 723 ARG A O 1
ATOM 5628 N N . ASN A 1 724 ? 20.313 24.650 -6.812 1.00 68.81 724 ASN A N 1
ATOM 5629 C CA . ASN A 1 724 ? 20.699 24.200 -5.476 1.00 68.81 724 ASN A CA 1
ATOM 5630 C C . ASN A 1 724 ? 22.127 23.638 -5.437 1.00 68.81 724 ASN A C 1
ATOM 5632 O O . ASN A 1 724 ? 22.860 23.959 -4.503 1.00 68.81 724 ASN A O 1
ATOM 5636 N N . GLN A 1 725 ? 22.574 22.922 -6.474 1.00 69.62 725 GLN A N 1
ATOM 5637 C CA . GLN A 1 725 ? 23.982 22.525 -6.616 1.00 69.62 725 GLN A CA 1
ATOM 5638 C C . GLN A 1 725 ? 24.909 23.743 -6.704 1.00 69.62 725 GLN A C 1
ATOM 5640 O O . GLN A 1 725 ? 25.861 23.843 -5.936 1.00 69.62 725 GLN A O 1
ATOM 5645 N N . ARG A 1 726 ? 24.578 24.742 -7.535 1.00 65.75 726 ARG A N 1
ATOM 5646 C CA . ARG A 1 726 ? 25.362 25.990 -7.622 1.00 65.75 726 ARG A CA 1
ATOM 5647 C C . ARG A 1 726 ? 25.439 26.732 -6.283 1.00 65.75 726 ARG A C 1
ATOM 5649 O O . ARG A 1 726 ? 26.486 27.285 -5.951 1.00 65.75 726 ARG A O 1
ATOM 5656 N N . ARG A 1 727 ? 24.358 26.742 -5.492 1.00 60.28 727 ARG A N 1
ATOM 5657 C CA . ARG A 1 727 ? 24.353 27.319 -4.133 1.00 60.28 727 ARG A CA 1
ATOM 5658 C C . ARG A 1 727 ? 25.249 26.531 -3.170 1.00 60.28 727 ARG A C 1
ATOM 5660 O O . ARG A 1 727 ? 25.984 27.153 -2.407 1.00 60.28 727 ARG A O 1
ATOM 5667 N N . ALA A 1 728 ? 25.245 25.200 -3.244 1.00 55.59 728 ALA A N 1
ATOM 5668 C CA . ALA A 1 728 ? 26.119 24.341 -2.443 1.00 55.59 728 ALA A CA 1
ATOM 5669 C C . ALA A 1 728 ? 27.609 24.516 -2.802 1.00 55.59 728 ALA A C 1
ATOM 5671 O O . ALA A 1 728 ? 28.453 24.606 -1.909 1.00 55.59 728 ALA A O 1
ATOM 5672 N N . ASP A 1 729 ? 27.933 24.661 -4.089 1.00 54.94 729 ASP A N 1
ATOM 5673 C CA . ASP A 1 729 ? 29.303 24.910 -4.557 1.00 54.94 729 ASP A CA 1
ATOM 5674 C C . ASP A 1 729 ? 29.808 26.303 -4.157 1.00 54.94 729 ASP A C 1
ATOM 5676 O O . ASP A 1 729 ? 30.967 26.470 -3.773 1.00 54.94 729 ASP A O 1
ATOM 5680 N N . THR A 1 730 ? 28.921 27.304 -4.147 1.00 53.16 730 THR A N 1
ATOM 5681 C CA . THR A 1 730 ? 29.248 28.660 -3.672 1.00 53.16 730 THR A CA 1
ATOM 5682 C C . THR A 1 730 ? 29.538 28.678 -2.163 1.00 53.16 730 THR A C 1
ATOM 5684 O O . THR A 1 730 ? 30.413 29.417 -1.710 1.00 53.16 730 THR A O 1
ATOM 5687 N N . PHE A 1 731 ? 28.859 27.832 -1.378 1.00 51.56 731 PHE A N 1
ATOM 5688 C CA . PHE A 1 731 ? 29.141 27.648 0.051 1.00 51.56 731 PHE A CA 1
ATOM 5689 C C . PHE A 1 731 ? 30.457 26.895 0.302 1.00 51.56 731 PHE A C 1
ATOM 5691 O O . PHE A 1 731 ? 31.208 27.272 1.202 1.00 51.56 731 PHE A O 1
ATOM 5698 N N . LYS A 1 732 ? 30.798 25.895 -0.524 1.00 49.19 732 LYS A N 1
ATOM 5699 C CA . LYS A 1 732 ? 32.092 25.190 -0.443 1.00 49.19 732 LYS A CA 1
ATOM 5700 C C . LYS A 1 732 ? 33.278 26.076 -0.832 1.00 49.19 732 LYS A C 1
ATOM 5702 O O . LYS A 1 732 ? 34.323 25.992 -0.197 1.00 49.19 732 LYS A O 1
ATOM 5707 N N . GLY A 1 733 ? 33.110 26.977 -1.803 1.00 43.94 733 GLY A N 1
ATOM 5708 C CA . GLY A 1 733 ? 34.157 27.925 -2.208 1.00 43.94 733 GLY A CA 1
ATOM 5709 C C . GLY A 1 733 ? 34.502 28.984 -1.153 1.00 43.94 733 GLY A C 1
ATOM 5710 O O . GLY A 1 733 ? 35.589 29.556 -1.189 1.00 43.94 733 GLY A O 1
ATOM 5711 N N . ARG A 1 734 ? 33.606 29.240 -0.190 1.00 42.97 734 ARG A N 1
ATOM 5712 C CA . ARG A 1 734 ? 33.809 30.244 0.868 1.00 42.97 734 ARG A CA 1
ATOM 5713 C C . ARG A 1 734 ? 34.380 29.666 2.169 1.00 42.97 734 ARG A C 1
ATOM 5715 O O . ARG A 1 734 ? 34.849 30.432 3.002 1.00 42.97 734 ARG A O 1
ATOM 5722 N N . ALA A 1 735 ? 34.394 28.341 2.323 1.00 43.62 735 ALA A N 1
ATOM 5723 C CA . ALA A 1 735 ? 34.849 27.650 3.533 1.00 43.62 735 ALA A CA 1
ATOM 5724 C C . ALA A 1 735 ? 36.380 27.438 3.625 1.00 43.62 735 ALA A C 1
ATOM 5726 O O . ALA A 1 735 ? 36.855 26.876 4.606 1.00 43.62 735 ALA A O 1
ATOM 5727 N N . SER A 1 736 ? 37.174 27.896 2.644 1.00 42.12 736 SER A N 1
ATOM 5728 C CA . SER A 1 736 ? 38.646 27.748 2.645 1.00 42.12 736 SER A CA 1
ATOM 5729 C C . SER A 1 736 ? 39.433 28.941 3.211 1.00 42.12 736 SER A C 1
ATOM 5731 O O . SER A 1 736 ? 40.649 28.992 3.038 1.00 42.12 736 SER A O 1
ATOM 5733 N N . ILE A 1 737 ? 38.805 29.892 3.910 1.00 38.66 737 ILE A N 1
ATOM 5734 C CA . ILE A 1 737 ? 39.533 30.982 4.583 1.00 38.66 737 ILE A CA 1
ATOM 5735 C C . ILE A 1 737 ? 39.050 31.134 6.032 1.00 38.66 737 ILE A C 1
ATOM 5737 O O . ILE A 1 737 ? 38.020 31.749 6.269 1.00 38.66 737 ILE A O 1
ATOM 5741 N N . GLY A 1 738 ? 39.850 30.604 6.967 1.00 33.84 738 GLY A N 1
ATOM 5742 C CA . GLY A 1 738 ? 40.115 31.160 8.305 1.00 33.84 738 GLY A CA 1
ATOM 5743 C C . GLY A 1 738 ? 38.993 31.176 9.356 1.00 33.84 738 GLY A C 1
ATOM 5744 O O . GLY A 1 738 ? 38.029 31.921 9.242 1.00 33.84 738 GLY A O 1
ATOM 5745 N N . ASP A 1 739 ? 39.221 30.429 10.439 1.00 32.91 739 ASP A N 1
ATOM 5746 C CA . ASP A 1 739 ? 38.482 30.396 11.714 1.00 32.91 739 ASP A CA 1
ATOM 5747 C C . ASP A 1 739 ? 38.193 31.769 12.366 1.00 32.91 739 ASP A C 1
ATOM 5749 O O . ASP A 1 739 ? 39.056 32.649 12.358 1.00 32.91 739 ASP A O 1
ATOM 5753 N N . MET A 1 740 ? 37.027 31.900 13.030 1.00 30.48 740 MET A N 1
ATOM 5754 C CA . MET A 1 740 ? 36.847 32.188 14.481 1.00 30.48 740 MET A CA 1
ATOM 5755 C C . MET A 1 740 ? 35.346 32.394 14.860 1.00 30.48 740 MET A C 1
ATOM 5757 O O . MET A 1 740 ? 34.538 32.721 13.990 1.00 30.48 740 MET A O 1
ATOM 5761 N N . PRO A 1 741 ? 34.940 32.201 16.142 1.00 52.41 741 PRO A N 1
ATOM 5762 C CA . PRO A 1 741 ? 33.563 31.883 16.540 1.00 52.41 741 PRO A CA 1
ATOM 5763 C C . PRO A 1 741 ? 32.758 33.074 17.097 1.00 52.41 741 PRO A C 1
ATOM 5765 O O . PRO A 1 741 ? 33.281 33.915 17.825 1.00 52.41 741 PRO A O 1
ATOM 5768 N N . GLY A 1 742 ? 31.445 33.092 16.845 1.00 29.11 742 GLY A N 1
ATOM 5769 C CA . GLY A 1 742 ? 30.497 34.027 17.463 1.00 29.11 742 GLY A CA 1
ATOM 5770 C C . GLY A 1 742 ? 29.079 33.823 16.929 1.00 29.11 742 GLY A C 1
ATOM 5771 O O . GLY A 1 742 ? 28.880 33.763 15.721 1.00 29.11 742 GLY A O 1
ATOM 5772 N N . GLY A 1 743 ? 28.110 33.634 17.825 1.00 29.81 743 GLY A N 1
ATOM 5773 C CA . GLY A 1 743 ? 26.752 33.213 17.482 1.00 29.81 743 GLY A CA 1
ATOM 5774 C C . GLY A 1 743 ? 25.763 34.313 17.070 1.00 29.81 743 GLY A C 1
ATOM 5775 O O . GLY A 1 743 ? 26.001 35.498 17.269 1.00 29.81 743 GLY A O 1
ATOM 5776 N N . ILE A 1 744 ? 24.606 33.807 16.621 1.00 35.00 744 ILE A N 1
ATOM 5777 C CA . ILE A 1 744 ? 23.237 34.363 16.632 1.00 35.00 744 ILE A CA 1
ATOM 5778 C C . ILE A 1 744 ? 22.938 35.575 15.724 1.00 35.00 744 ILE A C 1
ATOM 5780 O O . ILE A 1 744 ? 23.368 36.689 15.998 1.00 35.00 744 ILE A O 1
ATOM 5784 N N . GLY A 1 745 ? 21.997 35.369 14.787 1.00 29.23 745 GLY A N 1
ATOM 5785 C CA . GLY A 1 745 ? 20.886 36.309 14.566 1.00 29.23 745 GLY A CA 1
ATOM 5786 C C . GLY A 1 745 ? 20.570 36.717 13.121 1.00 29.23 745 GLY A C 1
ATOM 5787 O O . GLY A 1 745 ? 21.394 37.377 12.501 1.00 29.23 745 GLY A O 1
ATOM 5788 N N . MET A 1 746 ? 19.314 36.443 12.718 1.00 35.19 746 MET A N 1
ATOM 5789 C CA . MET A 1 746 ? 18.449 37.245 11.817 1.00 35.19 746 MET A CA 1
ATOM 5790 C C . MET A 1 746 ? 18.827 37.300 10.312 1.00 35.19 746 MET A C 1
ATOM 5792 O O . MET A 1 746 ? 19.996 37.277 9.962 1.00 35.19 746 MET A O 1
ATOM 5796 N N . ASP A 1 747 ? 17.926 37.359 9.326 1.00 36.72 747 ASP A N 1
ATOM 5797 C CA . ASP A 1 747 ? 16.470 37.544 9.285 1.00 36.72 747 ASP A CA 1
ATOM 5798 C C . ASP A 1 747 ? 15.916 37.160 7.895 1.00 36.72 747 ASP A C 1
ATOM 5800 O O . ASP A 1 747 ? 16.654 37.017 6.916 1.00 36.72 747 ASP A O 1
ATOM 5804 N N . GLU A 1 748 ? 14.592 37.027 7.861 1.00 43.06 748 GLU A N 1
ATOM 5805 C CA . GLU A 1 748 ? 13.688 37.143 6.714 1.00 43.06 748 GLU A CA 1
ATOM 5806 C C . GLU A 1 748 ? 14.040 38.317 5.773 1.00 43.06 748 GLU A C 1
ATOM 5808 O O . GLU A 1 748 ? 14.291 39.423 6.234 1.00 43.06 748 GLU A O 1
ATOM 5813 N N . ASP A 1 749 ? 14.047 38.090 4.454 1.00 40.50 749 ASP A N 1
ATOM 5814 C CA . ASP A 1 749 ? 13.135 38.729 3.482 1.00 40.50 749 ASP A CA 1
ATOM 5815 C C . ASP A 1 749 ? 13.615 38.535 2.032 1.00 40.50 749 ASP A C 1
ATOM 5817 O O . ASP A 1 749 ? 14.808 38.572 1.733 1.00 40.50 749 ASP A O 1
ATOM 5821 N N . ILE A 1 750 ? 12.646 38.343 1.130 1.00 33.62 750 ILE A N 1
ATOM 5822 C CA . ILE A 1 750 ? 12.487 38.987 -0.193 1.00 33.62 750 ILE A CA 1
ATOM 5823 C C . ILE A 1 750 ? 11.482 38.153 -1.006 1.00 33.62 750 ILE A C 1
ATOM 5825 O O . ILE A 1 750 ? 11.805 37.220 -1.744 1.00 33.62 750 ILE A O 1
ATOM 5829 N N . MET A 1 751 ? 10.214 38.527 -0.840 1.00 48.50 751 MET A N 1
ATOM 5830 C CA . MET A 1 751 ? 9.249 38.577 -1.934 1.00 48.50 751 MET A CA 1
ATOM 5831 C C . MET A 1 751 ? 9.539 39.819 -2.785 1.00 48.50 751 MET A C 1
ATOM 5833 O O . MET A 1 751 ? 9.791 40.885 -2.230 1.00 48.50 751 MET A O 1
ATOM 5837 N N . GLY A 1 752 ? 9.403 39.699 -4.107 1.00 33.06 752 GLY A N 1
ATOM 5838 C CA . GLY A 1 752 ? 9.258 40.846 -5.009 1.00 33.06 752 GLY A CA 1
ATOM 5839 C C . GLY A 1 752 ? 10.032 40.706 -6.314 1.00 33.06 752 GLY A C 1
ATOM 5840 O O . GLY A 1 752 ? 11.223 40.980 -6.356 1.00 33.06 752 GLY A O 1
ATOM 5841 N N . ASP A 1 753 ? 9.363 40.249 -7.374 1.00 35.22 753 ASP A N 1
ATOM 5842 C CA . ASP A 1 753 ? 8.920 41.187 -8.413 1.00 35.22 753 ASP A CA 1
ATOM 5843 C C . ASP A 1 753 ? 8.012 40.487 -9.435 1.00 35.22 753 ASP A C 1
ATOM 5845 O O . ASP A 1 753 ? 8.430 39.672 -10.258 1.00 35.22 753 ASP A O 1
ATOM 5849 N N . ILE A 1 754 ? 6.729 40.838 -9.337 1.00 33.41 754 ILE A N 1
ATOM 5850 C CA . ILE A 1 754 ? 5.749 40.793 -10.417 1.00 33.41 754 ILE A CA 1
ATOM 5851 C C . ILE A 1 754 ? 5.627 42.241 -10.889 1.00 33.41 754 ILE A C 1
ATOM 5853 O O . ILE A 1 754 ? 5.133 43.084 -10.139 1.00 33.41 754 ILE A O 1
ATOM 5857 N N . HIS A 1 755 ? 6.032 42.499 -12.128 1.00 38.22 755 HIS A N 1
ATOM 5858 C CA . HIS A 1 755 ? 5.528 43.603 -12.935 1.00 38.22 755 HIS A CA 1
ATOM 5859 C C . HIS A 1 755 ? 5.194 43.101 -14.333 1.00 38.22 755 HIS A C 1
ATOM 5861 O O . HIS A 1 755 ? 6.015 42.342 -14.896 1.00 38.22 755 HIS A O 1
#